Protein 5DZ2 (pdb70)

Nearest PDB structures (foldseek):
  5dz2-assembly2_B  TM=1.000E+00  e=5.322E-45  Streptomyces coelicolor A3(2)
  4lzc-assembly1_A  TM=9.039E-01  e=6.133E-11  Streptomyces coelicolor A3(2)
  7kj9-assembly1_A  TM=8.588E-01  e=8.303E-11  Streptomyces coelicolor
  8itq-assembly1_A  TM=8.556E-01  e=6.295E-09  Amycolatopsis arida
  4la5-assembly1_A-2  TM=8.308E-01  e=7.485E-09  Streptomyces coelicolor A3(2)

Sequence (644 aa):
QPFQLPHFYLPHPARLNPHLDEARAHSTTWAREMGMLEGSGVWEQSDLEAHDYGLLCAYTHPDCDGPALSSLITDWYVWVFFFDDHFLEKYKRSQDRLAGKAHLDRLPLFMPLGMPEPRNPVEAGLADLWTRTVPAMSADWRRRFAVATEHLLNESMWWELSNINEGRVANPVEYIEMMRRKVGGAPWSAGLVEYATAEVPAAVAGTRPLRVLMETFSDAVVHLRNDLFSYQREVEDEGELSNGVLVLETFFGCTTQEAADLVNDVLTSRLHQFEHTAFTEVPAVALEKGLTTPLEVAAVGAYTKGLQDWQSGGHEWHMRSSRYMNKQPFQLPHFYLPHPARLNPHLDEARAHSTTWAREMGMLEGSGVWEQSDLEAHDYGLLCAYTHPDCCDGPALSLITDWYVWVFFFDDHFLEKYKRSQDRLAGKAHLDRLPLFMPLGMPEPRNPVEAGLADLWTRTVPAMSADWRRRFAVATEHLLNESMWWELSNINEGRVANPVEYIEMMRRKVGGAPWSAGLVEYATAEVPAAVAGTRPLRVLMETFSDAVHLRNDLFSYQREVEDEGELSNGVLVLETFFGCTTQEAADLVNDVLTSRLHQFEHTAFTEVPAVALEKGLTPLEVAAVGAYTKGLQDWQSGGHEWHMRSSRYMNK

CATH classification: 1.10.600.10

Organism: Streptomyces coelicolor (strain ATCC BAA-471 / A3(2) / M145) (NCBI:txid100226)

B-factor: mean 44.08, std 8.93, range [23.9, 83.14]

Secondary structure (DSSP, 8-state):
--SPPP-----S-----TTHHHHHHHHHHHHHHHT-STTSSS--HHHHHHH-HHHHHHHH--SS-HHHHHHHHHHHHHHHHHHHHHIIIIITTT-HHHHHHHHHHGGGG---------SHHHHHHHHHHHHHGGGS-HHHHHHHHHHHHHHHHHHHHHHHHHHHT-PPPHHHHHHHHHHHSSHHHHHHHHHHHS-PPPHHHHTSHHHHHHHHHHHHHHHHHHHHHHHHHIIIII-----HHHHHHHHH---HHHHHHHHHHHHHHHHHHHHHIIIIIHHHHHHHTT--HHHHHHHHHHHHHHHHHHHHHHHHHTT-TTS---/--S-------SS-----TTHHHHHHHHHHHHHHHT-STTSSS--HHHHHHHTHHHHHHHH-TT--HHHHHHHHHHHHHHHHHHHHHIIIIITTT-HHHHHHHHHHGGGGS----PPP-SHHHHHHHHHHHHHGGGS-HHHHHHHHHHHHHHHHHHHHHHHHHHHT-PPPHHHHHHHHHHHSSHHHHHHHHHHHS-PPPHHHHTSHHHHHHHHHHHHHHHHHHHHHHHHIIIIII-----HHHHHHHHH---HHHHHHHHHHHHHHHHHHHHHIIIIIHHHHHHHTT--HHHHHHHHHHHHHHHHHHHHHHHHHTTSTTS---

InterPro domains:
  IPR008949 Isoprenoid synthase domain superfamily [G3DSA:1.10.600.10] (1-338)
  IPR008949 Isoprenoid synthase domain superfamily [G3DSA:1.10.600.10] (374-700)
  IPR008949 Isoprenoid synthase domain superfamily [SSF48576] (4-331)
  IPR008949 Isoprenoid synthase domain superfamily [SSF48576] (374-706)
  IPR034686 Terpene cyclase-like 2 [PTHR35201] (33-331)
  IPR034686 Terpene cyclase-like 2 [SFLDG01020] (4-330)
  IPR034686 Terpene cyclase-like 2 [SFLDG01020] (377-697)

Radius of gyration: 29.25 Å; Cα contacts (8 Å, |Δi|>4): 903; chains: 2; bounding box: 42×59×85 Å

Foldseek 3Di:
DQADADDFDFDDAWAFAPLLVLLQVLQLVVCVVLVLAPPQQQHHSVQVVLQRLSLLLRRLQVPFDNVLSNLVSLVVVLLVSCVRSCLRPCLVVLNLPVLVVVLVQQLQLQPLPHDDDDHSNNSSSNVSNVVQPVQDDSVLSVQLSVLVSLLSVLSSVQSVCLVVVHADAQVRLLVSCLRRNNLSNVLSSLCVSFNDADPLCCPPDLVVLLSSLLRLQLQLLVLLWQVCCCVVPRSGRNHQLNNVCVNPVDRSHVSSNVSSVVNVVSVVVNVCSLVPVSVVVCVVSPPDPVNVRSSNRSSVSSSSSSNSNNVSSCRRPNTDND/DQADADDFDFPDAWAFAPLLVLLQVLQLVVCVVLVLAPPQQFHHSVQVVLQRLSLLLRRLQRPFDNVLSNLVSLVVSLLVSLVRSLLRPDQVVVPLVVLVVVLVPQLQLLPLPRDDDDHSNNSSSNVSNVVQPVVDDSVLSVQLSLLVSLQSCLSNVQSVCLVVVHADALVRQLVSCLRRNNQSNVLSSLCSSWNDQDPLPCPPPLNVLLSSLLSLLLQLLVLLWQVCCCVVPRSTRNHQLNNQCVVVVDRSHVSNVVSSVVSNVSVVSNVCSLVPVQLVVCVVSVPDPVNSVSSNRSSVSSSSSSNSNNVSSCRRPNTDND

Solvent-accessible surface area: 24850 Å² total; per-residue (Å²): 102,46,3,107,50,19,96,36,64,87,79,37,107,31,86,82,1,116,61,25,85,90,0,89,67,63,5,23,75,8,0,104,121,34,32,0,1,110,86,13,60,27,12,46,57,78,57,6,94,49,21,26,4,2,18,4,0,0,25,3,7,14,111,14,84,2,95,17,0,14,9,0,0,0,0,6,0,2,19,31,0,8,69,21,12,2,17,74,84,32,18,113,76,80,57,84,159,38,0,67,58,13,12,90,78,0,50,94,0,5,45,137,110,66,50,148,58,84,38,25,0,2,22,0,0,16,42,0,7,75,86,1,15,101,74,22,48,80,74,2,60,126,75,4,8,70,7,0,70,62,20,6,85,15,8,39,60,13,0,24,19,27,61,114,56,95,43,14,56,28,16,51,5,22,76,54,31,40,76,21,1,14,4,41,4,10,2,7,0,2,7,49,25,58,28,49,19,21,95,56,1,44,71,32,132,20,13,65,25,1,50,57,0,0,4,2,0,24,20,9,12,32,0,0,1,1,12,44,57,18,55,114,91,28,36,12,39,9,0,3,0,22,2,20,31,70,44,20,42,18,61,27,58,11,1,0,65,8,2,9,45,30,1,29,17,3,15,78,8,12,62,77,2,28,168,63,46,3,66,59,20,7,79,84,77,59,17,64,123,77,65,66,64,18,7,35,39,10,17,88,9,0,64,2,18,13,16,0,3,8,48,2,12,80,126,1,69,18,19,13,30,205,106,44,8,57,49,22,95,37,71,88,45,56,120,30,98,83,1,113,65,22,101,81,0,87,66,62,6,26,74,9,0,121,122,31,33,0,3,73,82,14,58,30,8,94,58,80,55,6,97,51,21,22,4,2,21,5,0,0,22,2,7,13,95,10,81,3,99,10,0,9,8,0,0,0,0,6,1,0,16,33,0,4,65,20,12,1,14,74,79,24,18,110,74,95,59,139,154,40,0,55,58,12,12,98,81,0,49,95,0,10,45,136,104,73,48,115,51,179,40,28,0,2,26,0,0,11,40,0,5,74,82,0,10,106,70,25,49,68,86,1,59,141,77,5,12,56,8,0,68,79,15,3,68,20,6,41,108,12,5,36,17,37,106,94,53,110,34,8,52,30,20,33,7,18,82,2,25,46,62,11,1,15,2,42,3,8,0,6,0,1,6,52,21,58,27,50,14,19,92,53,0,41,62,25,104,22,13,123,15,1,52,44,0,0,3,1,0,23,16,11,8,31,0,0,1,0,11,50,56,14,53,113,82,26,41,11,36,6,0,3,0,25,3,20,33,79,45,21,57,19,58,27,66,21,1,0,61,8,2,10,43,33,1,44,22,3,3,89,2,4,21,41,3,4,113,76,74,2,66,63,20,2,77,77,99,61,18,69,121,76,65,64,64,18,4,38,40,5,10,94,8,0,17,10,21,14,13,0,2,10,44,3,14,82,127,2,68,19,19,14,40,164

Structure (mmCIF, N/CA/C/O backbone):
data_5DZ2
#
_entry.id   5DZ2
#
_cell.length_a   67.213
_cell.length_b   67.213
_cell.length_c   345.388
_cell.angle_alpha   90.00
_cell.angle_beta   90.00
_cell.angle_gamma   90.00
#
_symmetry.space_group_name_H-M   'P 43 21 2'
#
loop_
_entity.id
_entity.type
_entity.pdbx_description
1 polymer 'Germacradienol/geosmin synthase'
2 non-polymer 'MAGNESIUM ION'
3 non-polymer ALENDRONATE
4 water water
#
loop_
_atom_site.group_PDB
_atom_site.id
_atom_site.type_symbol
_atom_site.label_atom_id
_atom_site.label_alt_id
_atom_site.label_comp_id
_atom_site.label_asym_id
_atom_site.label_entity_id
_atom_site.label_seq_id
_atom_site.pdbx_PDB_ins_code
_atom_site.Cartn_x
_atom_site.Cartn_y
_atom_site.Cartn_z
_atom_site.occupancy
_atom_site.B_iso_or_equiv
_atom_site.auth_seq_id
_atom_site.auth_comp_id
_atom_site.auth_asym_id
_atom_site.auth_atom_id
_atom_site.pdbx_PDB_model_num
ATOM 1 N N . GLN A 1 4 ? 39.930 -10.607 34.149 1.00 49.19 4 GLN A N 1
ATOM 2 C CA . GLN A 1 4 ? 39.811 -12.062 34.240 1.00 56.86 4 GLN A CA 1
ATOM 3 C C . GLN A 1 4 ? 39.319 -12.471 35.640 1.00 48.09 4 GLN A C 1
ATOM 4 O O . GLN A 1 4 ? 39.911 -12.093 36.644 1.00 52.21 4 GLN A O 1
ATOM 10 N N . PRO A 1 5 ? 38.210 -13.223 35.702 1.00 44.08 5 PRO A N 1
ATOM 11 C CA . PRO A 1 5 ? 37.527 -13.532 36.968 1.00 46.09 5 PRO A CA 1
ATOM 12 C C . PRO A 1 5 ? 38.164 -14.654 37.794 1.00 47.35 5 PRO A C 1
ATOM 13 O O . PRO A 1 5 ? 37.939 -14.698 39.004 1.00 49.66 5 PRO A O 1
ATOM 17 N N . PHE A 1 6 ? 38.918 -15.548 37.161 1.00 45.33 6 PHE A N 1
ATOM 18 C CA . PHE A 1 6 ? 39.682 -16.556 37.894 1.00 41.76 6 PHE A CA 1
ATOM 19 C C . PHE A 1 6 ? 40.835 -17.074 37.050 1.00 46.41 6 PHE A C 1
ATOM 20 O O . PHE A 1 6 ? 40.894 -16.816 35.851 1.00 42.40 6 PHE A O 1
ATOM 28 N N . GLN A 1 7 ? 41.754 -17.795 37.686 1.00 48.17 7 GLN A N 1
ATOM 29 C CA . GLN A 1 7 ? 42.869 -18.424 36.986 1.00 45.87 7 GLN A CA 1
ATOM 30 C C . GLN A 1 7 ? 42.503 -19.853 36.612 1.00 45.38 7 GLN A C 1
ATOM 31 O O . GLN A 1 7 ? 41.896 -20.560 37.411 1.00 42.52 7 GLN A O 1
ATOM 37 N N . LEU A 1 8 ? 42.859 -20.274 35.401 1.00 37.76 8 LEU A N 1
ATOM 38 C CA . LEU A 1 8 ? 42.610 -21.650 34.986 1.00 40.67 8 LEU A CA 1
ATOM 39 C C . LEU A 1 8 ? 43.342 -22.643 35.888 1.00 40.29 8 LEU A C 1
ATOM 40 O O . LEU A 1 8 ? 44.510 -22.454 36.217 1.00 39.90 8 LEU A O 1
ATOM 45 N N . PRO A 1 9 ? 42.654 -23.722 36.264 1.00 42.62 9 PRO A N 1
ATOM 46 C CA . PRO A 1 9 ? 43.205 -24.748 37.153 1.00 40.42 9 PRO A CA 1
ATOM 47 C C . PRO A 1 9 ? 44.163 -25.672 36.427 1.00 43.50 9 PRO A C 1
ATOM 48 O O . PRO A 1 9 ? 44.289 -25.588 35.201 1.00 42.19 9 PRO A O 1
ATOM 52 N N . HIS A 1 10 ? 44.822 -26.544 37.181 1.00 39.31 10 HIS A N 1
ATOM 53 C CA . HIS A 1 10 ? 45.720 -27.541 36.620 1.00 45.37 10 HIS A CA 1
ATOM 54 C C . HIS A 1 10 ? 44.911 -28.703 36.040 1.00 39.37 10 HIS A C 1
ATOM 55 O O . HIS A 1 10 ? 44.318 -29.482 36.774 1.00 37.95 10 HIS A O 1
ATOM 57 N N . PHE A 1 11 ? 44.886 -28.809 34.716 1.00 38.14 11 PHE A N 1
ATOM 58 C CA . PHE A 1 11 ? 44.065 -29.807 34.040 1.00 33.18 11 PHE A CA 1
ATOM 59 C C . PHE A 1 11 ? 44.709 -31.187 34.032 1.00 37.57 11 PHE A C 1
ATOM 60 O O . PHE A 1 11 ? 45.929 -31.322 33.945 1.00 39.72 11 PHE A O 1
ATOM 68 N N . TYR A 1 12 ? 43.876 -32.215 34.122 1.00 32.08 12 TYR A N 1
ATOM 69 C CA . TYR A 1 12 ? 44.324 -33.580 33.902 1.00 33.18 12 TYR A CA 1
ATOM 70 C C . TYR A 1 12 ? 44.360 -33.854 32.401 1.00 33.28 12 TYR A C 1
ATOM 71 O O . TYR A 1 12 ? 43.312 -33.921 31.759 1.00 38.01 12 TYR A O 1
ATOM 80 N N . LEU A 1 13 ? 45.566 -33.988 31.850 1.00 36.95 13 LEU A N 1
ATOM 81 C CA . LEU A 1 13 ? 45.758 -34.200 30.414 1.00 42.67 13 LEU A CA 1
ATOM 82 C C . LEU A 1 13 ? 46.698 -35.381 30.163 1.00 43.10 13 LEU A C 1
ATOM 83 O O . LEU A 1 13 ? 47.885 -35.192 29.900 1.00 41.19 13 LEU A O 1
ATOM 88 N N . PRO A 1 14 ? 46.160 -36.604 30.242 1.00 38.06 14 PRO A N 1
ATOM 89 C CA . PRO A 1 14 ? 46.939 -37.840 30.135 1.00 43.23 14 PRO A CA 1
ATOM 90 C C . PRO A 1 14 ? 47.397 -38.183 28.711 1.00 50.04 14 PRO A C 1
ATOM 91 O O . PRO A 1 14 ? 48.484 -38.734 28.547 1.00 46.48 14 PRO A O 1
ATOM 95 N N . HIS A 1 15 ? 46.588 -37.862 27.704 1.00 45.73 15 HIS A N 1
ATOM 96 C CA . HIS A 1 15 ? 46.870 -38.284 26.334 1.00 49.97 15 HIS A CA 1
ATOM 97 C C . HIS A 1 15 ? 47.113 -37.088 25.404 1.00 51.97 15 HIS A C 1
ATOM 98 O O . HIS A 1 15 ? 46.262 -36.205 25.274 1.00 45.31 15 HIS A O 1
ATOM 105 N N . PRO A 1 16 ? 48.287 -37.053 24.752 1.00 44.22 16 PRO A N 1
ATOM 106 C CA . PRO A 1 16 ? 48.616 -35.899 23.911 1.00 46.12 16 PRO A CA 1
ATOM 107 C C . PRO A 1 16 ? 47.671 -35.824 22.715 1.00 41.67 16 PRO A C 1
ATOM 108 O O . PRO A 1 16 ? 47.223 -36.857 22.238 1.00 41.30 16 PRO A O 1
ATOM 112 N N . ALA A 1 17 ? 47.336 -34.619 22.273 1.00 40.60 17 ALA A N 1
ATOM 113 C CA . ALA A 1 17 ? 46.453 -34.463 21.124 1.00 41.54 17 ALA A CA 1
ATOM 114 C C . ALA A 1 17 ? 47.242 -34.637 19.835 1.00 42.07 17 ALA A C 1
ATOM 115 O O . ALA A 1 17 ? 48.456 -34.456 19.824 1.00 43.17 17 ALA A O 1
ATOM 117 N N . ARG A 1 18 ? 46.548 -35.011 18.763 1.00 41.16 18 ARG A N 1
ATOM 118 C CA . ARG A 1 18 ? 47.137 -35.049 17.431 1.00 40.87 18 ARG A CA 1
ATOM 119 C C . ARG A 1 18 ? 46.375 -34.089 16.524 1.00 45.93 18 ARG A C 1
ATOM 120 O O . ARG A 1 18 ? 45.224 -33.741 16.805 1.00 40.52 18 ARG A O 1
ATOM 128 N N . LEU A 1 19 ? 47.014 -33.676 15.433 1.00 35.32 19 LEU A N 1
ATOM 129 C CA . LEU A 1 19 ? 46.471 -32.640 14.572 1.00 35.76 19 LEU A CA 1
ATOM 130 C C . LEU A 1 19 ? 46.382 -33.112 13.118 1.00 40.85 19 LEU A C 1
ATOM 131 O O . LEU A 1 19 ? 47.383 -33.496 12.531 1.00 40.49 19 LEU A O 1
ATOM 136 N N . ASN A 1 20 ? 45.183 -33.088 12.549 1.00 38.16 20 ASN A N 1
ATOM 137 C CA . ASN A 1 20 ? 44.985 -33.506 11.162 1.00 38.93 20 ASN A CA 1
ATOM 138 C C . ASN A 1 20 ? 45.803 -32.638 10.196 1.00 41.50 20 ASN A C 1
ATOM 139 O O . ASN A 1 20 ? 45.769 -31.410 10.266 1.00 37.43 20 ASN A O 1
ATOM 144 N N . PRO A 1 21 ? 46.569 -33.284 9.301 1.00 45.94 21 PRO A N 1
ATOM 145 C CA . PRO A 1 21 ? 47.432 -32.567 8.352 1.00 40.33 21 PRO A CA 1
ATOM 146 C C . PRO A 1 21 ? 46.654 -31.751 7.313 1.00 39.23 21 PRO A C 1
ATOM 147 O O . PRO A 1 21 ? 47.236 -30.900 6.653 1.00 41.18 21 PRO A O 1
ATOM 151 N N . HIS A 1 22 ? 45.356 -31.996 7.174 1.00 43.34 22 HIS A N 1
ATOM 152 C CA . HIS A 1 22 ? 44.547 -31.229 6.221 1.00 42.65 22 HIS A CA 1
ATOM 153 C C . HIS A 1 22 ? 43.955 -29.943 6.820 1.00 46.02 22 HIS A C 1
ATOM 154 O O . HIS A 1 22 ? 43.042 -29.359 6.244 1.00 40.26 22 HIS A O 1
ATOM 161 N N . LEU A 1 23 ? 44.470 -29.515 7.974 1.00 44.27 23 LEU A N 1
ATOM 162 C CA . LEU A 1 23 ? 44.005 -28.293 8.646 1.00 41.52 23 LEU A CA 1
ATOM 163 C C . LEU A 1 23 ? 43.774 -27.058 7.734 1.00 45.43 23 LEU A C 1
ATOM 164 O O . LEU A 1 23 ? 42.703 -26.446 7.763 1.00 41.90 23 LEU A O 1
ATOM 169 N N . ASP A 1 24 ? 44.774 -26.687 6.940 1.00 45.43 24 ASP A N 1
ATOM 170 C CA . ASP A 1 24 ? 44.692 -25.459 6.147 1.00 49.40 24 ASP A CA 1
ATOM 171 C C . ASP A 1 24 ? 43.670 -25.570 5.019 1.00 43.41 24 ASP A C 1
ATOM 172 O O . ASP A 1 24 ? 43.105 -24.569 4.582 1.00 42.65 24 ASP A O 1
ATOM 175 N N . GLU A 1 25 ? 43.431 -26.797 4.568 1.00 40.49 25 GLU A N 1
ATOM 176 C CA . GLU A 1 25 ? 42.391 -27.092 3.592 1.00 40.38 25 GLU A CA 1
ATOM 177 C C . GLU A 1 25 ? 41.005 -26.863 4.191 1.00 42.52 25 GLU A C 1
ATOM 178 O O . GLU A 1 25 ? 40.123 -26.269 3.563 1.00 42.99 25 GLU A O 1
ATOM 184 N N . ALA A 1 26 ? 40.823 -27.339 5.417 1.00 41.34 26 ALA A N 1
ATOM 185 C CA . ALA A 1 26 ? 39.556 -27.200 6.125 1.00 38.24 26 ALA A CA 1
ATOM 186 C C . ALA A 1 26 ? 39.238 -25.736 6.402 1.00 37.24 26 ALA A C 1
ATOM 187 O O . ALA A 1 26 ? 38.105 -25.306 6.228 1.00 43.92 26 ALA A O 1
ATOM 189 N N . ARG A 1 27 ? 40.245 -24.979 6.830 1.00 36.85 27 ARG A N 1
ATOM 190 C CA . ARG A 1 27 ? 40.088 -23.550 7.078 1.00 41.12 27 ARG A CA 1
ATOM 191 C C . ARG A 1 27 ? 39.571 -22.802 5.851 1.00 45.30 27 ARG A C 1
ATOM 192 O O . ARG A 1 27 ? 38.557 -22.107 5.927 1.00 41.26 27 ARG A O 1
ATOM 200 N N . ALA A 1 28 ? 40.277 -22.951 4.728 1.00 42.42 28 ALA A N 1
ATOM 201 C CA . ALA A 1 28 ? 39.943 -22.229 3.514 1.00 42.68 28 ALA A CA 1
ATOM 202 C C . ALA A 1 28 ? 38.549 -22.592 3.038 1.00 39.11 28 ALA A C 1
ATOM 203 O O . ALA A 1 28 ? 37.753 -21.707 2.725 1.00 43.20 28 ALA A O 1
ATOM 205 N N . HIS A 1 29 ? 38.251 -23.888 2.980 1.00 38.08 29 HIS A N 1
ATOM 206 C CA . HIS A 1 29 ? 36.933 -24.333 2.542 1.00 35.46 29 HIS A CA 1
ATOM 207 C C . HIS A 1 29 ? 35.792 -23.796 3.405 1.00 42.93 29 HIS A C 1
ATOM 208 O O . HIS A 1 29 ? 34.759 -23.365 2.888 1.00 35.78 29 HIS A O 1
ATOM 215 N N . SER A 1 30 ? 35.964 -23.860 4.723 1.00 38.58 30 SER A N 1
ATOM 216 C CA . SER A 1 30 ? 34.865 -23.548 5.636 1.00 36.23 30 SER A CA 1
ATOM 217 C C . SER A 1 30 ? 34.564 -22.053 5.689 1.00 36.53 30 SER A C 1
ATOM 218 O O . SER A 1 30 ? 33.400 -21.663 5.773 1.00 37.33 30 SER A O 1
ATOM 221 N N . THR A 1 31 ? 35.603 -21.223 5.650 1.00 31.71 31 THR A N 1
ATOM 222 C CA . THR A 1 31 ? 35.412 -19.776 5.573 1.00 41.73 31 THR A CA 1
ATOM 223 C C . THR A 1 31 ? 34.594 -19.417 4.335 1.00 38.54 31 THR A C 1
ATOM 224 O O . THR A 1 31 ? 33.674 -18.608 4.404 1.00 39.13 31 THR A O 1
ATOM 228 N N . THR A 1 32 ? 34.924 -20.035 3.205 1.00 41.29 32 THR A N 1
ATOM 229 C CA . THR A 1 32 ? 34.186 -19.803 1.962 1.00 36.26 32 THR A CA 1
ATOM 230 C C . THR A 1 32 ? 32.747 -20.281 2.088 1.00 41.79 32 THR A C 1
ATOM 231 O O . THR A 1 32 ? 31.805 -19.570 1.714 1.00 38.93 32 THR A O 1
ATOM 235 N N . TRP A 1 33 ? 32.583 -21.489 2.621 1.00 36.86 33 TRP A N 1
ATOM 236 C CA . TRP A 1 33 ? 31.262 -22.072 2.817 1.00 35.01 33 TRP A CA 1
ATOM 237 C C . TRP A 1 33 ? 30.390 -21.226 3.762 1.00 39.78 33 TRP A C 1
ATOM 238 O O . TRP A 1 33 ? 29.173 -21.136 3.581 1.00 36.40 33 TRP A O 1
ATOM 249 N N . ALA A 1 34 ? 31.018 -20.615 4.766 1.00 34.26 34 ALA A N 1
ATOM 250 C CA . ALA A 1 34 ? 30.293 -19.763 5.712 1.00 41.13 34 ALA A CA 1
ATOM 251 C C . ALA A 1 34 ? 29.655 -18.586 4.981 1.00 37.78 34 ALA A C 1
ATOM 252 O O . ALA A 1 34 ? 28.467 -18.318 5.144 1.00 36.30 34 ALA A O 1
ATOM 254 N N . ARG A 1 35 ? 30.452 -17.896 4.172 1.00 37.77 35 ARG A N 1
ATOM 255 C CA . ARG A 1 35 ? 29.951 -16.769 3.384 1.00 42.30 35 ARG A CA 1
ATOM 256 C C . ARG A 1 35 ? 28.842 -17.198 2.429 1.00 37.70 35 ARG A C 1
ATOM 257 O O . ARG A 1 35 ? 27.850 -16.493 2.286 1.00 43.12 35 ARG A O 1
ATOM 265 N N . GLU A 1 36 ? 28.993 -18.363 1.803 1.00 35.36 36 GLU A N 1
ATOM 266 C CA . GLU A 1 36 ? 27.960 -18.880 0.911 1.00 34.77 36 GLU A CA 1
ATOM 267 C C . GLU A 1 36 ? 26.640 -19.109 1.627 1.00 38.14 36 GLU A C 1
ATOM 268 O O . GLU A 1 36 ? 25.577 -18.988 1.024 1.00 39.91 36 GLU A O 1
ATOM 274 N N . MET A 1 37 ? 26.709 -19.442 2.915 1.00 43.60 37 MET A N 1
ATOM 275 C CA . MET A 1 37 ? 25.507 -19.679 3.711 1.00 40.22 37 MET A CA 1
ATOM 276 C C . MET A 1 37 ? 24.926 -18.385 4.286 1.00 39.05 37 MET A C 1
ATOM 277 O O . MET A 1 37 ? 23.800 -18.380 4.776 1.00 41.98 37 MET A O 1
ATOM 282 N N . GLY A 1 38 ? 25.695 -17.298 4.234 1.00 37.52 38 GLY A N 1
ATOM 283 C CA . GLY A 1 38 ? 25.223 -16.005 4.703 1.00 37.85 38 GLY A CA 1
ATOM 284 C C . GLY A 1 38 ? 25.511 -15.781 6.182 1.00 47.76 38 GLY A C 1
ATOM 285 O O . GLY A 1 38 ? 24.795 -15.051 6.873 1.00 37.78 38 GLY A O 1
ATOM 286 N N . MET A 1 39 ? 26.585 -16.403 6.656 1.00 38.66 39 MET A N 1
ATOM 287 C CA . MET A 1 39 ? 26.943 -16.379 8.060 1.00 38.37 39 MET A CA 1
ATOM 288 C C . MET A 1 39 ? 27.900 -15.250 8.396 1.00 40.09 39 MET A C 1
ATOM 289 O O . MET A 1 39 ? 28.116 -14.957 9.565 1.00 33.82 39 MET A O 1
ATOM 294 N N . LEU A 1 40 ? 28.489 -14.613 7.389 1.00 37.76 40 LEU A N 1
ATOM 295 C CA . LEU A 1 40 ? 29.436 -13.542 7.692 1.00 44.65 40 LEU A CA 1
ATOM 296 C C . LEU A 1 40 ? 28.773 -12.167 7.562 1.00 49.02 40 LEU A C 1
ATOM 297 O O . LEU A 1 40 ? 27.711 -11.940 8.160 1.00 40.78 40 LEU A O 1
ATOM 302 N N . GLU A 1 41 ? 29.391 -11.254 6.812 1.00 49.91 41 GLU A N 1
ATOM 303 C CA . GLU A 1 41 ? 28.883 -9.883 6.723 1.00 51.54 41 GLU A CA 1
ATOM 304 C C . GLU A 1 41 ? 27.401 -9.867 6.331 1.00 51.67 41 GLU A C 1
ATOM 305 O O . GLU A 1 41 ? 26.993 -10.537 5.383 1.00 45.61 41 GLU A O 1
ATOM 311 N N . GLY A 1 42 ? 26.594 -9.143 7.107 1.00 46.34 42 GLY A N 1
ATOM 312 C CA . GLY A 1 42 ? 25.157 -9.100 6.886 1.00 51.00 42 GLY A CA 1
ATOM 313 C C . GLY A 1 42 ? 24.323 -10.020 7.771 1.00 52.18 42 GLY A C 1
ATOM 314 O O . GLY A 1 42 ? 23.097 -9.893 7.826 1.00 50.18 42 GLY A O 1
ATOM 315 N N . SER A 1 43 ? 24.974 -10.958 8.453 1.00 46.36 43 SER A N 1
ATOM 316 C CA . SER A 1 43 ? 24.265 -11.893 9.335 1.00 46.94 43 SER A CA 1
ATOM 317 C C . SER A 1 43 ? 23.786 -11.211 10.609 1.00 42.41 43 SER A C 1
ATOM 318 O O . SER A 1 43 ? 22.763 -11.594 11.186 1.00 43.43 43 SER A O 1
ATOM 321 N N . GLY A 1 44 ? 24.545 -10.210 11.046 1.00 44.12 44 GLY A N 1
ATOM 322 C CA . GLY A 1 44 ? 24.305 -9.554 12.318 1.00 50.96 44 GLY A CA 1
ATOM 323 C C . GLY A 1 44 ? 24.862 -10.396 13.449 1.00 48.52 44 GLY A C 1
ATOM 324 O O . GLY A 1 44 ? 24.666 -10.098 14.623 1.00 46.54 44 GLY A O 1
ATOM 325 N N . VAL A 1 45 ? 25.570 -11.458 13.079 1.00 46.15 45 VAL A N 1
ATOM 326 C CA . VAL A 1 45 ? 26.077 -12.424 14.036 1.00 41.41 45 VAL A CA 1
ATOM 327 C C . VAL A 1 45 ? 27.598 -12.431 14.030 1.00 44.53 45 VAL A C 1
ATOM 328 O O . VAL A 1 45 ? 28.233 -12.164 15.050 1.00 36.00 45 VAL A O 1
ATOM 332 N N . TRP A 1 46 ? 28.164 -12.732 12.864 1.00 40.40 46 TRP A N 1
ATOM 333 C CA . TRP A 1 46 ? 29.606 -12.789 12.655 1.00 42.68 46 TRP A CA 1
ATOM 334 C C . TRP A 1 46 ? 30.058 -11.893 11.506 1.00 43.42 46 TRP A C 1
ATOM 335 O O . TRP A 1 46 ? 29.317 -11.688 10.547 1.00 40.64 46 TRP A O 1
ATOM 346 N N . GLU A 1 47 ? 31.283 -11.388 11.611 1.00 41.81 47 GLU A N 1
ATOM 347 C CA . GLU A 1 47 ? 32.044 -10.895 10.466 1.00 42.46 47 GLU A CA 1
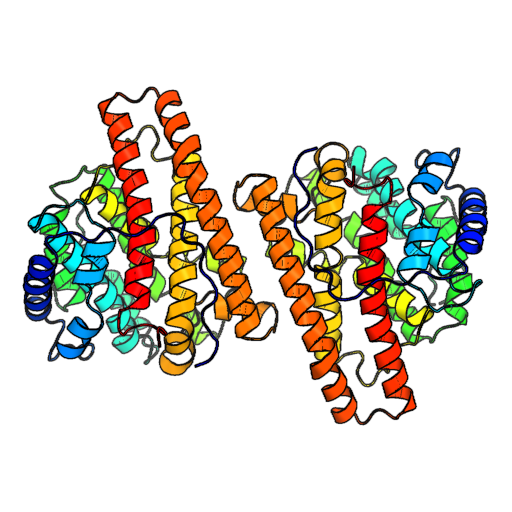ATOM 348 C C . GLU A 1 47 ? 33.119 -11.950 10.175 1.00 48.90 47 GLU A C 1
ATOM 349 O O . GLU A 1 47 ? 33.321 -12.853 10.990 1.00 45.55 47 GLU A O 1
ATOM 351 N N . GLN A 1 48 ? 33.812 -11.854 9.042 1.00 46.41 48 GLN A N 1
ATOM 352 C CA . GLN A 1 48 ? 34.799 -12.878 8.701 1.00 43.36 48 GLN A CA 1
ATOM 353 C C . GLN A 1 48 ? 35.900 -12.959 9.747 1.00 42.50 48 GLN A C 1
ATOM 354 O O . GLN A 1 48 ? 36.386 -14.049 10.052 1.00 41.14 48 GLN A O 1
ATOM 360 N N . SER A 1 49 ? 36.286 -11.807 10.287 1.00 39.06 49 SER A N 1
ATOM 361 C CA . SER A 1 49 ? 37.340 -11.741 11.299 1.00 49.18 49 SER A CA 1
ATOM 362 C C . SER A 1 49 ? 36.988 -12.558 12.546 1.00 43.79 49 SER A C 1
ATOM 363 O O . SER A 1 49 ? 37.863 -13.181 13.151 1.00 42.20 49 SER A O 1
ATOM 366 N N . ASP A 1 50 ? 35.709 -12.552 12.917 1.00 45.41 50 ASP A N 1
ATOM 367 C CA . ASP A 1 50 ? 35.213 -13.349 14.041 1.00 40.71 50 ASP A CA 1
ATOM 368 C C . ASP A 1 50 ? 35.387 -14.843 13.773 1.00 49.25 50 ASP A C 1
ATOM 369 O O . ASP A 1 50 ? 35.923 -15.576 14.608 1.00 42.78 50 ASP A O 1
ATOM 374 N N . LEU A 1 51 ? 34.928 -15.286 12.603 1.00 39.58 51 LEU A N 1
ATOM 375 C CA . LEU A 1 51 ? 34.985 -16.698 12.234 1.00 43.17 51 LEU A CA 1
ATOM 376 C C . LEU A 1 51 ? 36.427 -17.210 12.201 1.00 45.55 51 LEU A C 1
ATOM 377 O O . LEU A 1 51 ? 36.714 -18.321 12.654 1.00 41.73 51 LEU A O 1
ATOM 382 N N . GLU A 1 52 ? 37.334 -16.387 11.681 1.00 38.25 52 GLU A N 1
ATOM 383 C CA . GLU A 1 52 ? 38.730 -16.784 11.569 1.00 42.80 52 GLU A CA 1
ATOM 384 C C . GLU A 1 52 ? 39.403 -16.851 12.942 1.00 46.38 52 GLU A C 1
ATOM 385 O O . GLU A 1 52 ? 40.229 -17.733 13.187 1.00 42.08 52 GLU A O 1
ATOM 391 N N . ALA A 1 53 ? 39.035 -15.936 13.837 1.00 42.71 53 ALA A N 1
ATOM 392 C CA . ALA A 1 53 ? 39.599 -15.906 15.189 1.00 43.85 53 ALA A CA 1
ATOM 393 C C . ALA A 1 53 ? 39.100 -17.069 16.050 1.00 39.19 53 ALA A C 1
ATOM 394 O O . ALA A 1 53 ? 39.800 -17.526 16.956 1.00 40.80 53 ALA A O 1
ATOM 396 N N . HIS A 1 54 ? 37.888 -17.537 15.776 1.00 39.14 54 HIS A N 1
ATOM 397 C CA . HIS A 1 54 ? 37.355 -18.702 16.472 1.00 39.13 54 HIS A CA 1
ATOM 398 C C . HIS A 1 54 ? 38.092 -19.971 16.005 1.00 43.32 54 HIS A C 1
ATOM 399 O O . HIS A 1 54 ? 38.405 -20.860 16.814 1.00 31.86 54 HIS A O 1
ATOM 406 N N . ASP A 1 55 ? 38.349 -20.037 14.698 1.00 35.76 55 ASP A N 1
ATOM 407 C CA . ASP A 1 55 ? 39.204 -21.057 14.089 1.00 34.37 55 ASP A CA 1
ATOM 408 C C . ASP A 1 55 ? 38.623 -22.466 14.235 1.00 38.43 55 ASP A C 1
ATOM 409 O O . ASP A 1 55 ? 39.179 -23.306 14.945 1.00 37.17 55 ASP A O 1
ATOM 414 N N . TYR A 1 56 ? 37.500 -22.719 13.570 1.00 35.40 56 TYR A N 1
ATOM 415 C CA . TYR A 1 56 ? 36.839 -24.018 13.657 1.00 38.78 56 TYR A CA 1
ATOM 416 C C . TYR A 1 56 ? 37.550 -25.078 12.831 1.00 42.92 56 TYR A C 1
ATOM 417 O O . TYR A 1 56 ? 37.364 -26.276 13.055 1.00 44.40 56 TYR A O 1
ATOM 426 N N . GLY A 1 57 ? 38.364 -24.638 11.875 1.00 38.40 57 GLY A N 1
ATOM 427 C CA . GLY A 1 57 ? 39.222 -25.553 11.155 1.00 33.52 57 GLY A CA 1
ATOM 428 C C . GLY A 1 57 ? 40.202 -26.201 12.122 1.00 36.42 57 GLY A C 1
ATOM 429 O O . GLY A 1 57 ? 40.442 -27.410 12.073 1.00 34.30 57 GLY A O 1
ATOM 430 N N . LEU A 1 58 ? 40.777 -25.387 13.000 1.00 32.96 58 LEU A N 1
ATOM 431 C CA . LEU A 1 58 ? 41.695 -25.883 14.014 1.00 39.17 58 LEU A CA 1
ATOM 432 C C . LEU A 1 58 ? 40.994 -26.824 15.002 1.00 38.84 58 LEU A C 1
ATOM 433 O O . LEU A 1 58 ? 41.554 -27.849 15.396 1.00 37.55 58 LEU A O 1
ATOM 438 N N . LEU A 1 59 ? 39.773 -26.473 15.396 1.00 34.40 59 LEU A N 1
ATOM 439 C CA . LEU A 1 59 ? 38.979 -27.331 16.274 1.00 35.49 59 LEU A CA 1
ATOM 440 C C . LEU A 1 59 ? 38.828 -28.727 15.699 1.00 36.83 59 LEU A C 1
ATOM 441 O O . LEU A 1 59 ? 39.131 -29.730 16.353 1.00 30.86 59 LEU A O 1
ATOM 446 N N . CYS A 1 60 ? 38.368 -28.800 14.461 1.00 30.19 60 CYS A N 1
ATOM 447 C CA . CYS A 1 60 ? 38.040 -30.099 13.909 1.00 35.86 60 CYS A CA 1
ATOM 448 C C . CYS A 1 60 ? 39.303 -30.883 13.561 1.00 32.08 60 CYS A C 1
ATOM 449 O O . CYS A 1 60 ? 39.300 -32.109 13.634 1.00 35.95 60 CYS A O 1
ATOM 452 N N . ALA A 1 61 ? 40.383 -30.180 13.212 1.00 31.28 61 ALA A N 1
ATOM 453 C CA . ALA A 1 61 ? 41.644 -30.849 12.880 1.00 34.17 61 ALA A CA 1
ATOM 454 C C . ALA A 1 61 ? 42.231 -31.498 14.132 1.00 36.46 61 ALA A C 1
ATOM 455 O O . ALA A 1 61 ? 42.891 -32.530 14.059 1.00 35.46 61 ALA A O 1
ATOM 457 N N . TYR A 1 62 ? 41.963 -30.883 15.280 1.00 40.65 62 TYR A N 1
ATOM 458 C CA . TYR A 1 62 ? 42.430 -31.376 16.571 1.00 33.47 62 TYR A CA 1
ATOM 459 C C . TYR A 1 62 ? 41.588 -32.542 17.062 1.00 33.25 62 TYR A C 1
ATOM 460 O O . TYR A 1 62 ? 42.099 -33.466 17.693 1.00 37.50 62 TYR A O 1
ATOM 469 N N . THR A 1 63 ? 40.291 -32.488 16.777 1.00 30.28 63 THR A N 1
ATOM 470 C CA . THR A 1 63 ? 39.352 -33.442 17.340 1.00 32.73 63 THR A CA 1
ATOM 471 C C . THR A 1 63 ? 39.109 -34.629 16.429 1.00 31.84 63 THR A C 1
ATOM 472 O O . THR A 1 63 ? 38.639 -35.672 16.885 1.00 32.74 63 THR A O 1
ATOM 476 N N . HIS A 1 64 ? 39.414 -34.457 15.141 1.00 34.29 64 HIS A N 1
ATOM 477 C CA . HIS A 1 64 ? 39.343 -35.537 14.157 1.00 33.26 64 HIS A CA 1
ATOM 478 C C . HIS A 1 64 ? 40.654 -35.630 13.371 1.00 39.10 64 HIS A C 1
ATOM 479 O O . HIS A 1 64 ? 40.723 -35.206 12.212 1.00 35.11 64 HIS A O 1
ATOM 486 N N . PRO A 1 65 ? 41.701 -36.190 14.002 1.00 40.10 65 PRO A N 1
ATOM 487 C CA . PRO A 1 65 ? 43.063 -36.159 13.450 1.00 35.99 65 PRO A CA 1
ATOM 488 C C . PRO A 1 65 ? 43.304 -37.084 12.257 1.00 37.25 65 PRO A C 1
ATOM 489 O O . PRO A 1 65 ? 44.247 -36.834 11.511 1.00 32.60 65 PRO A O 1
ATOM 493 N N . ASP A 1 66 ? 42.491 -38.122 12.082 1.00 35.21 66 ASP A N 1
ATOM 494 C CA . ASP A 1 66 ? 42.835 -39.194 11.146 1.00 41.00 66 ASP A CA 1
ATOM 495 C C . ASP A 1 66 ? 42.067 -39.212 9.815 1.00 43.22 66 ASP A C 1
ATOM 496 O O . ASP A 1 66 ? 42.441 -39.940 8.898 1.00 43.57 66 ASP A O 1
ATOM 501 N N . CYS A 1 67 ? 41.002 -38.433 9.694 1.00 47.31 67 CYS A N 1
ATOM 502 C CA . CYS A 1 67 ? 40.189 -38.512 8.480 1.00 41.23 67 CYS A CA 1
ATOM 503 C C . CYS A 1 67 ? 40.803 -37.699 7.331 1.00 35.13 67 CYS A C 1
ATOM 504 O O . CYS A 1 67 ? 41.639 -36.829 7.560 1.00 39.46 67 CYS A O 1
ATOM 507 N N . ASP A 1 68 ? 40.402 -37.982 6.090 1.00 42.90 68 ASP A N 1
ATOM 508 C CA . ASP A 1 68 ? 40.998 -37.276 4.950 1.00 44.86 68 ASP A CA 1
ATOM 509 C C . ASP A 1 68 ? 40.484 -35.841 4.817 1.00 45.08 68 ASP A C 1
ATOM 510 O O . ASP A 1 68 ? 39.617 -35.406 5.580 1.00 43.68 68 ASP A O 1
ATOM 515 N N . GLY A 1 69 ? 41.042 -35.113 3.851 1.00 42.73 69 GLY A N 1
ATOM 516 C CA . GLY A 1 69 ? 40.668 -33.733 3.573 1.00 38.05 69 GLY A CA 1
ATOM 517 C C . GLY A 1 69 ? 39.176 -33.461 3.418 1.00 44.23 69 GLY A C 1
ATOM 518 O O . GLY A 1 69 ? 38.635 -32.573 4.084 1.00 38.36 69 GLY A O 1
ATOM 519 N N . PRO A 1 70 ? 38.501 -34.202 2.522 1.00 41.57 70 PRO A N 1
ATOM 520 C CA . PRO A 1 70 ? 37.052 -34.007 2.353 1.00 43.57 70 PRO A CA 1
ATOM 521 C C . PRO A 1 70 ? 36.214 -34.258 3.623 1.00 38.12 70 PRO A C 1
ATOM 522 O O . PRO A 1 70 ? 35.285 -33.484 3.885 1.00 37.42 70 PRO A O 1
ATOM 526 N N . ALA A 1 71 ? 36.524 -35.303 4.392 1.00 42.23 71 ALA A N 1
ATOM 527 C CA . ALA A 1 71 ? 35.790 -35.584 5.631 1.00 41.75 71 ALA A CA 1
ATOM 528 C C . ALA A 1 71 ? 35.978 -34.457 6.648 1.00 37.22 71 ALA A C 1
ATOM 529 O O . ALA A 1 71 ? 35.009 -33.984 7.237 1.00 37.00 71 ALA A O 1
ATOM 531 N N . LEU A 1 72 ? 37.220 -34.016 6.829 1.00 33.49 72 LEU A N 1
ATOM 532 C CA . LEU A 1 72 ? 37.515 -32.904 7.720 1.00 35.65 72 LEU A CA 1
ATOM 533 C C . LEU A 1 72 ? 36.771 -31.624 7.312 1.00 35.74 72 LEU A C 1
ATOM 534 O O . LEU A 1 72 ? 36.332 -30.857 8.174 1.00 31.37 72 LEU A O 1
ATOM 539 N N . SER A 1 73 ? 36.636 -31.400 6.007 1.00 35.44 73 SER A N 1
ATOM 540 C CA A SER A 1 73 ? 35.954 -30.216 5.492 0.18 33.04 73 SER A CA 1
ATOM 541 C CA B SER A 1 73 ? 35.954 -30.213 5.496 0.82 33.02 73 SER A CA 1
ATOM 542 C C . SER A 1 73 ? 34.459 -30.249 5.802 1.00 32.41 73 SER A C 1
ATOM 543 O O . SER A 1 73 ? 33.881 -29.236 6.199 1.00 34.66 73 SER A O 1
ATOM 548 N N . LEU A 1 74 ? 33.837 -31.411 5.613 1.00 26.73 74 LEU A N 1
ATOM 549 C CA . LEU A 1 74 ? 32.427 -31.574 5.948 1.00 30.09 74 LEU A CA 1
ATOM 550 C C . LEU A 1 74 ? 32.209 -31.415 7.458 1.00 36.95 74 LEU A C 1
ATOM 551 O O . LEU A 1 74 ? 31.271 -30.726 7.885 1.00 35.38 74 LEU A O 1
ATOM 556 N N . ILE A 1 75 ? 33.076 -32.036 8.261 1.00 36.59 75 ILE A N 1
ATOM 557 C CA . ILE A 1 75 ? 32.942 -31.962 9.719 1.00 30.73 75 ILE A CA 1
ATOM 558 C C . ILE A 1 75 ? 33.134 -30.518 10.169 1.00 32.83 75 ILE A C 1
ATOM 559 O O . ILE A 1 75 ? 32.387 -30.026 11.006 1.00 31.74 75 ILE A O 1
ATOM 564 N N . THR A 1 76 ? 34.098 -29.821 9.572 1.00 32.89 76 THR A N 1
ATOM 565 C CA . THR A 1 76 ? 34.366 -28.446 9.960 1.00 36.53 76 THR A CA 1
ATOM 566 C C . THR A 1 76 ? 33.163 -27.544 9.666 1.00 36.19 76 THR A C 1
ATOM 567 O O . THR A 1 76 ? 32.839 -26.662 10.463 1.00 37.78 76 THR A O 1
ATOM 571 N N . ASP A 1 77 ? 32.499 -27.776 8.537 1.00 38.10 77 ASP A N 1
ATOM 572 C CA . ASP A 1 77 ? 31.292 -27.027 8.192 1.00 39.03 77 ASP A CA 1
ATOM 573 C C . ASP A 1 77 ? 30.170 -27.281 9.211 1.00 35.39 77 ASP A C 1
ATOM 574 O O . ASP A 1 77 ? 29.428 -26.367 9.562 1.00 32.98 77 ASP A O 1
ATOM 579 N N . TRP A 1 78 ? 30.050 -28.525 9.672 1.00 36.30 78 TRP A N 1
ATOM 580 C CA . TRP A 1 78 ? 29.102 -28.876 10.735 1.00 36.49 78 TRP A CA 1
ATOM 581 C C . TRP A 1 78 ? 29.323 -28.048 11.992 1.00 38.46 78 TRP A C 1
ATOM 582 O O . TRP A 1 78 ? 28.367 -27.608 12.635 1.00 35.15 78 TRP A O 1
ATOM 593 N N . TYR A 1 79 ? 30.590 -27.857 12.349 1.00 37.22 79 TYR A N 1
ATOM 594 C CA . TYR A 1 79 ? 30.925 -27.133 13.569 1.00 38.35 79 TYR A CA 1
ATOM 595 C C . TYR A 1 79 ? 30.836 -25.628 13.370 1.00 38.34 79 TYR A C 1
ATOM 596 O O . TYR A 1 79 ? 30.460 -24.897 14.292 1.00 33.38 79 TYR A O 1
ATOM 605 N N . VAL A 1 80 ? 31.171 -25.166 12.168 1.00 35.87 80 VAL A N 1
ATOM 606 C CA . VAL A 1 80 ? 30.876 -23.791 11.800 1.00 33.72 80 VAL A CA 1
ATOM 607 C C . VAL A 1 80 ? 29.376 -23.552 11.973 1.00 34.55 80 VAL A C 1
ATOM 608 O O . VAL A 1 80 ? 28.954 -22.540 12.546 1.00 34.00 80 VAL A O 1
ATOM 612 N N . TRP A 1 81 ? 28.571 -24.510 11.525 1.00 29.53 81 TRP A N 1
ATOM 613 C CA . TRP A 1 81 ? 27.127 -24.367 11.642 1.00 33.55 81 TRP A CA 1
ATOM 614 C C . TRP A 1 81 ? 26.614 -24.405 13.092 1.00 39.81 81 TRP A C 1
ATOM 615 O O . TRP A 1 81 ? 25.755 -23.602 13.466 1.00 36.19 81 TRP A O 1
ATOM 626 N N . VAL A 1 82 ? 27.129 -25.329 13.902 1.00 40.06 82 VAL A N 1
ATOM 627 C CA . VAL A 1 82 ? 26.617 -25.513 15.264 1.00 35.49 82 VAL A CA 1
ATOM 628 C C . VAL A 1 82 ? 26.971 -24.323 16.156 1.00 31.18 82 VAL A C 1
ATOM 629 O O . VAL A 1 82 ? 26.210 -23.968 17.049 1.00 35.23 82 VAL A O 1
ATOM 633 N N . PHE A 1 83 ? 28.108 -23.691 15.888 1.00 33.23 83 PHE A N 1
ATOM 634 C CA . PHE A 1 83 ? 28.513 -22.492 16.603 1.00 30.74 83 PHE A CA 1
ATOM 635 C C . PHE A 1 83 ? 27.805 -21.247 16.072 1.00 36.90 83 PHE A C 1
ATOM 636 O O . PHE A 1 83 ? 27.531 -20.314 16.836 1.00 34.94 83 PHE A O 1
ATOM 644 N N . PHE A 1 84 ? 27.527 -21.212 14.768 1.00 32.83 84 PHE A N 1
ATOM 645 C CA . PHE A 1 84 ? 26.748 -20.107 14.230 1.00 35.88 84 PHE A CA 1
ATOM 646 C C . PHE A 1 84 ? 25.373 -20.130 14.862 1.00 36.44 84 PHE A C 1
ATOM 647 O O . PHE A 1 84 ? 24.873 -19.090 15.254 1.00 32.34 84 PHE A O 1
ATOM 655 N N . PHE A 1 85 ? 24.776 -21.320 14.949 1.00 35.67 85 PHE A N 1
ATOM 656 C CA . PHE A 1 85 ? 23.454 -21.496 15.535 1.00 33.58 85 PHE A CA 1
ATOM 657 C C . PHE A 1 85 ? 23.430 -20.995 16.972 1.00 39.52 85 PHE A C 1
ATOM 658 O O . PHE A 1 85 ? 22.442 -20.415 17.427 1.00 36.88 85 PHE A O 1
ATOM 666 N N . ASP A 1 86 ? 24.534 -21.235 17.672 1.00 40.25 86 ASP A N 1
ATOM 667 C CA . ASP A 1 86 ? 24.686 -20.848 19.064 1.00 37.10 86 ASP A CA 1
ATOM 668 C C . ASP A 1 86 ? 24.779 -19.331 19.195 1.00 38.43 86 ASP A C 1
ATOM 669 O O . ASP A 1 86 ? 24.079 -18.729 20.001 1.00 34.38 86 ASP A O 1
ATOM 674 N N . ASP A 1 87 ? 25.635 -18.710 18.395 1.00 36.94 87 ASP A N 1
ATOM 675 C CA . ASP A 1 87 ? 25.828 -17.269 18.500 1.00 40.73 87 ASP A CA 1
ATOM 676 C C . ASP A 1 87 ? 24.634 -16.527 17.901 1.00 43.00 87 ASP A C 1
ATOM 677 O O . ASP A 1 87 ? 24.271 -15.444 18.358 1.00 41.71 87 ASP A O 1
ATOM 682 N N . HIS A 1 88 ? 24.013 -17.130 16.896 1.00 39.53 88 HIS A N 1
ATOM 683 C CA . HIS A 1 88 ? 22.836 -16.546 16.262 1.00 44.43 88 HIS A CA 1
ATOM 684 C C . HIS A 1 88 ? 21.672 -16.533 17.249 1.00 42.86 88 HIS A C 1
ATOM 685 O O . HIS A 1 88 ? 21.039 -15.500 17.452 1.00 43.78 88 HIS A O 1
ATOM 692 N N . PHE A 1 89 ? 21.410 -17.674 17.877 1.00 42.38 89 PHE A N 1
ATOM 693 C CA . PHE A 1 89 ? 20.337 -17.775 18.861 1.00 40.28 89 PHE A CA 1
ATOM 694 C C . PHE A 1 89 ? 20.552 -16.779 20.006 1.00 41.48 89 PHE A C 1
ATOM 695 O O . PHE A 1 89 ? 19.610 -16.119 20.440 1.00 38.60 89 PHE A O 1
ATOM 703 N N . LEU A 1 90 ? 21.791 -16.667 20.478 1.00 36.30 90 LEU A N 1
ATOM 704 C CA . LEU A 1 90 ? 22.132 -15.703 21.517 1.00 37.16 90 LEU A CA 1
ATOM 705 C C . LEU A 1 90 ? 21.802 -14.279 21.077 1.00 43.78 90 LEU A C 1
ATOM 706 O O . LEU A 1 90 ? 21.083 -13.553 21.764 1.00 43.56 90 LEU A O 1
ATOM 711 N N . GLU A 1 91 ? 22.315 -13.896 19.913 1.00 42.22 91 GLU A N 1
ATOM 712 C CA . GLU A 1 91 ? 22.187 -12.528 19.423 1.00 41.15 91 GLU A CA 1
ATOM 713 C C . GLU A 1 91 ? 20.763 -12.139 19.027 1.00 42.65 91 GLU A C 1
ATOM 714 O O . GLU A 1 91 ? 20.369 -10.986 19.191 1.00 42.69 91 GLU A O 1
ATOM 720 N N . LYS A 1 92 ? 19.992 -13.097 18.520 1.00 37.64 92 LYS A N 1
ATOM 721 C CA . LYS A 1 92 ? 18.675 -12.793 17.957 1.00 42.74 92 LYS A CA 1
ATOM 722 C C . LYS A 1 92 ? 17.534 -13.043 18.939 1.00 48.60 92 LYS A C 1
ATOM 723 O O . LYS A 1 92 ? 16.490 -12.398 18.864 1.00 45.61 92 LYS A O 1
ATOM 729 N N . TYR A 1 93 ? 17.724 -13.980 19.857 1.00 41.86 93 TYR A N 1
ATOM 730 C CA . TYR A 1 93 ? 16.626 -14.378 20.728 1.00 48.30 93 TYR A CA 1
ATOM 731 C C . TYR A 1 93 ? 16.938 -14.225 22.208 1.00 45.64 93 TYR A C 1
ATOM 732 O O . TYR A 1 93 ? 16.124 -13.693 22.956 1.00 52.17 93 TYR A O 1
ATOM 741 N N . LYS A 1 94 ? 18.109 -14.689 22.628 1.00 44.78 94 LYS A N 1
ATOM 742 C CA . LYS A 1 94 ? 18.464 -14.667 24.043 1.00 45.60 94 LYS A CA 1
ATOM 743 C C . LYS A 1 94 ? 18.603 -13.251 24.577 1.00 48.43 94 LYS A C 1
ATOM 744 O O . LYS A 1 94 ? 18.090 -12.940 25.654 1.00 48.42 94 LYS A O 1
ATOM 750 N N . ARG A 1 95 ? 19.289 -12.388 23.833 1.00 44.95 95 ARG A N 1
ATOM 751 C CA . ARG A 1 95 ? 19.568 -11.045 24.331 1.00 46.90 95 ARG A CA 1
ATOM 752 C C . ARG A 1 95 ? 18.301 -10.191 24.420 1.00 51.30 95 ARG A C 1
ATOM 753 O O . ARG A 1 95 ? 18.276 -9.178 25.116 1.00 59.00 95 ARG A O 1
ATOM 761 N N . SER A 1 96 ? 17.251 -10.606 23.722 1.00 50.65 96 SER A N 1
ATOM 762 C CA . SER A 1 96 ? 15.970 -9.915 23.789 1.00 48.70 96 SER A CA 1
ATOM 763 C C . SER A 1 96 ? 14.957 -10.756 24.562 1.00 48.97 96 SER A C 1
ATOM 764 O O . SER A 1 96 ? 13.804 -10.358 24.722 1.00 51.05 96 SER A O 1
ATOM 767 N N . GLN A 1 97 ? 15.413 -11.914 25.040 1.00 51.48 97 GLN A N 1
ATOM 768 C CA . GLN A 1 97 ? 14.577 -12.901 25.721 1.00 44.72 97 GLN A CA 1
ATO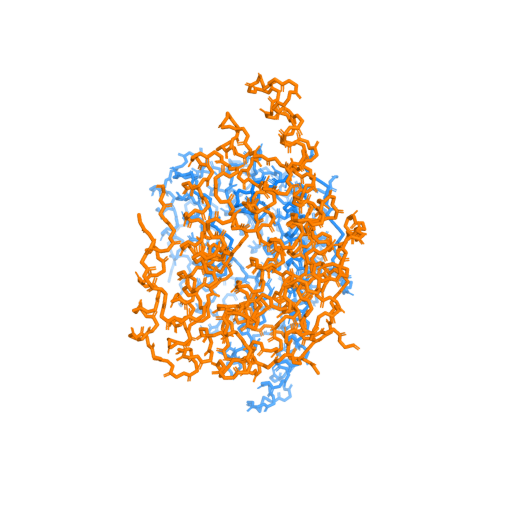M 769 C C . GLN A 1 97 ? 13.295 -13.195 24.949 1.00 52.33 97 GLN A C 1
ATOM 770 O O . GLN A 1 97 ? 12.210 -13.338 25.525 1.00 46.65 97 GLN A O 1
ATOM 776 N N . ASP A 1 98 ? 13.442 -13.302 23.634 1.00 45.83 98 ASP A N 1
ATOM 777 C CA . ASP A 1 98 ? 12.318 -13.539 22.752 1.00 43.26 98 ASP A CA 1
ATOM 778 C C . ASP A 1 98 ? 12.004 -15.025 22.674 1.00 49.28 98 ASP A C 1
ATOM 779 O O . ASP A 1 98 ? 12.376 -15.700 21.712 1.00 47.15 98 ASP A O 1
ATOM 784 N N . ARG A 1 99 ? 11.299 -15.528 23.683 1.00 49.02 99 ARG A N 1
ATOM 785 C CA . ARG A 1 99 ? 11.026 -16.954 23.780 1.00 45.80 99 ARG A CA 1
ATOM 786 C C . ARG A 1 99 ? 10.071 -17.455 22.704 1.00 44.26 99 ARG A C 1
ATOM 787 O O . ARG A 1 99 ? 10.189 -18.595 22.245 1.00 45.20 99 ARG A O 1
ATOM 795 N N . LEU A 1 100 ? 9.131 -16.613 22.289 1.00 40.52 100 LEU A N 1
ATOM 796 C CA . LEU A 1 100 ? 8.134 -17.044 21.314 1.00 38.49 100 LEU A CA 1
ATOM 797 C C . LEU A 1 100 ? 8.715 -17.127 19.901 1.00 41.51 100 LEU A C 1
ATOM 798 O O . LEU A 1 100 ? 8.436 -18.076 19.160 1.00 38.72 100 LEU A O 1
ATOM 803 N N . ALA A 1 101 ? 9.525 -16.140 19.534 1.00 41.31 101 ALA A N 1
ATOM 804 C CA . ALA A 1 101 ? 10.192 -16.142 18.234 1.00 44.79 101 ALA A CA 1
ATOM 805 C C . ALA A 1 101 ? 11.268 -17.226 18.169 1.00 46.92 101 ALA A C 1
ATOM 806 O O . ALA A 1 101 ? 11.481 -17.838 17.123 1.00 45.43 101 ALA A O 1
ATOM 808 N N . GLY A 1 102 ? 11.949 -17.449 19.291 1.00 44.52 102 GLY A N 1
ATOM 809 C CA . GLY A 1 102 ? 12.945 -18.496 19.388 1.00 40.55 102 GLY A CA 1
ATOM 810 C C . GLY A 1 102 ? 12.314 -19.847 19.129 1.00 47.65 102 GLY A C 1
ATOM 811 O O . GLY A 1 102 ? 12.840 -20.645 18.349 1.00 47.08 102 GLY A O 1
ATOM 812 N N . LYS A 1 103 ? 11.174 -20.093 19.773 1.00 38.32 103 LYS A N 1
ATOM 813 C CA . LYS A 1 103 ? 10.436 -21.338 19.587 1.00 44.58 103 LYS A CA 1
ATOM 814 C C . LYS A 1 103 ? 10.100 -21.587 18.119 1.00 47.65 103 LYS A C 1
ATOM 815 O O . LYS A 1 103 ? 10.247 -22.706 17.624 1.00 51.48 103 LYS A O 1
ATOM 819 N N . ALA A 1 104 ? 9.656 -20.543 17.424 1.00 48.03 104 ALA A N 1
ATOM 820 C CA . ALA A 1 104 ? 9.286 -20.662 16.015 1.00 49.53 104 ALA A CA 1
ATOM 821 C C . ALA A 1 104 ? 10.510 -20.960 15.146 1.00 44.90 104 ALA A C 1
ATOM 822 O O . ALA A 1 104 ? 10.461 -21.825 14.281 1.00 50.18 104 ALA A O 1
ATOM 824 N N . HIS A 1 105 ? 11.597 -20.231 15.387 1.00 49.01 105 HIS A N 1
ATOM 825 C CA . HIS A 1 105 ? 12.876 -20.467 14.722 1.00 45.10 105 HIS A CA 1
ATOM 826 C C . HIS A 1 105 ? 13.286 -21.931 14.821 1.00 48.79 105 HIS A C 1
ATOM 827 O O . HIS A 1 105 ? 13.608 -22.569 13.820 1.00 45.07 105 HIS A O 1
ATOM 834 N N . LEU A 1 106 ? 13.249 -22.461 16.037 1.00 39.80 106 LEU A N 1
ATOM 835 C CA . LEU A 1 106 ? 13.654 -23.834 16.291 1.00 46.48 106 LEU A CA 1
ATOM 836 C C . LEU A 1 106 ? 12.695 -24.823 15.648 1.00 46.56 106 LEU A C 1
ATOM 837 O O . LEU A 1 106 ? 13.108 -25.894 15.207 1.00 52.15 106 LEU A O 1
ATOM 842 N N . ASP A 1 107 ? 11.417 -24.463 15.584 1.00 46.54 107 ASP A N 1
ATOM 843 C CA . ASP A 1 107 ? 10.399 -25.378 15.070 1.00 49.13 107 ASP A CA 1
ATOM 844 C C . ASP A 1 107 ? 10.519 -25.625 13.571 1.00 42.63 107 ASP A C 1
ATOM 845 O O . ASP A 1 107 ? 10.059 -26.650 13.072 1.00 49.20 107 ASP A O 1
ATOM 850 N N . ARG A 1 108 ? 11.131 -24.687 12.855 1.00 45.58 108 ARG A N 1
ATOM 851 C CA . ARG A 1 108 ? 11.331 -24.830 11.412 1.00 47.08 108 ARG A CA 1
ATOM 852 C C . ARG A 1 108 ? 12.467 -25.799 11.080 1.00 47.36 108 ARG A C 1
ATOM 853 O O . ARG A 1 108 ? 12.472 -26.413 10.021 1.00 46.40 108 ARG A O 1
ATOM 861 N N . LEU A 1 109 ? 13.435 -25.933 11.987 1.00 48.58 109 LEU A N 1
ATOM 862 C CA . LEU A 1 109 ? 14.680 -26.632 11.657 1.00 43.96 109 LEU A CA 1
ATOM 863 C C . LEU A 1 109 ? 14.536 -28.137 11.368 1.00 43.16 109 LEU A C 1
ATOM 864 O O . LEU A 1 109 ? 15.234 -28.645 10.486 1.00 44.14 109 LEU A O 1
ATOM 869 N N . PRO A 1 110 ? 13.643 -28.857 12.083 1.00 44.45 110 PRO A N 1
ATOM 870 C CA . PRO A 1 110 ? 13.417 -30.253 11.671 1.00 43.07 110 PRO A CA 1
ATOM 871 C C . PRO A 1 110 ? 12.964 -30.458 10.210 1.00 52.30 110 PRO A C 1
ATOM 872 O O . PRO A 1 110 ? 13.128 -31.559 9.668 1.00 47.27 110 PRO A O 1
ATOM 876 N N . LEU A 1 111 ? 12.406 -29.426 9.581 1.00 49.05 111 LEU A N 1
ATOM 877 C CA . LEU A 1 111 ? 12.005 -29.521 8.174 1.00 49.68 111 LEU A CA 1
ATOM 878 C C . LEU A 1 111 ? 13.217 -29.653 7.255 1.00 48.63 111 LEU A C 1
ATOM 879 O O . LEU A 1 111 ? 13.090 -29.996 6.079 1.00 50.83 111 LEU A O 1
ATOM 884 N N . PHE A 1 112 ? 14.396 -29.372 7.793 1.00 52.77 112 PHE A N 1
ATOM 885 C CA . PHE A 1 112 ? 15.616 -29.453 7.006 1.00 47.59 112 PHE A CA 1
ATOM 886 C C . PHE A 1 112 ? 16.407 -30.723 7.316 1.00 50.32 112 PHE A C 1
ATOM 887 O O . PHE A 1 112 ? 17.571 -30.839 6.939 1.00 48.21 112 PHE A O 1
ATOM 895 N N . MET A 1 113 ? 15.761 -31.674 7.995 1.00 49.44 113 MET A N 1
ATOM 896 C CA . MET A 1 113 ? 16.360 -32.983 8.269 1.00 47.28 113 MET A CA 1
ATOM 897 C C . MET A 1 113 ? 15.426 -34.155 7.939 1.00 49.84 113 MET A C 1
ATOM 898 O O . MET A 1 113 ? 15.088 -34.943 8.824 1.00 52.83 113 MET A O 1
ATOM 903 N N . PRO A 1 114 ? 15.005 -34.284 6.668 1.00 52.38 114 PRO A N 1
ATOM 904 C CA . PRO A 1 114 ? 14.092 -35.376 6.309 1.00 51.73 114 PRO A CA 1
ATOM 905 C C . PRO A 1 114 ? 14.734 -36.753 6.436 1.00 51.40 114 PRO A C 1
ATOM 906 O O . PRO A 1 114 ? 15.882 -36.933 6.038 1.00 53.08 114 PRO A O 1
ATOM 910 N N . LEU A 1 115 ? 13.994 -37.709 6.988 1.00 56.49 115 LEU A N 1
ATOM 911 C CA . LEU A 1 115 ? 14.501 -39.063 7.169 1.00 54.59 115 LEU A CA 1
ATOM 912 C C . LEU A 1 115 ? 14.329 -39.905 5.904 1.00 50.54 115 LEU A C 1
ATOM 913 O O . LEU A 1 115 ? 13.825 -39.422 4.892 1.00 62.46 115 LEU A O 1
ATOM 918 N N . GLY A 1 120 ? 11.598 -34.366 0.582 1.00 54.67 120 GLY A N 1
ATOM 919 C CA . GLY A 1 120 ? 11.910 -33.004 0.178 1.00 61.29 120 GLY A CA 1
ATOM 920 C C . GLY A 1 120 ? 12.161 -32.033 1.324 1.00 62.51 120 GLY A C 1
ATOM 921 O O . GLY A 1 120 ? 11.999 -32.382 2.492 1.00 59.89 120 GLY A O 1
ATOM 922 N N . MET A 1 121 ? 12.564 -30.811 0.980 1.00 60.85 121 MET A N 1
ATOM 923 C CA . MET A 1 121 ? 12.830 -29.749 1.954 1.00 61.66 121 MET A CA 1
ATOM 924 C C . MET A 1 121 ? 12.225 -28.424 1.500 1.00 61.96 121 MET A C 1
ATOM 925 O O . MET A 1 121 ? 12.099 -28.177 0.306 1.00 60.25 121 MET A O 1
ATOM 930 N N . PRO A 1 122 ? 11.875 -27.549 2.453 1.00 59.95 122 PRO A N 1
ATOM 931 C CA . PRO A 1 122 ? 11.430 -26.206 2.069 1.00 59.14 122 PRO A CA 1
ATOM 932 C C . PRO A 1 122 ? 12.606 -25.293 1.731 1.00 58.31 122 PRO A C 1
ATOM 933 O O . PRO A 1 122 ? 13.760 -25.688 1.892 1.00 59.21 122 PRO A O 1
ATOM 937 N N . GLU A 1 123 ? 12.316 -24.084 1.266 1.00 52.29 123 GLU A N 1
ATOM 938 C CA . GLU A 1 123 ? 13.364 -23.118 0.976 1.00 53.14 123 GLU A CA 1
ATOM 939 C C . GLU A 1 123 ? 13.877 -22.483 2.274 1.00 52.35 123 GLU A C 1
ATOM 940 O O . GLU A 1 123 ? 13.083 -22.112 3.142 1.00 48.37 123 GLU A O 1
ATOM 946 N N . PRO A 1 124 ? 15.208 -22.359 2.411 1.00 48.58 124 PRO A N 1
ATOM 947 C CA . PRO A 1 124 ? 15.831 -21.747 3.596 1.00 52.40 124 PRO A CA 1
ATOM 948 C C . PRO A 1 124 ? 15.646 -20.232 3.650 1.00 52.89 124 PRO A C 1
ATOM 949 O O . PRO A 1 124 ? 15.770 -19.556 2.624 1.00 49.65 124 PRO A O 1
ATOM 953 N N . ARG A 1 125 ? 15.361 -19.708 4.838 1.00 42.46 125 ARG A N 1
ATOM 954 C CA . ARG A 1 125 ? 15.085 -18.283 5.000 1.00 40.13 125 ARG A CA 1
ATOM 955 C C . ARG A 1 125 ? 16.155 -17.569 5.819 1.00 52.23 125 ARG A C 1
ATOM 956 O O . ARG A 1 125 ? 16.153 -16.342 5.914 1.00 52.24 125 ARG A O 1
ATOM 958 N N . ASN A 1 126 ? 17.062 -18.342 6.412 1.00 44.00 126 ASN A N 1
ATOM 959 C CA . ASN A 1 126 ? 18.146 -17.792 7.217 1.00 51.12 126 ASN A CA 1
ATOM 960 C C . ASN A 1 126 ? 19.392 -18.683 7.083 1.00 41.85 126 ASN A C 1
ATOM 961 O O . ASN A 1 126 ? 19.286 -19.811 6.601 1.00 43.71 126 ASN A O 1
ATOM 966 N N . PRO A 1 127 ? 20.572 -18.186 7.497 1.00 39.17 127 PRO A N 1
ATOM 967 C CA . PRO A 1 127 ? 21.786 -19.009 7.394 1.00 43.53 127 PRO A CA 1
ATOM 968 C C . PRO A 1 127 ? 21.733 -20.316 8.196 1.00 40.90 127 PRO A C 1
ATOM 969 O O . PRO A 1 127 ? 22.384 -21.279 7.809 1.00 41.80 127 PRO A O 1
ATOM 973 N N . VAL A 1 128 ? 20.978 -20.353 9.290 1.00 42.04 128 VAL A N 1
ATOM 974 C CA . VAL A 1 128 ? 20.881 -21.570 10.089 1.00 38.31 128 VAL A CA 1
ATOM 975 C C . VAL A 1 128 ? 20.183 -22.657 9.277 1.00 42.62 128 VAL A C 1
ATOM 976 O O . VAL A 1 128 ? 20.644 -23.803 9.213 1.00 38.51 128 VAL A O 1
ATOM 980 N N . GLU A 1 129 ? 19.083 -22.275 8.636 1.00 42.49 129 GLU A N 1
ATOM 981 C CA . GLU A 1 129 ? 18.325 -23.170 7.778 1.00 41.75 129 GLU A CA 1
ATOM 982 C C . GLU A 1 129 ? 19.127 -23.561 6.541 1.00 41.24 129 GLU A C 1
ATOM 983 O O . GLU A 1 129 ? 19.112 -24.719 6.124 1.00 44.61 129 GLU A O 1
ATOM 989 N N . ALA A 1 130 ? 19.816 -22.584 5.955 1.00 42.80 130 ALA A N 1
ATOM 990 C CA . ALA A 1 130 ? 20.604 -22.801 4.742 1.00 41.69 130 ALA A CA 1
ATOM 991 C C . ALA A 1 130 ? 21.738 -23.793 4.998 1.00 46.37 130 ALA A C 1
ATOM 992 O O . ALA A 1 130 ? 21.905 -24.773 4.267 1.00 36.22 130 ALA A O 1
ATOM 994 N N . GLY A 1 131 ? 22.506 -23.531 6.051 1.00 41.70 131 GLY A N 1
ATOM 995 C CA . GLY A 1 131 ? 23.582 -24.413 6.456 1.00 40.36 131 GLY A CA 1
ATOM 996 C C . GLY A 1 131 ? 23.135 -25.834 6.745 1.00 41.03 131 GLY A C 1
ATOM 997 O O . GLY A 1 131 ? 23.785 -26.781 6.310 1.00 38.30 131 GLY A O 1
ATOM 998 N N . LEU A 1 132 ? 22.026 -25.987 7.469 1.00 39.59 132 LEU A N 1
ATOM 999 C CA . LEU A 1 132 ? 21.567 -27.308 7.887 1.00 38.33 132 LEU A CA 1
ATOM 1000 C C . LEU A 1 132 ? 21.116 -28.126 6.694 1.00 38.85 132 LEU A C 1
ATOM 1001 O O . LEU A 1 132 ? 21.424 -29.314 6.589 1.00 39.30 132 LEU A O 1
ATOM 1006 N N . ALA A 1 133 ? 20.376 -27.482 5.799 1.00 44.59 133 ALA A N 1
ATOM 1007 C CA . ALA A 1 133 ? 19.948 -28.104 4.557 1.00 43.35 133 ALA A CA 1
ATOM 1008 C C . ALA A 1 133 ? 21.147 -28.631 3.763 1.00 42.60 133 ALA A C 1
ATOM 1009 O O . ALA A 1 133 ? 21.149 -29.777 3.312 1.00 39.36 133 ALA A O 1
ATOM 1011 N N . ASP A 1 134 ? 22.165 -27.790 3.609 1.00 34.84 134 ASP A N 1
ATOM 1012 C CA . ASP A 1 134 ? 23.371 -28.164 2.878 1.00 41.65 134 ASP A CA 1
ATOM 1013 C C . ASP A 1 134 ? 24.058 -29.380 3.504 1.00 44.49 134 ASP A C 1
ATOM 1014 O O . ASP A 1 134 ? 24.269 -30.404 2.848 1.00 39.59 134 ASP A O 1
ATOM 1019 N N . LEU A 1 135 ? 24.384 -29.253 4.787 1.00 39.71 135 LEU A N 1
ATOM 1020 C CA . LEU A 1 135 ? 25.085 -30.291 5.534 1.00 41.03 135 LEU A CA 1
ATOM 1021 C C . LEU A 1 135 ? 24.332 -31.611 5.548 1.00 40.97 135 LEU A C 1
ATOM 1022 O O . LEU A 1 135 ? 24.925 -32.676 5.365 1.00 39.94 135 LEU A O 1
ATOM 1027 N N . TRP A 1 136 ? 23.026 -31.541 5.767 1.00 38.00 136 TRP A N 1
ATOM 1028 C CA . TRP A 1 136 ? 22.225 -32.751 5.856 1.00 40.70 136 TRP A CA 1
ATOM 1029 C C . TRP A 1 136 ? 22.234 -33.534 4.532 1.00 43.29 136 TRP A C 1
ATOM 1030 O O . TRP A 1 136 ? 22.314 -34.763 4.527 1.00 41.68 136 TRP A O 1
ATOM 1041 N N . THR A 1 137 ? 22.174 -32.830 3.408 1.00 41.63 137 THR A N 1
ATOM 1042 C CA . THR A 1 137 ? 22.180 -33.521 2.127 1.00 45.52 137 THR A CA 1
ATOM 1043 C C . THR A 1 137 ? 23.566 -34.096 1.821 1.00 43.49 137 THR A C 1
ATOM 1044 O O . THR A 1 137 ? 23.670 -35.134 1.173 1.00 46.61 137 THR A O 1
ATOM 1048 N N . ARG A 1 138 ? 24.619 -33.437 2.305 1.00 38.01 138 ARG A N 1
ATOM 1049 C CA . ARG A 1 138 ? 25.993 -33.871 2.038 1.00 42.05 138 ARG A CA 1
ATOM 1050 C C . ARG A 1 138 ? 26.454 -35.048 2.906 1.00 44.24 138 ARG A C 1
ATOM 1051 O O . ARG A 1 138 ? 27.397 -35.756 2.545 1.00 44.10 138 ARG A O 1
ATOM 1059 N N . THR A 1 139 ? 25.789 -35.252 4.040 1.00 41.39 139 THR A N 1
ATOM 1060 C CA . THR A 1 139 ? 26.273 -36.156 5.087 1.00 35.26 139 THR A CA 1
ATOM 1061 C C . THR A 1 139 ? 25.532 -37.488 5.141 1.00 42.03 139 THR A C 1
ATOM 1062 O O . THR A 1 139 ? 26.134 -38.557 5.258 1.00 42.03 139 THR A O 1
ATOM 1066 N N . VAL A 1 140 ? 24.212 -37.400 5.067 1.00 37.67 140 VAL A N 1
ATOM 1067 C CA . VAL A 1 140 ? 23.319 -38.546 5.197 1.00 39.51 140 VAL A CA 1
ATOM 1068 C C . VAL A 1 140 ? 23.573 -39.740 4.242 1.00 45.79 140 VAL A C 1
ATOM 1069 O O . VAL A 1 140 ? 23.490 -40.894 4.680 1.00 46.90 140 VAL A O 1
ATOM 1073 N N . PRO A 1 141 ? 23.891 -39.485 2.951 1.00 43.20 141 PRO A N 1
ATOM 1074 C CA . PRO A 1 141 ? 24.077 -40.640 2.060 1.00 42.10 141 PRO A CA 1
ATOM 1075 C C . PRO A 1 141 ? 25.191 -41.609 2.479 1.00 44.34 141 PRO A C 1
ATOM 1076 O O . PRO A 1 141 ? 25.101 -42.799 2.178 1.00 45.28 141 PRO A O 1
ATOM 1080 N N . ALA A 1 142 ? 26.206 -41.112 3.176 1.00 39.30 142 ALA A N 1
ATOM 1081 C CA . ALA A 1 142 ? 27.360 -41.925 3.551 1.00 47.04 142 ALA A CA 1
ATOM 1082 C C . ALA A 1 142 ? 27.146 -42.799 4.793 1.00 50.39 142 ALA A C 1
ATOM 1083 O O . ALA A 1 142 ? 28.012 -43.608 5.129 1.00 53.65 142 ALA A O 1
ATOM 1085 N N . MET A 1 143 ? 26.011 -42.638 5.474 1.00 44.06 143 MET A N 1
ATOM 1086 C CA . MET A 1 143 ? 25.763 -43.350 6.728 1.00 43.65 143 MET A CA 1
ATOM 1087 C C . MET A 1 143 ? 24.497 -44.202 6.673 1.00 48.76 143 MET A C 1
ATOM 1088 O O . MET A 1 143 ? 23.680 -44.049 5.764 1.00 44.36 143 MET A O 1
ATOM 1093 N N . SER A 1 144 ? 24.332 -45.083 7.658 1.00 42.60 144 SER A N 1
ATOM 1094 C CA . SER A 1 144 ? 23.182 -45.989 7.698 1.00 46.36 144 SER A CA 1
ATOM 1095 C C . SER A 1 144 ? 21.883 -45.251 7.993 1.00 49.21 144 SER A C 1
ATOM 1096 O O . SER A 1 144 ? 21.898 -44.093 8.407 1.00 48.57 144 SER A O 1
ATOM 1099 N N . ALA A 1 145 ? 20.758 -45.932 7.799 1.00 50.95 145 ALA A N 1
ATOM 1100 C CA . ALA A 1 145 ? 19.457 -45.317 8.051 1.00 52.90 145 ALA A CA 1
ATOM 1101 C C . ALA A 1 145 ? 19.260 -45.134 9.542 1.00 56.96 145 ALA A C 1
ATOM 1102 O O . ALA A 1 145 ? 18.482 -44.286 9.984 1.00 59.70 145 ALA A O 1
ATOM 1104 N N . ASP A 1 146 ? 19.975 -45.941 10.314 1.00 57.34 146 ASP A N 1
ATOM 1105 C CA . ASP A 1 146 ? 19.867 -45.904 11.759 1.00 56.55 146 ASP A CA 1
ATOM 1106 C C . ASP A 1 146 ? 20.663 -44.744 12.352 1.00 58.46 146 ASP A C 1
ATOM 1107 O O . ASP A 1 146 ? 20.216 -44.092 13.292 1.00 52.46 146 ASP A O 1
ATOM 1112 N N . TRP A 1 147 ? 21.853 -44.502 11.811 1.00 53.24 147 TRP A N 1
ATOM 1113 C CA . TRP A 1 147 ? 22.637 -43.344 12.215 1.00 47.08 147 TRP A CA 1
ATOM 1114 C C . TRP A 1 147 ? 21.841 -42.082 11.908 1.00 48.29 147 TRP A C 1
ATOM 1115 O O . TRP A 1 147 ? 21.801 -41.144 12.702 1.00 50.71 147 TRP A O 1
ATOM 1126 N N . ARG A 1 148 ? 21.187 -42.088 10.751 1.00 45.65 148 ARG A N 1
ATOM 1127 C CA . ARG A 1 148 ? 20.357 -40.977 10.302 1.00 44.59 148 ARG A CA 1
ATOM 1128 C C . ARG A 1 148 ? 19.297 -40.607 11.339 1.00 53.98 148 ARG A C 1
ATOM 1129 O O . ARG A 1 148 ? 19.175 -39.442 11.721 1.00 47.73 148 ARG A O 1
ATOM 1137 N N . ARG A 1 149 ? 18.537 -41.594 11.804 1.00 46.52 149 ARG A N 1
ATOM 1138 C CA . ARG A 1 149 ? 17.474 -41.309 12.760 1.00 55.99 149 ARG A CA 1
ATOM 1139 C C . ARG A 1 149 ? 18.056 -40.815 14.090 1.00 49.38 149 ARG A C 1
ATOM 1140 O O . ARG A 1 149 ? 17.540 -39.862 14.669 1.00 48.95 149 ARG A O 1
ATOM 1148 N N . ARG A 1 150 ? 19.142 -41.433 14.548 1.00 49.45 150 ARG A N 1
ATOM 1149 C CA . ARG A 1 150 ? 19.788 -41.021 15.793 1.00 48.67 150 ARG A CA 1
ATOM 1150 C C . ARG A 1 150 ? 20.373 -39.621 15.682 1.00 49.31 150 ARG A C 1
ATOM 1151 O O . ARG A 1 150 ? 20.290 -38.829 16.620 1.00 47.56 150 ARG A O 1
ATOM 1159 N N . PHE A 1 151 ? 20.970 -39.310 14.537 1.00 47.87 151 PHE A N 1
ATOM 1160 C CA . PHE A 1 151 ? 21.637 -38.024 14.393 1.00 41.57 151 PHE A CA 1
ATOM 1161 C C . PHE A 1 151 ? 20.631 -36.877 14.337 1.00 45.82 151 PHE A C 1
ATOM 1162 O O . PHE A 1 151 ? 20.893 -35.786 14.845 1.00 44.32 151 PHE A O 1
ATOM 1170 N N . ALA A 1 152 ? 19.481 -37.122 13.719 1.00 49.28 152 ALA A N 1
ATOM 1171 C CA . ALA A 1 152 ? 18.438 -36.107 13.666 1.00 49.15 152 ALA A CA 1
ATOM 1172 C C . ALA A 1 152 ? 17.912 -35.845 15.077 1.00 47.76 152 ALA A C 1
ATOM 1173 O O . ALA A 1 152 ? 17.687 -34.698 15.462 1.00 49.28 152 ALA A O 1
ATOM 1175 N N . VAL A 1 153 ? 17.740 -36.913 15.850 1.00 47.88 153 VAL A N 1
ATOM 1176 C CA . VAL A 1 153 ? 17.312 -36.792 17.237 1.00 49.83 153 VAL A CA 1
ATOM 1177 C C . VAL A 1 153 ? 18.316 -35.976 18.056 1.00 50.42 153 VAL A C 1
ATOM 1178 O O . VAL A 1 153 ? 17.936 -35.057 18.785 1.00 45.23 153 VAL A O 1
ATOM 1182 N N . ALA A 1 154 ? 19.598 -36.309 17.912 1.00 47.71 154 ALA A N 1
ATOM 1183 C CA . ALA A 1 154 ? 20.667 -35.600 18.608 1.00 45.41 154 ALA A CA 1
ATOM 1184 C C . ALA A 1 154 ? 20.666 -34.115 18.260 1.00 47.96 154 ALA A C 1
ATOM 1185 O O . ALA A 1 154 ? 20.877 -33.266 19.125 1.00 40.62 154 ALA A O 1
ATOM 1187 N N . THR A 1 155 ? 20.426 -33.807 16.987 1.00 43.14 155 THR A N 1
ATOM 1188 C CA . THR A 1 155 ? 20.413 -32.424 16.535 1.00 43.02 155 THR A CA 1
ATOM 1189 C C . THR A 1 155 ? 19.209 -31.684 17.120 1.00 42.27 155 THR A C 1
ATOM 1190 O O . THR A 1 155 ? 19.320 -30.519 17.497 1.00 44.50 155 THR A O 1
ATOM 1194 N N . GLU A 1 156 ? 18.072 -32.368 17.218 1.00 44.44 156 GLU A N 1
ATOM 1195 C CA . GLU A 1 156 ? 16.884 -31.797 17.861 1.00 55.99 156 GLU A CA 1
ATOM 1196 C C . GLU A 1 156 ? 17.107 -31.485 19.341 1.00 48.99 156 GLU A C 1
ATOM 1197 O O . GLU A 1 156 ? 16.640 -30.464 19.847 1.00 50.38 156 GLU A O 1
ATOM 1203 N N . HIS A 1 157 ? 17.809 -32.370 20.036 1.00 48.23 157 HIS A N 1
ATOM 1204 C CA . HIS A 1 157 ? 18.114 -32.144 21.444 1.00 42.55 157 HIS A CA 1
ATOM 1205 C C . HIS A 1 157 ? 18.863 -30.832 21.636 1.00 42.18 157 HIS A C 1
ATOM 1206 O O . HIS A 1 157 ? 18.498 -30.022 22.480 1.00 41.86 157 HIS A O 1
ATOM 1213 N N . LEU A 1 158 ? 19.903 -30.623 20.836 1.00 43.50 158 LEU A N 1
ATOM 1214 C CA . LEU A 1 158 ? 20.626 -29.349 20.801 1.00 44.06 158 LEU A CA 1
ATOM 1215 C C . LEU A 1 158 ? 19.688 -28.151 20.689 1.00 50.82 158 LEU A C 1
ATOM 1216 O O . LEU A 1 158 ? 19.892 -27.123 21.344 1.00 52.46 158 LEU A O 1
ATOM 1221 N N . LEU A 1 159 ? 18.659 -28.295 19.858 1.00 45.27 159 LEU A N 1
ATOM 1222 C CA . LEU A 1 159 ? 17.665 -27.247 19.681 1.00 50.59 159 LEU A CA 1
ATOM 1223 C C . LEU A 1 159 ? 16.819 -27.038 20.935 1.00 47.74 159 LEU A C 1
ATOM 1224 O O . LEU A 1 159 ? 16.580 -25.902 21.338 1.00 54.79 159 LEU A O 1
ATOM 1229 N N . ASN A 1 160 ? 16.352 -28.128 21.541 1.00 44.97 160 ASN A N 1
ATOM 1230 C CA . ASN A 1 160 ? 15.624 -28.042 22.806 1.00 52.17 160 ASN A CA 1
ATOM 1231 C C . ASN A 1 160 ? 16.472 -27.450 23.931 1.00 50.98 160 ASN A C 1
ATOM 1232 O O . ASN A 1 160 ? 15.934 -26.894 24.890 1.00 51.69 160 ASN A O 1
ATOM 1237 N N . GLU A 1 161 ? 17.793 -27.579 23.815 1.00 47.14 161 GLU A N 1
ATOM 1238 C CA . GLU A 1 161 ? 18.690 -27.051 24.830 1.00 44.35 161 GLU A CA 1
ATOM 1239 C C . GLU A 1 161 ? 18.596 -25.537 24.888 1.00 45.49 161 GLU A C 1
ATOM 1240 O O . GLU A 1 161 ? 18.490 -24.956 25.969 1.00 44.01 161 GLU A O 1
ATOM 1246 N N . SER A 1 162 ? 18.624 -24.908 23.717 1.00 44.57 162 SER A N 1
ATOM 1247 C CA . SER A 1 162 ? 18.568 -23.454 23.608 1.00 42.58 162 SER A CA 1
ATOM 1248 C C . SER A 1 162 ? 17.301 -22.901 24.255 1.00 41.33 162 SER A C 1
ATOM 1249 O O . SER A 1 162 ? 17.327 -21.853 24.898 1.00 41.65 162 SER A O 1
ATOM 1252 N N . MET A 1 163 ? 16.197 -23.619 24.070 1.00 45.68 163 MET A N 1
ATOM 1253 C CA . MET A 1 163 ? 14.907 -23.255 24.648 1.00 48.94 163 MET A CA 1
ATOM 1254 C C . MET A 1 163 ? 14.970 -23.294 26.175 1.00 49.28 163 MET A C 1
ATOM 1255 O O . MET A 1 163 ? 14.607 -22.333 26.860 1.00 51.05 163 MET A O 1
ATOM 1260 N N . TRP A 1 164 ? 15.443 -24.421 26.693 1.00 45.38 164 TRP A N 1
ATOM 1261 C CA A TRP A 1 164 ? 15.576 -24.598 28.135 0.58 45.78 164 TRP A CA 1
ATOM 1262 C CA B TRP A 1 164 ? 15.617 -24.636 28.126 0.42 45.52 164 TRP A CA 1
ATOM 1263 C C . TRP A 1 164 ? 16.464 -23.522 28.744 1.00 39.96 164 TRP A C 1
ATOM 1264 O O . TRP A 1 164 ? 16.123 -22.953 29.777 1.00 41.02 164 TRP A O 1
ATOM 1285 N N . GLU A 1 165 ? 17.580 -23.224 28.090 1.00 39.90 165 GLU A N 1
ATOM 1286 C CA . GLU A 1 165 ? 18.497 -22.190 28.556 1.00 42.92 165 GLU A CA 1
ATOM 1287 C C . GLU A 1 165 ? 17.850 -20.808 28.569 1.00 43.09 165 GLU A C 1
ATOM 1288 O O . GLU A 1 165 ? 18.043 -20.044 29.513 1.00 41.71 165 GLU A O 1
ATOM 1294 N N . LEU A 1 166 ? 17.096 -20.489 27.515 1.00 42.69 166 LEU A N 1
ATOM 1295 C CA . LEU A 1 166 ? 16.469 -19.173 27.392 1.00 40.44 166 LEU A CA 1
ATOM 1296 C C . LEU A 1 166 ? 15.412 -18.994 28.475 1.00 45.95 166 LEU A C 1
ATOM 1297 O O . LEU A 1 166 ? 15.359 -17.956 29.139 1.00 48.03 166 LEU A O 1
ATOM 1302 N N . SER A 1 167 ? 14.585 -20.017 28.656 1.00 46.23 167 SER A N 1
ATOM 1303 C CA . SER A 1 167 ? 13.575 -20.009 29.707 1.00 47.30 167 SER A CA 1
ATOM 1304 C C . SER A 1 167 ? 14.194 -19.786 31.097 1.00 48.50 167 SER A C 1
ATOM 1305 O O . SER A 1 167 ? 13.647 -19.027 31.895 1.00 50.08 167 SER A O 1
ATOM 1308 N N . ASN A 1 168 ? 15.335 -20.418 31.380 1.00 46.49 168 ASN A N 1
ATOM 1309 C CA . ASN A 1 168 ? 16.042 -20.176 32.643 1.00 44.66 168 ASN A CA 1
ATOM 1310 C C . ASN A 1 168 ? 16.523 -18.739 32.779 1.00 44.66 168 ASN A C 1
ATOM 1311 O O . ASN A 1 168 ? 16.448 -18.156 33.858 1.00 40.62 168 ASN A O 1
ATOM 1316 N N . ILE A 1 169 ? 17.049 -18.183 31.691 1.00 42.61 169 ILE A N 1
ATOM 1317 C CA . ILE A 1 169 ? 17.523 -16.798 31.685 1.00 41.97 169 ILE A CA 1
ATOM 1318 C C . ILE A 1 169 ? 16.361 -15.837 31.930 1.00 46.28 169 ILE A C 1
ATOM 1319 O O . ILE A 1 169 ? 16.452 -14.920 32.748 1.00 49.98 169 ILE A O 1
ATOM 1324 N N . ASN A 1 170 ? 15.264 -16.080 31.223 1.00 46.15 170 ASN A N 1
ATOM 1325 C CA . ASN A 1 170 ? 14.058 -15.261 31.305 1.00 49.54 170 ASN A CA 1
ATOM 1326 C C . ASN A 1 170 ? 13.431 -15.254 32.703 1.00 54.47 170 ASN A C 1
ATOM 1327 O O . ASN A 1 170 ? 12.784 -14.282 33.091 1.00 52.70 170 ASN A O 1
ATOM 1332 N N . GLU A 1 171 ? 13.637 -16.333 33.457 1.00 49.59 171 GLU A N 1
ATOM 1333 C CA . GLU A 1 171 ? 13.060 -16.452 34.793 1.00 55.29 171 GLU A CA 1
ATOM 1334 C C . GLU A 1 171 ? 14.101 -16.285 35.891 1.00 49.72 171 GLU A C 1
ATOM 1335 O O . GLU A 1 171 ? 13.780 -16.371 37.068 1.00 52.49 171 GLU A O 1
ATOM 1341 N N . GLY A 1 172 ? 15.347 -16.045 35.496 1.00 52.21 172 GLY A N 1
ATOM 1342 C CA . GLY A 1 172 ? 16.434 -15.830 36.440 1.00 47.52 172 GLY A CA 1
ATOM 1343 C C . GLY A 1 172 ? 16.866 -17.046 37.247 1.00 49.77 172 GLY A C 1
ATOM 1344 O O . GLY A 1 172 ? 17.607 -16.909 38.215 1.00 51.38 172 GLY A O 1
ATOM 1345 N N . ARG A 1 173 ? 16.426 -18.235 36.844 1.00 51.13 173 ARG A N 1
ATOM 1346 C CA . ARG A 1 173 ? 16.672 -19.445 37.629 1.00 53.25 173 ARG A CA 1
ATOM 1347 C C . ARG A 1 173 ? 17.930 -20.203 37.196 1.00 53.64 173 ARG A C 1
ATOM 1348 O O . ARG A 1 173 ? 17.986 -20.768 36.101 1.00 49.70 173 ARG A O 1
ATOM 1352 N N . VAL A 1 174 ? 18.934 -20.219 38.067 1.00 52.09 174 VAL A N 1
ATOM 1353 C CA . VAL A 1 174 ? 20.119 -21.041 37.847 1.00 49.13 174 VAL A CA 1
ATOM 1354 C C . VAL A 1 174 ? 19.826 -22.477 38.279 1.00 47.51 174 VAL A C 1
ATOM 1355 O O . VAL A 1 174 ? 19.260 -22.700 39.341 1.00 44.30 174 VAL A O 1
ATOM 1359 N N . ALA A 1 175 ? 20.192 -23.445 37.444 1.00 42.65 175 ALA A N 1
ATOM 1360 C CA . ALA A 1 175 ? 19.959 -24.849 37.762 1.00 42.23 175 ALA A CA 1
ATOM 1361 C C . ALA A 1 175 ? 20.840 -25.276 38.932 1.00 43.09 175 ALA A C 1
ATOM 1362 O O . ALA A 1 175 ? 21.923 -24.723 39.117 1.00 38.96 175 ALA A O 1
ATOM 1364 N N . ASN A 1 176 ? 20.376 -26.241 39.728 1.00 40.90 176 ASN A N 1
ATOM 1365 C CA . ASN A 1 176 ? 21.208 -26.799 40.793 1.00 43.28 176 ASN A CA 1
ATOM 1366 C C . ASN A 1 176 ? 22.172 -27.825 40.176 1.00 45.82 176 ASN A C 1
ATOM 1367 O O . ASN A 1 176 ? 22.006 -28.188 39.014 1.00 45.37 176 ASN A O 1
ATOM 1372 N N . PRO A 1 177 ? 23.200 -28.267 40.930 1.00 49.89 177 PRO A N 1
ATOM 1373 C CA . PRO A 1 177 ? 24.240 -29.124 40.334 1.00 40.16 177 PRO A CA 1
ATOM 1374 C C . PRO A 1 177 ? 23.768 -30.413 39.634 1.00 44.50 177 PRO A C 1
ATOM 1375 O O . PRO A 1 177 ? 24.304 -30.720 38.571 1.00 43.96 177 PRO A O 1
ATOM 1379 N N . VAL A 1 178 ? 22.806 -31.146 40.185 1.00 39.96 178 VAL A N 1
ATOM 1380 C CA . VAL A 1 178 ? 22.325 -32.350 39.513 1.00 38.06 178 VAL A CA 1
ATOM 1381 C C . VAL A 1 178 ? 21.472 -31.985 38.283 1.00 45.56 178 VAL A C 1
ATOM 1382 O O . VAL A 1 178 ? 21.592 -32.604 37.221 1.00 41.37 178 VAL A O 1
ATOM 1386 N N . GLU A 1 179 ? 20.631 -30.965 38.424 1.00 46.72 179 GLU A N 1
ATOM 1387 C CA . GLU A 1 179 ? 19.814 -30.487 37.313 1.00 39.59 179 GLU A CA 1
ATOM 1388 C C . GLU A 1 179 ? 20.675 -30.070 36.131 1.00 41.34 179 GLU A C 1
ATOM 1389 O O . GLU A 1 179 ? 20.375 -30.414 34.983 1.00 39.42 179 GLU A O 1
ATOM 1392 N N . TYR A 1 180 ? 21.739 -29.325 36.411 1.00 35.27 180 TYR A N 1
ATOM 1393 C CA . TYR A 1 180 ? 22.621 -28.848 35.354 1.00 39.15 180 TYR A CA 1
ATOM 1394 C C . TYR A 1 180 ? 23.236 -30.014 34.585 1.00 43.18 180 TYR A C 1
ATOM 1395 O O . TYR A 1 180 ? 23.201 -30.047 33.352 1.00 43.13 180 TYR A O 1
ATOM 1404 N N . ILE A 1 181 ? 23.788 -30.974 35.318 1.00 41.20 181 ILE A N 1
ATOM 1405 C CA . ILE A 1 181 ? 24.400 -32.143 34.702 1.00 40.58 181 ILE A CA 1
ATOM 1406 C C . ILE A 1 181 ? 23.395 -32.937 33.881 1.00 39.48 181 ILE A C 1
ATOM 1407 O O . ILE A 1 181 ? 23.674 -33.314 32.745 1.00 41.80 181 ILE A O 1
ATOM 1412 N N . GLU A 1 182 ? 22.222 -33.183 34.448 1.00 40.34 182 GLU A N 1
ATOM 1413 C CA . GLU A 1 182 ? 21.251 -34.033 33.782 1.00 45.28 182 GLU A CA 1
ATOM 1414 C C . GLU A 1 182 ? 20.695 -33.345 32.544 1.00 44.79 182 GLU A C 1
ATOM 1415 O O . GLU A 1 182 ? 20.378 -33.997 31.546 1.00 43.79 182 GLU A O 1
ATOM 1421 N N . MET A 1 183 ? 20.624 -32.022 32.589 1.00 41.96 183 MET A N 1
ATOM 1422 C CA A MET A 1 183 ? 20.098 -31.304 31.444 0.59 43.73 183 MET A CA 1
ATOM 1423 C CA B MET A 1 183 ? 20.138 -31.225 31.467 0.41 43.76 183 MET A CA 1
ATOM 1424 C C . MET A 1 183 ? 21.108 -31.291 30.295 1.00 43.90 183 MET A C 1
ATOM 1425 O O . MET A 1 183 ? 20.730 -31.573 29.159 1.00 40.79 183 MET A O 1
ATOM 1434 N N . ARG A 1 184 ? 22.377 -31.010 30.583 1.00 40.15 184 ARG A N 1
ATOM 1435 C CA . ARG A 1 184 ? 23.399 -31.043 29.541 1.00 42.30 184 ARG A CA 1
ATOM 1436 C C . ARG A 1 184 ? 23.560 -32.457 28.997 1.00 46.96 184 ARG A C 1
ATOM 1437 O O . ARG A 1 184 ? 23.934 -32.640 27.841 1.00 47.74 184 ARG A O 1
ATOM 1445 N N . ARG A 1 185 ? 23.261 -33.460 29.817 1.00 43.15 185 ARG A N 1
ATOM 1446 C CA . ARG A 1 185 ? 23.243 -34.834 29.320 1.00 45.58 185 ARG A CA 1
ATOM 1447 C C . ARG A 1 185 ? 22.092 -35.091 28.342 1.00 47.63 185 ARG A C 1
ATOM 1448 O O . ARG A 1 185 ? 22.309 -35.575 27.232 1.00 44.18 185 ARG A O 1
ATOM 1456 N N . LYS A 1 186 ? 20.873 -34.767 28.765 1.00 44.02 186 LYS A N 1
ATOM 1457 C CA . LYS A 1 186 ? 19.666 -35.086 28.002 1.00 41.58 186 LYS A CA 1
ATOM 1458 C C . LYS A 1 186 ? 19.525 -34.291 26.706 1.00 42.27 186 LYS A C 1
ATOM 1459 O O . LYS A 1 186 ? 19.087 -34.838 25.698 1.00 47.85 186 LYS A O 1
ATOM 1462 N N . VAL A 1 187 ? 19.876 -33.007 26.730 1.00 43.06 187 VAL A N 1
ATOM 1463 C CA . VAL A 1 187 ? 19.661 -32.155 25.564 1.00 46.28 187 VAL A CA 1
ATOM 1464 C C . VAL A 1 187 ? 20.919 -31.445 25.062 1.00 48.29 187 VAL A C 1
ATOM 1465 O O . VAL A 1 187 ? 20.862 -30.723 24.066 1.00 51.43 187 VAL A O 1
ATOM 1469 N N . GLY A 1 188 ? 22.046 -31.637 25.737 1.00 36.38 188 GLY A N 1
ATOM 1470 C CA . GLY A 1 188 ? 23.300 -31.079 25.260 1.00 36.46 188 GLY A CA 1
ATOM 1471 C C . GLY A 1 188 ? 23.816 -31.733 23.985 1.00 41.92 188 GLY A C 1
ATOM 1472 O O . GLY A 1 188 ? 23.229 -32.700 23.487 1.00 38.92 188 GLY A O 1
ATOM 1473 N N . GLY A 1 189 ? 24.931 -31.213 23.473 1.00 44.29 189 GLY A N 1
ATOM 1474 C CA . GLY A 1 189 ? 25.440 -31.591 22.164 1.00 41.31 189 GLY A CA 1
ATOM 1475 C C . GLY A 1 189 ? 26.477 -32.699 22.087 1.00 46.03 189 GLY A C 1
ATOM 1476 O O . GLY A 1 189 ? 27.064 -32.916 21.029 1.00 42.90 189 GLY A O 1
ATOM 1477 N N . ALA A 1 190 ? 26.701 -33.416 23.185 1.00 38.82 190 ALA A N 1
ATOM 1478 C CA . ALA A 1 190 ? 27.659 -34.523 23.165 1.00 43.36 190 ALA A CA 1
ATOM 1479 C C . ALA A 1 190 ? 27.257 -35.687 22.234 1.00 42.05 190 ALA A C 1
ATOM 1480 O O . ALA A 1 190 ? 28.095 -36.148 21.459 1.00 44.06 190 ALA A O 1
ATOM 1482 N N . PRO A 1 191 ? 25.995 -36.171 22.298 1.00 41.85 191 PRO A N 1
ATOM 1483 C CA . PRO A 1 191 ? 25.624 -37.211 21.322 1.00 42.06 191 PRO A CA 1
ATOM 1484 C C . PRO A 1 191 ? 25.777 -36.773 19.852 1.00 45.71 191 PRO A C 1
ATOM 1485 O O . PRO A 1 191 ? 26.062 -37.609 18.989 1.00 41.33 191 PRO A O 1
ATOM 1489 N N . TRP A 1 192 ? 25.593 -35.480 19.590 1.00 43.69 192 TRP A N 1
ATOM 1490 C CA . TRP A 1 192 ? 25.746 -34.900 18.254 1.00 40.23 192 TRP A CA 1
ATOM 1491 C C . TRP A 1 192 ? 27.212 -34.970 17.812 1.00 41.04 192 TRP A C 1
ATOM 1492 O O . TRP A 1 192 ? 27.515 -35.413 16.705 1.00 36.52 192 TRP A O 1
ATOM 1503 N N . SER A 1 193 ? 28.116 -34.539 18.689 1.00 38.91 193 SER A N 1
ATOM 1504 C CA . SER A 1 193 ? 29.551 -34.638 18.430 1.00 39.01 193 SER A CA 1
ATOM 1505 C C . SER A 1 193 ? 29.981 -36.086 18.226 1.00 41.41 193 SER A C 1
ATOM 1506 O O . SER A 1 193 ? 30.730 -36.393 17.294 1.00 37.39 193 SER A O 1
ATOM 1509 N N . ALA A 1 194 ? 29.497 -36.969 19.095 1.00 34.44 194 ALA A N 1
ATOM 1510 C CA . ALA A 1 194 ? 29.796 -38.391 18.995 1.00 42.65 194 ALA A CA 1
ATOM 1511 C C . ALA A 1 194 ? 29.186 -38.976 17.726 1.00 42.10 194 ALA A C 1
ATOM 1512 O O . ALA A 1 194 ? 29.649 -39.999 17.208 1.00 39.31 194 ALA A O 1
ATOM 1514 N N . GLY A 1 195 ? 28.145 -38.318 17.228 1.00 41.35 195 GLY A N 1
ATOM 1515 C CA . GLY A 1 195 ? 27.528 -38.706 15.977 1.00 37.44 195 GLY A CA 1
ATOM 1516 C C . GLY A 1 195 ? 28.482 -38.493 14.819 1.00 37.83 195 GLY A C 1
ATOM 1517 O O . GLY A 1 195 ? 28.563 -39.316 13.913 1.00 41.10 195 GLY A O 1
ATOM 1518 N N . LEU A 1 196 ? 29.219 -37.389 14.862 1.00 33.67 196 LEU A N 1
ATOM 1519 C CA . LEU A 1 196 ? 30.183 -37.071 13.818 1.00 35.45 196 LEU A CA 1
ATOM 1520 C C . LEU A 1 196 ? 31.523 -37.801 14.013 1.00 38.53 196 LEU A C 1
ATOM 1521 O O . LEU A 1 196 ? 32.276 -37.986 13.063 1.00 34.77 196 LEU A O 1
ATOM 1526 N N . VAL A 1 197 ? 31.829 -38.214 15.238 1.00 33.96 197 VAL A N 1
ATOM 1527 C CA . VAL A 1 197 ? 33.002 -39.055 15.433 1.00 36.48 197 VAL A CA 1
ATOM 1528 C C . VAL A 1 197 ? 32.801 -40.374 14.690 1.00 36.22 197 VAL A C 1
ATOM 1529 O O . VAL A 1 197 ? 33.724 -40.871 14.040 1.00 36.06 197 VAL A O 1
ATOM 1533 N N . GLU A 1 198 ? 31.588 -40.919 14.765 1.00 32.92 198 GLU A N 1
ATOM 1534 C CA . GLU A 1 198 ? 31.215 -42.083 13.964 1.00 37.58 198 GLU A CA 1
ATOM 1535 C C . GLU A 1 198 ? 31.381 -41.851 12.455 1.00 37.05 198 GLU A C 1
ATOM 1536 O O . GLU A 1 198 ? 31.780 -42.751 11.725 1.00 35.61 198 GLU A O 1
ATOM 1542 N N . TYR A 1 199 ? 31.040 -40.657 11.983 1.00 38.43 199 TYR A N 1
ATOM 1543 C CA . TYR A 1 199 ? 31.203 -40.357 10.566 1.00 36.57 199 TYR A CA 1
ATOM 1544 C C . TYR A 1 199 ? 32.679 -40.390 10.216 1.00 41.39 199 TYR A C 1
ATOM 1545 O O . TYR A 1 199 ? 33.069 -40.877 9.153 1.00 39.80 199 TYR A O 1
ATOM 1554 N N . ALA A 1 200 ? 33.493 -39.866 11.126 1.00 37.50 200 ALA A N 1
ATOM 1555 C CA . ALA A 1 200 ? 34.931 -39.788 10.923 1.00 41.73 200 ALA A CA 1
ATOM 1556 C C . ALA A 1 200 ? 35.635 -41.134 11.132 1.00 39.30 200 ALA A C 1
ATOM 1557 O O . ALA A 1 200 ? 36.697 -41.364 10.562 1.00 40.52 200 ALA A O 1
ATOM 1559 N N . THR A 1 201 ? 35.058 -42.007 11.961 1.00 40.12 201 THR A N 1
ATOM 1560 C CA . THR A 1 201 ? 35.684 -43.290 12.289 1.00 38.83 201 THR A CA 1
ATOM 1561 C C . THR A 1 201 ? 34.818 -44.459 11.820 1.00 38.69 201 THR A C 1
ATOM 1562 O O . THR A 1 201 ? 34.973 -44.945 10.707 1.00 43.15 201 THR A O 1
ATOM 1566 N N . ALA A 1 202 ? 33.911 -44.916 12.673 1.00 37.36 202 ALA A N 1
ATOM 1567 C CA . ALA A 1 202 ? 32.964 -45.950 12.281 1.00 40.14 202 ALA A CA 1
ATOM 1568 C C . ALA A 1 202 ? 31.751 -45.886 13.186 1.00 42.04 202 ALA A C 1
ATOM 1569 O O . ALA A 1 202 ? 31.857 -45.458 14.333 1.00 40.06 202 ALA A O 1
ATOM 1571 N N . GLU A 1 203 ? 30.601 -46.305 12.670 1.00 40.47 203 GLU A N 1
ATOM 1572 C CA . GLU A 1 203 ? 29.393 -46.373 13.481 1.00 43.87 203 GLU A CA 1
ATOM 1573 C C . GLU A 1 203 ? 29.510 -47.490 14.500 1.00 49.83 203 GLU A C 1
ATOM 1574 O O . GLU A 1 203 ? 30.116 -48.525 14.232 1.00 44.12 203 GLU A O 1
ATOM 1580 N N . VAL A 1 204 ? 28.913 -47.278 15.665 1.00 48.07 204 VAL A N 1
ATOM 1581 C CA . VAL A 1 204 ? 28.904 -48.289 16.708 1.00 47.08 204 VAL A CA 1
ATOM 1582 C C . VAL A 1 204 ? 27.964 -49.429 16.354 1.00 48.14 204 VAL A C 1
ATOM 1583 O O . VAL A 1 204 ? 26.791 -49.197 16.070 1.00 48.82 204 VAL A O 1
ATOM 1587 N N . PRO A 1 205 ? 28.482 -50.667 16.369 1.00 54.22 205 PRO A N 1
ATOM 1588 C CA . PRO A 1 205 ? 27.666 -51.866 16.152 1.00 51.75 205 PRO A CA 1
ATOM 1589 C C . PRO A 1 205 ? 26.435 -51.874 17.048 1.00 54.48 205 PRO A C 1
ATOM 1590 O O . PRO A 1 205 ? 26.547 -51.637 18.252 1.00 47.67 205 PRO A O 1
ATOM 1594 N N . ALA A 1 206 ? 25.273 -52.137 16.457 1.00 51.04 206 ALA A N 1
ATOM 1595 C CA . ALA A 1 206 ? 24.007 -52.075 17.181 1.00 49.57 206 ALA A CA 1
ATOM 1596 C C . ALA A 1 206 ? 23.947 -53.068 18.333 1.00 51.14 206 ALA A C 1
ATOM 1597 O O . ALA A 1 206 ? 23.139 -52.914 19.249 1.00 52.95 206 ALA A O 1
ATOM 1599 N N . ALA A 1 207 ? 24.806 -54.083 18.283 1.00 48.25 207 ALA A N 1
ATOM 1600 C CA . ALA A 1 207 ? 24.809 -55.143 19.289 1.00 59.69 207 ALA A CA 1
ATOM 1601 C C . ALA A 1 207 ? 25.334 -54.661 20.636 1.00 55.99 207 ALA A C 1
ATOM 1602 O O . ALA A 1 207 ? 25.151 -55.326 21.656 1.00 63.59 207 ALA A O 1
ATOM 1604 N N . VAL A 1 208 ? 25.996 -53.509 20.639 1.00 55.69 208 VAL A N 1
ATOM 1605 C CA . VAL A 1 208 ? 26.543 -52.953 21.870 1.00 53.19 208 VAL A CA 1
ATOM 1606 C C . VAL A 1 208 ? 26.086 -51.510 22.082 1.00 53.55 208 VAL A C 1
ATOM 1607 O O . VAL A 1 208 ? 26.226 -50.967 23.178 1.00 49.24 208 VAL A O 1
ATOM 1611 N N . ALA A 1 209 ? 25.522 -50.914 21.033 1.00 49.37 209 ALA A N 1
ATOM 1612 C CA . ALA A 1 209 ? 25.111 -49.508 21.032 1.00 54.70 209 ALA A CA 1
ATOM 1613 C C . ALA A 1 209 ? 24.232 -49.110 22.221 1.00 54.18 209 ALA A C 1
ATOM 1614 O O . ALA A 1 209 ? 24.380 -48.021 22.773 1.00 55.03 209 ALA A O 1
ATOM 1616 N N . GLY A 1 210 ? 23.318 -49.989 22.610 1.00 46.67 210 GLY A N 1
ATOM 1617 C CA . GLY A 1 210 ? 22.380 -49.668 23.666 1.00 51.52 210 GLY A CA 1
ATOM 1618 C C . GLY A 1 210 ? 22.772 -50.228 25.015 1.00 49.44 210 GLY A C 1
ATOM 1619 O O . GLY A 1 210 ? 22.008 -50.137 25.974 1.00 60.50 210 GLY A O 1
ATOM 1620 N N . THR A 1 211 ? 23.963 -50.804 25.102 1.00 44.19 211 THR A N 1
ATOM 1621 C CA . THR A 1 211 ? 24.406 -51.416 26.350 1.00 51.42 211 THR A CA 1
ATOM 1622 C C . THR A 1 211 ? 24.901 -50.372 27.353 1.00 47.82 211 THR A C 1
ATOM 1623 O O . THR A 1 211 ? 25.213 -49.236 26.988 1.00 49.67 211 THR A O 1
ATOM 1627 N N . ARG A 1 212 ? 24.971 -50.767 28.618 1.00 47.63 212 ARG A N 1
ATOM 1628 C CA . ARG A 1 212 ? 25.376 -49.857 29.685 1.00 49.50 212 ARG A CA 1
ATOM 1629 C C . ARG A 1 212 ? 26.790 -49.269 29.531 1.00 51.56 212 ARG A C 1
ATOM 1630 O O . ARG A 1 212 ? 26.977 -48.080 29.794 1.00 48.00 212 ARG A O 1
ATOM 1635 N N . PRO A 1 213 ? 27.790 -50.087 29.125 1.00 50.41 213 PRO A N 1
ATOM 1636 C CA . PRO A 1 213 ? 29.135 -49.503 29.038 1.00 44.38 213 PRO A CA 1
ATOM 1637 C C . PRO A 1 213 ? 29.259 -48.398 27.990 1.00 46.01 213 PRO A C 1
ATOM 1638 O O . PRO A 1 213 ? 30.025 -47.457 28.182 1.00 43.73 213 PRO A O 1
ATOM 1642 N N . LEU A 1 214 ? 28.523 -48.501 26.891 1.00 47.55 214 LEU A N 1
ATOM 1643 C CA . LEU A 1 214 ? 28.568 -47.432 25.907 1.00 40.89 214 LEU A CA 1
ATOM 1644 C C . LEU A 1 214 ? 27.741 -46.238 26.377 1.00 46.78 214 LEU A C 1
ATOM 1645 O O . LEU A 1 214 ? 28.081 -45.093 26.080 1.00 44.19 214 LEU A O 1
ATOM 1650 N N . ARG A 1 215 ? 26.682 -46.499 27.140 1.00 50.15 215 ARG A N 1
ATOM 1651 C CA . ARG A 1 215 ? 25.924 -45.419 27.766 1.00 47.63 215 ARG A CA 1
ATOM 1652 C C . ARG A 1 215 ? 26.824 -44.641 28.727 1.00 43.41 215 ARG A C 1
ATOM 1653 O O . ARG A 1 215 ? 26.892 -43.414 28.674 1.00 38.55 215 ARG A O 1
ATOM 1656 N N . VAL A 1 216 ? 27.522 -45.367 29.593 1.00 39.75 216 VAL A N 1
ATOM 1657 C CA . VAL A 1 216 ? 28.445 -44.744 30.529 1.00 42.05 216 VAL A CA 1
ATOM 1658 C C . VAL A 1 216 ? 29.543 -43.986 29.780 1.00 42.29 216 VAL A C 1
ATOM 1659 O O . VAL A 1 216 ? 29.943 -42.893 30.187 1.00 40.97 216 VAL A O 1
ATOM 1663 N N . LEU A 1 217 ? 30.008 -44.555 28.670 1.00 38.12 217 LEU A N 1
ATOM 1664 C CA . LEU A 1 217 ? 31.076 -43.937 27.899 1.00 36.38 217 LEU A CA 1
ATOM 1665 C C . LEU A 1 217 ? 30.610 -42.565 27.432 1.00 36.68 217 LEU A C 1
ATOM 1666 O O . LEU A 1 217 ? 31.370 -41.596 27.460 1.00 34.35 217 LEU A O 1
ATOM 1671 N N . MET A 1 218 ? 29.337 -42.486 27.051 1.00 39.43 218 MET A N 1
ATOM 1672 C CA . MET A 1 218 ? 28.755 -41.240 26.578 1.00 43.45 218 MET A CA 1
ATOM 1673 C C . MET A 1 218 ? 28.552 -40.251 27.731 1.00 38.52 218 MET A C 1
ATOM 1674 O O . MET A 1 218 ? 28.794 -39.055 27.571 1.00 36.53 218 MET A O 1
ATOM 1679 N N . GLU A 1 219 ? 28.120 -40.751 28.888 1.00 36.26 219 GLU A N 1
ATOM 1680 C CA . GLU A 1 219 ? 27.937 -39.910 30.080 1.00 37.20 219 GLU A CA 1
ATOM 1681 C C . GLU A 1 219 ? 29.220 -39.202 30.496 1.00 35.61 219 GLU A C 1
ATOM 1682 O O . GLU A 1 219 ? 29.229 -37.983 30.711 1.00 33.77 219 GLU A O 1
ATOM 1688 N N . THR A 1 220 ? 30.297 -39.974 30.623 1.00 29.75 220 THR A N 1
ATOM 1689 C CA . THR A 1 220 ? 31.594 -39.422 31.002 1.00 29.80 220 THR A CA 1
ATOM 1690 C C . THR A 1 220 ? 32.143 -38.470 29.944 1.00 33.15 220 THR A C 1
ATOM 1691 O O . THR A 1 220 ? 32.748 -37.441 30.279 1.00 34.93 220 THR A O 1
ATOM 1695 N N . PHE A 1 221 ? 31.955 -38.819 28.670 1.00 32.84 221 PHE A N 1
ATOM 1696 C CA . PHE A 1 221 ? 32.384 -37.943 27.585 1.00 31.53 221 PHE A CA 1
ATOM 1697 C C . PHE A 1 221 ? 31.610 -36.627 27.672 1.00 30.51 221 PHE A C 1
ATOM 1698 O O . PHE A 1 221 ? 32.207 -35.544 27.665 1.00 33.41 221 PHE A O 1
ATOM 1706 N N . SER A 1 222 ? 30.289 -36.734 27.814 1.00 31.55 222 SER A N 1
ATOM 1707 C CA . SER A 1 222 ? 29.406 -35.564 27.879 1.00 35.16 222 SER A CA 1
ATOM 1708 C C . SER A 1 222 ? 29.759 -34.629 29.035 1.00 34.62 222 SER A C 1
ATOM 1709 O O . SER A 1 222 ? 30.023 -33.443 28.824 1.00 32.21 222 SER A O 1
ATOM 1712 N N . ASP A 1 223 ? 29.740 -35.162 30.253 1.00 33.93 223 ASP A N 1
ATOM 1713 C CA . ASP A 1 223 ? 30.081 -34.367 31.434 1.00 35.28 223 ASP A CA 1
ATOM 1714 C C . ASP A 1 223 ? 31.414 -33.647 31.249 1.00 35.13 223 ASP A C 1
ATOM 1715 O O . ASP A 1 223 ? 31.527 -32.444 31.499 1.00 36.06 223 ASP A O 1
ATOM 1720 N N . ALA A 1 224 ? 32.417 -34.388 30.797 1.00 32.02 224 ALA A N 1
ATOM 1721 C CA . ALA A 1 224 ? 33.776 -33.863 30.714 1.00 32.76 224 ALA A CA 1
ATOM 1722 C C . ALA A 1 224 ? 33.908 -32.716 29.711 1.00 36.40 224 ALA A C 1
ATOM 1723 O O . ALA A 1 224 ? 34.521 -31.689 30.020 1.00 34.17 224 ALA A O 1
ATOM 1725 N N . VAL A 1 225 ? 33.341 -32.879 28.515 1.00 33.51 225 VAL A N 1
ATOM 1726 C CA A VAL A 1 225 ? 33.408 -31.852 27.485 0.42 31.55 225 VAL A CA 1
ATOM 1727 C CA B VAL A 1 225 ? 33.472 -31.830 27.512 0.58 31.65 225 VAL A CA 1
ATOM 1728 C C . VAL A 1 225 ? 32.731 -30.564 27.954 1.00 28.94 225 VAL A C 1
ATOM 1729 O O . VAL A 1 225 ? 33.240 -29.462 27.765 1.00 33.55 225 VAL A O 1
ATOM 1736 N N . HIS A 1 226 ? 31.573 -30.708 28.583 1.00 34.88 226 HIS A N 1
ATOM 1737 C CA . HIS A 1 226 ? 30.828 -29.532 29.032 1.00 35.79 226 HIS A CA 1
ATOM 1738 C C . HIS A 1 226 ? 31.509 -28.813 30.186 1.00 39.84 226 HIS A C 1
ATOM 1739 O O . HIS A 1 226 ? 31.605 -27.578 30.195 1.00 33.89 226 HIS A O 1
ATOM 1746 N N . LEU A 1 227 ? 32.000 -29.586 31.150 1.00 32.07 227 LEU A N 1
ATOM 1747 C CA . LEU A 1 227 ? 32.695 -28.997 32.274 1.00 33.92 227 LEU A CA 1
ATOM 1748 C C . LEU A 1 227 ? 33.961 -28.279 31.815 1.00 30.78 227 LEU A C 1
ATOM 1749 O O . LEU A 1 227 ? 34.254 -27.196 32.318 1.00 33.42 227 LEU A O 1
ATOM 1754 N N . ARG A 1 228 ? 34.696 -28.853 30.857 1.00 31.00 228 ARG A N 1
ATOM 1755 C CA . ARG A 1 228 ? 35.897 -28.181 30.335 1.00 29.70 228 ARG A CA 1
ATOM 1756 C C . ARG A 1 228 ? 35.534 -26.858 29.675 1.00 31.45 228 ARG A C 1
ATOM 1757 O O . ARG A 1 228 ? 36.159 -25.831 29.937 1.00 33.98 228 ARG A O 1
ATOM 1765 N N . ASN A 1 229 ? 34.518 -26.879 28.820 1.00 28.04 229 ASN A N 1
ATOM 1766 C CA . ASN A 1 229 ? 34.101 -25.657 28.155 1.00 34.38 229 ASN A CA 1
ATOM 1767 C C . ASN A 1 229 ? 33.596 -24.613 29.146 1.00 36.47 229 ASN A C 1
ATOM 1768 O O . ASN A 1 229 ? 33.825 -23.412 28.964 1.00 32.24 229 ASN A O 1
ATOM 1773 N N . ASP A 1 230 ? 32.907 -25.072 30.190 1.00 30.58 230 ASP A N 1
ATOM 1774 C CA . ASP A 1 230 ? 32.401 -24.150 31.220 1.00 33.81 230 ASP A CA 1
ATOM 1775 C C . ASP A 1 230 ? 33.545 -23.364 31.838 1.00 33.95 230 ASP A C 1
ATOM 1776 O O . ASP A 1 230 ? 33.442 -22.152 32.030 1.00 35.78 230 ASP A O 1
ATOM 1781 N N . LEU A 1 231 ? 34.654 -24.047 32.102 1.00 31.75 231 LEU A N 1
ATOM 1782 C CA . LEU A 1 231 ? 35.824 -23.388 32.663 1.00 34.29 231 LEU A CA 1
ATOM 1783 C C . LEU A 1 231 ? 36.341 -22.298 31.727 1.00 33.22 231 LEU A C 1
ATOM 1784 O O . LEU A 1 231 ? 36.640 -21.186 32.167 1.00 38.00 231 LEU A O 1
ATOM 1789 N N . PHE A 1 232 ? 36.416 -22.614 30.437 1.00 36.39 232 PHE A N 1
ATOM 1790 C CA . PHE A 1 232 ? 36.958 -21.702 29.429 1.00 35.33 232 PHE A CA 1
ATOM 1791 C C . PHE A 1 232 ? 36.022 -20.562 29.007 1.00 34.46 232 PHE A C 1
ATOM 1792 O O . PHE A 1 232 ? 36.493 -19.530 28.525 1.00 38.05 232 PHE A O 1
ATOM 1800 N N . SER A 1 233 ? 34.714 -20.731 29.177 1.00 34.50 233 SER A N 1
ATOM 1801 C CA . SER A 1 233 ? 33.769 -19.732 28.666 1.00 35.23 233 SER A CA 1
ATOM 1802 C C . SER A 1 233 ? 32.930 -19.042 29.750 1.00 33.73 233 SER A C 1
ATOM 1803 O O . SER A 1 233 ? 31.998 -18.306 29.443 1.00 35.07 233 SER A O 1
ATOM 1806 N N . TYR A 1 234 ? 33.269 -19.269 31.015 1.00 34.20 234 TYR A N 1
ATOM 1807 C CA . TYR A 1 234 ? 32.565 -18.620 32.117 1.00 32.57 234 TYR A CA 1
ATOM 1808 C C . TYR A 1 234 ? 32.595 -17.099 31.981 1.00 35.93 234 TYR A C 1
ATOM 1809 O O . TYR A 1 234 ? 31.563 -16.439 32.128 1.00 37.14 234 TYR A O 1
ATOM 1818 N N . GLN A 1 235 ? 33.773 -16.545 31.701 1.00 33.18 235 GLN A N 1
ATOM 1819 C CA . GLN A 1 235 ? 33.922 -15.098 31.653 1.00 35.10 235 GLN A CA 1
ATOM 1820 C C . GLN A 1 235 ? 33.017 -14.475 30.590 1.00 37.99 235 GLN A C 1
ATOM 1821 O O . GLN A 1 235 ? 32.288 -13.526 30.865 1.00 41.05 235 GLN A O 1
ATOM 1827 N N . ARG A 1 236 ? 33.048 -15.018 29.381 1.00 35.66 236 ARG A N 1
ATOM 1828 C CA . ARG A 1 236 ? 32.191 -14.500 28.327 1.00 40.66 236 ARG A CA 1
ATOM 1829 C C . ARG A 1 236 ? 30.723 -14.685 28.700 1.00 38.54 236 ARG A C 1
ATOM 1830 O O . ARG A 1 236 ? 29.914 -13.786 28.510 1.00 43.70 236 ARG A O 1
ATOM 1838 N N . GLU A 1 237 ? 30.384 -15.843 29.250 1.00 34.89 237 GLU A N 1
ATOM 1839 C CA . GLU A 1 237 ? 28.980 -16.171 29.466 1.00 42.85 237 GLU A CA 1
ATOM 1840 C C . GLU A 1 237 ? 28.371 -15.354 30.599 1.00 42.00 237 GLU A C 1
ATOM 1841 O O . GLU A 1 237 ? 27.208 -14.949 30.537 1.00 44.07 237 GLU A O 1
ATOM 1847 N N . VAL A 1 238 ? 29.177 -15.088 31.617 1.00 40.81 238 VAL A N 1
ATOM 1848 C CA . VAL A 1 238 ? 28.696 -14.418 32.817 1.00 46.07 238 VAL A CA 1
ATOM 1849 C C . VAL A 1 238 ? 28.747 -12.897 32.707 1.00 47.53 238 VAL A C 1
ATOM 1850 O O . VAL A 1 238 ? 27.811 -12.214 33.127 1.00 51.26 238 VAL A O 1
ATOM 1854 N N . GLU A 1 239 ? 29.816 -12.359 32.130 1.00 42.74 239 GLU A N 1
ATOM 1855 C CA . GLU A 1 239 ? 29.971 -10.912 32.148 1.00 45.16 239 GLU A CA 1
ATOM 1856 C C . GLU A 1 239 ? 29.850 -10.285 30.759 1.00 49.54 239 GLU A C 1
ATOM 1857 O O . GLU A 1 239 ? 30.254 -9.141 30.551 1.00 60.96 239 GLU A O 1
ATOM 1863 N N . ASP A 1 240 ? 29.257 -11.022 29.820 1.00 47.66 240 ASP A N 1
ATOM 1864 C CA . ASP A 1 240 ? 28.941 -10.466 28.503 1.00 50.53 240 ASP A CA 1
ATOM 1865 C C . ASP A 1 240 ? 27.639 -11.015 27.917 1.00 49.98 240 ASP A C 1
ATOM 1866 O O . ASP A 1 240 ? 26.865 -10.272 27.323 1.00 56.18 240 ASP A O 1
ATOM 1871 N N . GLU A 1 241 ? 27.400 -12.312 28.075 1.00 42.76 241 GLU A N 1
ATOM 1872 C CA . GLU A 1 241 ? 26.242 -12.941 27.461 1.00 41.38 241 GLU A CA 1
ATOM 1873 C C . GLU A 1 241 ? 25.010 -12.978 28.363 1.00 48.09 241 GLU A C 1
ATOM 1874 O O . GLU A 1 241 ? 23.881 -12.877 27.883 1.00 47.60 241 GLU A O 1
ATOM 1880 N N . GLY A 1 242 ? 25.220 -13.134 29.666 1.00 47.30 242 GLY A N 1
ATOM 1881 C CA . GLY A 1 242 ? 24.111 -13.339 30.578 1.00 43.95 242 GLY A CA 1
ATOM 1882 C C . GLY A 1 242 ? 23.607 -14.768 30.496 1.00 46.65 242 GLY A C 1
ATOM 1883 O O . GLY A 1 242 ? 22.445 -15.053 30.787 1.00 46.42 242 GLY A O 1
ATOM 1884 N N . GLU A 1 243 ? 24.489 -15.671 30.082 1.00 43.08 243 GLU A N 1
ATOM 1885 C CA . GLU A 1 243 ? 24.162 -17.090 30.012 1.00 47.08 243 GLU A CA 1
ATOM 1886 C C . GLU A 1 243 ? 24.251 -17.726 31.396 1.00 41.29 243 GLU A C 1
ATOM 1887 O O . GLU A 1 243 ? 25.223 -17.508 32.112 1.00 44.05 243 GLU A O 1
ATOM 1893 N N . LEU A 1 244 ? 23.252 -18.516 31.775 1.00 45.61 244 LEU A N 1
ATOM 1894 C CA . LEU A 1 244 ? 23.272 -19.150 33.097 1.00 42.96 244 LEU A CA 1
ATOM 1895 C C . LEU A 1 244 ? 23.689 -20.623 33.046 1.00 40.28 244 LEU A C 1
ATOM 1896 O O . LEU A 1 244 ? 23.915 -21.249 34.086 1.00 40.50 244 LEU A O 1
ATOM 1901 N N . SER A 1 245 ? 23.808 -21.180 31.845 1.00 40.07 245 SER A N 1
ATOM 1902 C CA . SER A 1 245 ? 24.196 -22.583 31.719 1.00 41.28 245 SER A CA 1
ATOM 1903 C C . SER A 1 245 ? 25.718 -22.731 31.722 1.00 40.31 245 SER A C 1
ATOM 1904 O O . SER A 1 245 ? 26.373 -22.801 30.673 1.00 36.86 245 SER A O 1
ATOM 1907 N N . ASN A 1 246 ? 26.264 -22.791 32.928 1.00 33.06 246 ASN A N 1
ATOM 1908 C CA . ASN A 1 246 ? 27.692 -22.886 33.154 1.00 33.62 246 ASN A CA 1
ATOM 1909 C C . ASN A 1 246 ? 27.966 -23.538 34.511 1.00 39.81 246 ASN A C 1
ATOM 1910 O O . ASN A 1 246 ? 27.494 -23.048 35.537 1.00 32.23 246 ASN A O 1
ATOM 1915 N N . GLY A 1 247 ? 28.730 -24.631 34.513 1.00 36.59 247 GLY A N 1
ATOM 1916 C CA . GLY A 1 247 ? 29.016 -25.371 35.736 1.00 37.56 247 GLY A CA 1
ATOM 1917 C C . GLY A 1 247 ? 29.710 -24.593 36.842 1.00 35.30 247 GLY A C 1
ATOM 1918 O O . GLY A 1 247 ? 29.480 -24.840 38.034 1.00 34.47 247 GLY A O 1
ATOM 1919 N N . VAL A 1 248 ? 30.576 -23.661 36.465 1.00 33.86 248 VAL A N 1
ATOM 1920 C CA . VAL A 1 248 ? 31.254 -22.844 37.462 1.00 31.18 248 VAL A CA 1
ATOM 1921 C C . VAL A 1 248 ? 30.237 -21.909 38.116 1.00 41.00 248 VAL A C 1
ATOM 1922 O O . VAL A 1 248 ? 30.250 -21.714 39.338 1.00 38.96 248 VAL A O 1
ATOM 1926 N N . LEU A 1 249 ? 29.347 -21.346 37.305 1.00 36.26 249 LEU A N 1
ATOM 1927 C CA . LEU A 1 249 ? 28.290 -20.494 37.840 1.00 35.33 249 LEU A CA 1
ATOM 1928 C C . LEU A 1 249 ? 27.317 -21.310 38.679 1.00 33.23 249 LEU A C 1
ATOM 1929 O O . LEU A 1 249 ? 26.826 -20.842 39.698 1.00 32.34 249 LEU A O 1
ATOM 1934 N N . VAL A 1 250 ? 27.051 -22.539 38.257 1.00 32.99 250 VAL A N 1
ATOM 1935 C CA . VAL A 1 250 ? 26.124 -23.402 38.984 1.00 32.99 250 VAL A CA 1
ATOM 1936 C C . VAL A 1 250 ? 26.629 -23.724 40.397 1.00 36.46 250 VAL A C 1
ATOM 1937 O O . VAL A 1 250 ? 25.858 -23.679 41.365 1.00 35.23 250 VAL A O 1
ATOM 1941 N N . LEU A 1 251 ? 27.918 -24.023 40.526 1.00 31.13 251 LEU A N 1
ATOM 1942 C CA . LEU A 1 251 ? 28.475 -24.364 41.836 1.00 40.48 251 LEU A CA 1
ATOM 1943 C C . LEU A 1 251 ? 28.543 -23.117 42.697 1.00 38.48 251 LEU A C 1
ATOM 1944 O O . LEU A 1 251 ? 28.127 -23.118 43.850 1.00 40.36 251 LEU A O 1
ATOM 1949 N N . GLU A 1 252 ? 29.071 -22.056 42.102 1.00 35.33 252 GLU A N 1
ATOM 1950 C CA . GLU A 1 252 ? 29.144 -20.739 42.716 1.00 35.59 252 GLU A CA 1
ATOM 1951 C C . GLU A 1 252 ? 27.835 -20.303 43.372 1.00 38.36 252 GLU A C 1
ATOM 1952 O O . GLU A 1 252 ? 27.838 -19.856 44.516 1.00 36.73 252 GLU A O 1
ATOM 1958 N N . THR A 1 253 ? 26.713 -20.426 42.664 1.00 33.02 253 THR A N 1
ATOM 1959 C CA . THR A 1 253 ? 25.446 -19.988 43.243 1.00 41.23 253 THR A CA 1
ATOM 1960 C C . THR A 1 253 ? 24.976 -20.969 44.306 1.00 43.04 253 THR A C 1
ATOM 1961 O O . THR A 1 253 ? 24.381 -20.562 45.301 1.00 43.70 253 THR A O 1
ATOM 1965 N N . PHE A 1 254 ? 25.254 -22.256 44.108 1.00 38.14 254 PHE A N 1
ATOM 1966 C CA . PHE A 1 254 ? 24.750 -23.273 45.026 1.00 38.37 254 PHE A CA 1
ATOM 1967 C C . PHE A 1 254 ? 25.432 -23.195 46.387 1.00 36.69 254 PHE A C 1
ATOM 1968 O O . PHE A 1 254 ? 24.776 -23.326 47.409 1.00 40.64 254 PHE A O 1
ATOM 1976 N N . PHE A 1 255 ? 26.742 -22.959 46.382 1.00 37.47 255 PHE A N 1
ATOM 1977 C CA . PHE A 1 255 ? 27.553 -22.953 47.591 1.00 36.21 255 PHE A CA 1
ATOM 1978 C C . PHE A 1 255 ? 27.859 -21.554 48.100 1.00 41.45 255 PHE A C 1
ATOM 1979 O O . PHE A 1 255 ? 28.240 -21.386 49.255 1.00 36.29 255 PHE A O 1
ATOM 1987 N N . GLY A 1 256 ? 27.720 -20.558 47.232 1.00 35.17 256 GLY A N 1
ATOM 1988 C CA . GLY A 1 256 ? 28.059 -19.194 47.588 1.00 39.57 256 GLY A CA 1
ATOM 1989 C C . GLY A 1 256 ? 29.552 -18.996 47.768 1.00 40.01 256 GLY A C 1
ATOM 1990 O O . GLY A 1 256 ? 29.978 -18.114 48.507 1.00 42.51 256 GLY A O 1
ATOM 1991 N N . CYS A 1 257 ? 30.349 -19.816 47.088 1.00 34.85 257 CYS A N 1
ATOM 1992 C CA . CYS A 1 257 ? 31.806 -19.761 47.207 1.00 40.01 257 CYS A CA 1
ATOM 1993 C C . CYS A 1 257 ? 32.412 -18.724 46.259 1.00 38.92 257 CYS A C 1
ATOM 1994 O O . CYS A 1 257 ? 31.692 -18.067 45.514 1.00 40.04 257 CYS A O 1
ATOM 1997 N N . THR A 1 258 ? 33.732 -18.563 46.283 1.00 35.17 258 THR A N 1
ATOM 1998 C CA . THR A 1 258 ? 34.349 -17.635 45.343 1.00 36.20 258 THR A CA 1
ATOM 1999 C C . THR A 1 258 ? 34.363 -18.240 43.940 1.00 38.54 258 THR A C 1
ATOM 2000 O O . THR A 1 258 ? 34.173 -19.449 43.769 1.00 38.53 258 THR A O 1
ATOM 2004 N N . THR A 1 259 ? 34.579 -17.401 42.935 1.00 37.50 259 THR A N 1
ATOM 2005 C CA . THR A 1 259 ? 34.645 -17.894 41.561 1.00 40.71 259 THR A CA 1
ATOM 2006 C C . THR A 1 259 ? 35.785 -18.904 41.410 1.00 34.42 259 THR A C 1
ATOM 2007 O O . THR A 1 259 ? 35.604 -19.970 40.812 1.00 36.91 259 THR A O 1
ATOM 2011 N N . GLN A 1 260 ? 36.949 -18.587 41.971 1.00 31.49 260 GLN A N 1
ATOM 2012 C CA . GLN A 1 260 ? 38.098 -19.495 41.889 1.00 36.92 260 GLN A CA 1
ATOM 2013 C C . GLN A 1 260 ? 37.824 -20.839 42.565 1.00 38.63 260 GLN A C 1
ATOM 2014 O O . GLN A 1 260 ? 38.273 -21.885 42.091 1.00 37.23 260 GLN A O 1
ATOM 2020 N N . GLU A 1 261 ? 37.102 -20.810 43.683 1.00 37.42 261 GLU A N 1
ATOM 2021 C CA . GLU A 1 261 ? 36.808 -22.035 44.422 1.00 36.24 261 GLU A CA 1
ATOM 2022 C C . GLU A 1 261 ? 35.902 -22.947 43.589 1.00 31.92 261 GLU A C 1
ATOM 2023 O O . GLU A 1 261 ? 36.137 -24.148 43.484 1.00 34.22 261 GLU A O 1
ATOM 2029 N N . ALA A 1 262 ? 34.875 -22.371 42.980 1.00 35.02 262 ALA A N 1
ATOM 2030 C CA . ALA A 1 262 ? 33.985 -23.150 42.123 1.00 39.03 262 ALA A CA 1
ATOM 2031 C C . ALA A 1 262 ? 34.716 -23.738 40.901 1.00 34.64 262 ALA A C 1
ATOM 2032 O O . ALA A 1 262 ? 34.504 -24.901 40.537 1.00 32.83 262 ALA A O 1
ATOM 2034 N N . ALA A 1 263 ? 35.577 -22.944 40.273 1.00 32.45 263 ALA A N 1
ATOM 2035 C CA . ALA A 1 263 ? 36.333 -23.433 39.120 1.00 33.44 263 ALA A CA 1
ATOM 2036 C C . ALA A 1 263 ? 37.264 -24.560 39.534 1.00 37.21 263 ALA A C 1
ATOM 2037 O O . ALA A 1 263 ? 37.476 -25.501 38.774 1.00 33.01 263 ALA A O 1
ATOM 2039 N N . ASP A 1 264 ? 37.823 -24.466 40.739 1.00 32.92 264 ASP A N 1
ATOM 2040 C CA . ASP A 1 264 ? 38.715 -25.514 41.223 1.00 36.90 264 ASP A CA 1
ATOM 2041 C C . ASP A 1 264 ? 37.954 -26.827 41.453 1.00 35.59 264 ASP A C 1
ATOM 2042 O O . ASP A 1 264 ? 38.455 -27.899 41.139 1.00 35.03 264 ASP A O 1
ATOM 2047 N N . LEU A 1 265 ? 36.739 -26.744 41.980 1.00 31.86 265 LEU A N 1
ATOM 2048 C CA . LEU A 1 265 ? 35.955 -27.951 42.205 1.00 33.31 265 LEU A CA 1
ATOM 2049 C C . LEU A 1 265 ? 35.412 -28.520 40.890 1.00 33.67 265 LEU A C 1
ATOM 2050 O O . LEU A 1 265 ? 35.445 -29.733 40.667 1.00 35.95 265 LEU A O 1
ATOM 2055 N N . VAL A 1 266 ? 34.902 -27.648 40.026 1.00 35.52 266 VAL A N 1
ATOM 2056 C CA . VAL A 1 266 ? 34.485 -28.073 38.692 1.00 32.93 266 VAL A CA 1
ATOM 2057 C C . VAL A 1 266 ? 35.587 -28.892 38.036 1.00 32.09 266 VAL A C 1
ATOM 2058 O O . VAL A 1 266 ? 35.333 -29.963 37.493 1.00 30.88 266 VAL A O 1
ATOM 2062 N N . ASN A 1 267 ? 36.820 -28.410 38.131 1.00 34.15 267 ASN A N 1
ATOM 2063 C CA . ASN A 1 267 ? 37.938 -29.112 37.509 1.00 31.27 267 ASN A CA 1
ATOM 2064 C C . ASN A 1 267 ? 38.208 -30.473 38.150 1.00 34.50 267 ASN A C 1
ATOM 2065 O O . ASN A 1 267 ? 38.667 -31.394 37.474 1.00 31.35 267 ASN A O 1
ATOM 2070 N N . ASP A 1 268 ? 37.937 -30.601 39.450 1.00 32.68 268 ASP A N 1
ATOM 2071 C CA . ASP A 1 268 ? 38.133 -31.877 40.138 1.00 31.45 268 ASP A CA 1
ATOM 2072 C C . ASP A 1 268 ? 37.066 -32.867 39.694 1.00 32.47 268 ASP A C 1
ATOM 2073 O O . ASP A 1 268 ? 37.340 -34.057 39.536 1.00 30.44 268 ASP A O 1
ATOM 2078 N N . VAL A 1 269 ? 35.848 -32.369 39.493 1.00 31.99 269 VAL A N 1
ATOM 2079 C CA . VAL A 1 269 ? 34.779 -33.191 38.930 1.00 28.85 269 VAL A CA 1
ATOM 2080 C C . VAL A 1 269 ? 35.150 -33.640 37.511 1.00 31.86 269 VAL A C 1
ATOM 2081 O O . VAL A 1 269 ? 34.939 -34.794 37.140 1.00 29.74 269 VAL A O 1
ATOM 2085 N N . LEU A 1 270 ? 35.715 -32.722 36.732 1.00 31.68 270 LEU A N 1
ATOM 2086 C CA . LEU A 1 270 ? 36.161 -33.023 35.368 1.00 37.77 270 LEU A CA 1
ATOM 2087 C C . LEU A 1 270 ? 37.175 -34.172 35.348 1.00 35.23 270 LEU A C 1
ATOM 2088 O O . LEU A 1 270 ? 37.004 -35.143 34.614 1.00 33.54 270 LEU A O 1
ATOM 2093 N N . THR A 1 271 ? 38.206 -34.063 36.183 1.00 31.93 271 THR A N 1
ATOM 2094 C CA . THR A 1 271 ? 39.248 -35.088 36.279 1.00 35.71 271 THR A CA 1
ATOM 2095 C C . THR A 1 271 ? 38.658 -36.447 36.628 1.00 33.81 271 THR A C 1
ATOM 2096 O O . THR A 1 271 ? 39.062 -37.476 36.100 1.00 36.11 271 THR A O 1
ATOM 2100 N N . SER A 1 272 ? 37.680 -36.432 37.518 1.00 33.00 272 SER A N 1
ATOM 2101 C CA . SER A 1 272 ? 36.993 -37.643 37.927 1.00 35.07 272 SER A CA 1
ATOM 2102 C C . SER A 1 272 ? 36.239 -38.294 36.764 1.00 32.95 272 SER A C 1
ATOM 2103 O O . SER A 1 272 ? 36.292 -39.511 36.595 1.00 38.27 272 SER A O 1
ATOM 2106 N N . ARG A 1 273 ? 35.541 -37.490 35.961 1.00 32.94 273 ARG A N 1
ATOM 2107 C CA . ARG A 1 273 ? 34.798 -38.015 34.813 1.00 35.33 273 ARG A CA 1
ATOM 2108 C C . ARG A 1 273 ? 35.757 -38.622 33.783 1.00 33.77 273 ARG A C 1
ATOM 2109 O O . ARG A 1 273 ? 35.457 -39.637 33.151 1.00 31.70 273 ARG A O 1
ATOM 2117 N N . LEU A 1 274 ? 36.905 -37.977 33.616 1.00 33.00 274 LEU A N 1
ATOM 2118 C CA . LEU A 1 274 ? 37.943 -38.467 32.714 1.00 36.40 274 LEU A CA 1
ATOM 2119 C C . LEU A 1 274 ? 38.478 -39.819 33.195 1.00 38.51 274 LEU A C 1
ATOM 2120 O O . LEU A 1 274 ? 38.693 -40.720 32.393 1.00 37.66 274 LEU A O 1
ATOM 2125 N N . HIS A 1 275 ? 38.682 -39.962 34.506 1.00 37.58 275 HIS A N 1
ATOM 2126 C CA . HIS A 1 275 ? 39.088 -41.247 35.079 1.00 36.47 275 HIS A CA 1
ATOM 2127 C C . HIS A 1 275 ? 38.086 -42.358 34.772 1.00 33.98 275 HIS A C 1
ATOM 2128 O O . HIS A 1 275 ? 38.477 -43.472 34.424 1.00 35.35 275 HIS A O 1
ATOM 2135 N N . GLN A 1 276 ? 36.799 -42.070 34.930 1.00 28.72 276 GLN A N 1
ATOM 2136 C CA . GLN A 1 276 ? 35.777 -43.076 34.662 1.00 29.62 276 GLN A CA 1
ATOM 2137 C C . GLN A 1 276 ? 35.698 -43.420 33.167 1.00 32.88 276 GLN A C 1
ATOM 2138 O O . GLN A 1 276 ? 35.432 -44.570 32.806 1.00 32.97 276 GLN A O 1
ATOM 2144 N N . PHE A 1 277 ? 35.918 -42.429 32.304 1.00 36.65 277 PHE A N 1
ATOM 2145 C CA . PHE A 1 277 ? 35.983 -42.677 30.853 1.00 32.71 277 PHE A CA 1
ATOM 2146 C C . PHE A 1 277 ? 37.076 -43.696 30.534 1.00 33.75 277 PHE A C 1
ATOM 2147 O O . PHE A 1 277 ? 36.816 -44.697 29.866 1.00 36.04 277 PHE A O 1
ATOM 2155 N N . GLU A 1 278 ? 38.291 -43.443 31.026 1.00 37.25 278 GLU A N 1
ATOM 2156 C CA . GLU A 1 278 ? 39.436 -44.331 30.788 1.00 40.92 278 GLU A CA 1
ATOM 2157 C C . GLU A 1 278 ? 39.126 -45.768 31.213 1.00 41.23 278 GLU A C 1
ATOM 2158 O O . GLU A 1 278 ? 39.383 -46.720 30.479 1.00 37.61 278 GLU A O 1
ATOM 2164 N N . HIS A 1 279 ? 38.568 -45.904 32.411 1.00 36.55 279 HIS A N 1
ATOM 2165 C CA . HIS A 1 279 ? 38.187 -47.199 32.970 1.00 43.27 279 HIS A CA 1
ATOM 2166 C C . HIS A 1 279 ? 37.099 -47.860 32.125 1.00 42.66 279 HIS A C 1
ATOM 2167 O O . HIS A 1 279 ? 37.106 -49.074 31.904 1.00 37.28 279 HIS A O 1
ATOM 2174 N N . THR A 1 280 ? 36.157 -47.050 31.660 1.00 40.64 280 THR A N 1
ATOM 2175 C CA . THR A 1 280 ? 35.068 -47.552 30.839 1.00 40.62 280 THR A CA 1
ATOM 2176 C C . THR A 1 280 ? 35.597 -48.011 29.488 1.00 35.64 280 THR A C 1
ATOM 2177 O O . THR A 1 280 ? 35.258 -49.095 29.012 1.00 43.64 280 THR A O 1
ATOM 2181 N N . ALA A 1 281 ? 36.447 -47.190 28.884 1.00 37.73 281 ALA A N 1
ATOM 2182 C CA . ALA A 1 281 ? 36.996 -47.479 27.559 1.00 37.49 281 ALA A CA 1
ATOM 2183 C C . ALA A 1 281 ? 37.875 -48.725 27.563 1.00 43.97 281 ALA A C 1
ATOM 2184 O O . ALA A 1 281 ? 37.913 -49.475 26.582 1.00 39.15 281 ALA A O 1
ATOM 2186 N N . PHE A 1 282 ? 38.580 -48.946 28.670 1.00 43.21 282 PHE A N 1
ATOM 2187 C CA . PHE A 1 282 ? 39.567 -50.022 28.735 1.00 47.67 282 PHE A CA 1
ATOM 2188 C C . PHE A 1 282 ? 38.996 -51.338 29.251 1.00 42.98 282 PHE A C 1
ATOM 2189 O O . PHE A 1 282 ? 39.480 -52.408 28.900 1.00 42.82 282 PHE A O 1
ATOM 2197 N N . THR A 1 283 ? 37.976 -51.262 30.093 1.00 41.97 283 THR A N 1
ATOM 2198 C CA . THR A 1 283 ? 37.488 -52.450 30.759 1.00 41.43 283 THR A CA 1
ATOM 2199 C C . THR A 1 283 ? 36.057 -52.788 30.391 1.00 42.98 283 THR A C 1
ATOM 2200 O O . THR A 1 283 ? 35.781 -53.866 29.858 1.00 47.74 283 THR A O 1
ATOM 2204 N N . GLU A 1 284 ? 35.142 -51.872 30.675 1.00 36.61 284 GLU A N 1
ATOM 2205 C CA . GLU A 1 284 ? 33.726 -52.174 30.525 1.00 40.97 284 GLU A CA 1
ATOM 2206 C C . GLU A 1 284 ? 33.320 -52.355 29.058 1.00 44.82 284 GLU A C 1
ATOM 2207 O O . GLU A 1 284 ? 32.538 -53.248 28.741 1.00 46.39 284 GLU A O 1
ATOM 2210 N N . VAL A 1 285 ? 33.855 -51.529 28.163 1.00 43.04 285 VAL A N 1
ATOM 2211 C CA . VAL A 1 285 ? 33.507 -51.647 26.745 1.00 44.76 285 VAL A CA 1
ATOM 2212 C C . VAL A 1 285 ? 34.096 -52.919 26.102 1.00 45.62 285 VAL A C 1
ATOM 2213 O O . VAL A 1 285 ? 33.364 -53.638 25.425 1.00 43.24 285 VAL A O 1
ATOM 2217 N N . PRO A 1 286 ? 35.403 -53.212 26.314 1.00 43.29 286 PRO A N 1
ATOM 2218 C CA . PRO A 1 286 ? 35.920 -54.487 25.797 1.00 42.65 286 PRO A CA 1
ATOM 2219 C C . PRO A 1 286 ? 35.199 -55.716 26.337 1.00 46.54 286 PRO A C 1
ATOM 2220 O O . PRO A 1 286 ? 35.133 -56.731 25.647 1.00 43.55 286 PRO A O 1
ATOM 2224 N N . ALA A 1 287 ? 34.670 -55.626 27.554 1.00 49.13 287 ALA A N 1
ATOM 2225 C CA . ALA A 1 287 ? 33.984 -56.756 28.172 1.00 42.73 287 ALA A CA 1
ATOM 2226 C C . ALA A 1 287 ? 32.672 -57.046 27.460 1.00 48.71 287 ALA A C 1
ATOM 2227 O O . ALA A 1 287 ? 32.349 -58.202 27.184 1.00 47.82 287 ALA A O 1
ATOM 2229 N N . VAL A 1 288 ? 31.917 -55.995 27.161 1.00 43.84 288 VAL A N 1
ATOM 2230 C CA . VAL A 1 288 ? 30.618 -56.174 26.528 1.00 47.70 288 VAL A CA 1
ATOM 2231 C C . VAL A 1 288 ? 30.789 -56.553 25.057 1.00 48.66 288 VAL A C 1
ATOM 2232 O O . VAL A 1 288 ? 29.900 -57.154 24.454 1.00 54.19 288 VAL A O 1
ATOM 2236 N N . ALA A 1 289 ? 31.942 -56.222 24.485 1.00 47.91 289 ALA A N 1
ATOM 2237 C CA . ALA A 1 289 ? 32.236 -56.612 23.109 1.00 50.21 289 ALA A CA 1
ATOM 2238 C C . ALA A 1 289 ? 32.393 -58.127 23.012 1.00 54.31 289 ALA A C 1
ATOM 2239 O O . ALA A 1 289 ? 32.019 -58.737 22.007 1.00 51.33 289 ALA A O 1
ATOM 2241 N N . LEU A 1 290 ? 32.954 -58.726 24.062 1.00 51.40 290 LEU A N 1
ATOM 2242 C CA . LEU A 1 290 ? 33.103 -60.176 24.135 1.00 53.64 290 LEU A CA 1
ATOM 2243 C C . LEU A 1 290 ? 31.755 -60.808 24.430 1.00 55.35 290 LEU A C 1
ATOM 2244 O O . LEU A 1 290 ? 31.328 -61.734 23.739 1.00 57.77 290 LEU A O 1
ATOM 2246 N N . GLU A 1 291 ? 31.086 -60.284 25.454 1.00 52.89 291 GLU A N 1
ATOM 2247 C CA . GLU A 1 291 ? 29.788 -60.786 25.895 1.00 55.76 291 GLU A CA 1
ATOM 2248 C C . GLU A 1 291 ? 28.746 -60.823 24.776 1.00 52.97 291 GLU A C 1
ATOM 2249 O O . GLU A 1 291 ? 27.813 -61.623 24.825 1.00 54.95 291 GLU A O 1
ATOM 2251 N N . LYS A 1 292 ? 28.901 -59.965 23.770 1.00 51.74 292 LYS A N 1
ATOM 2252 C CA . LYS A 1 292 ? 27.961 -59.941 22.652 1.00 48.17 292 LYS A CA 1
ATOM 2253 C C . LYS A 1 292 ? 28.562 -60.570 21.398 1.00 57.48 292 LYS A C 1
ATOM 2254 O O . LYS A 1 292 ? 27.936 -60.583 20.333 1.00 56.78 292 LYS A O 1
ATOM 2258 N N . GLY A 1 293 ? 29.782 -61.082 21.534 1.00 55.31 293 GLY A N 1
ATOM 2259 C CA . GLY A 1 293 ? 30.436 -61.827 20.475 1.00 48.07 293 GLY A CA 1
ATOM 2260 C C . GLY A 1 293 ? 30.651 -61.073 19.176 1.00 55.02 293 GLY A C 1
ATOM 2261 O O . GLY A 1 293 ? 30.467 -61.633 18.094 1.00 56.96 293 GLY A O 1
ATOM 2262 N N . LEU A 1 294 ? 31.043 -59.806 19.278 1.00 54.55 294 LEU A N 1
ATOM 2263 C CA . LEU A 1 294 ? 31.337 -58.998 18.095 1.00 54.40 294 LEU A CA 1
ATOM 2264 C C . LEU A 1 294 ? 32.480 -59.595 17.283 1.00 53.50 294 LEU A C 1
ATOM 2265 O O . LEU A 1 294 ? 33.475 -60.053 17.840 1.00 53.03 294 LEU A O 1
ATOM 2270 N N . THR A 1 295 ? 32.329 -59.580 15.964 1.00 50.86 295 THR A N 1
ATOM 2271 C CA A THR A 1 295 ? 33.361 -60.065 15.057 0.28 51.08 295 THR A CA 1
ATOM 2272 C CA B THR A 1 295 ? 33.364 -60.064 15.059 0.72 51.26 295 THR A CA 1
ATOM 2273 C C . THR A 1 295 ? 34.613 -59.202 15.175 1.00 54.13 295 THR A C 1
ATOM 2274 O O . THR A 1 295 ? 34.550 -58.093 15.705 1.00 54.43 295 THR A O 1
ATOM 2281 N N . PRO A 1 296 ? 35.762 -59.709 14.684 1.00 54.16 296 PRO A N 1
ATOM 2282 C CA . PRO A 1 296 ? 36.965 -58.868 14.669 1.00 55.13 296 PRO A CA 1
ATOM 2283 C C . PRO A 1 296 ? 36.721 -57.491 14.055 1.00 52.47 296 PRO A C 1
ATOM 2284 O O . PRO A 1 296 ? 37.237 -56.491 14.563 1.00 48.07 296 PRO A O 1
ATOM 2288 N N . LEU A 1 297 ? 35.924 -57.447 12.989 1.00 47.03 297 LEU A N 1
ATOM 2289 C CA . LEU A 1 297 ? 35.634 -56.197 12.298 1.00 49.83 297 LEU A CA 1
ATOM 2290 C C . LEU A 1 297 ? 34.780 -55.267 13.158 1.00 46.15 297 LEU A C 1
ATOM 2291 O O . LEU A 1 297 ? 35.021 -54.060 13.203 1.00 47.07 297 LEU A O 1
ATOM 2293 N N . GLU A 1 298 ? 33.785 -55.832 13.835 1.00 47.62 298 GLU A N 1
ATOM 2294 C CA . GLU A 1 298 ? 32.895 -55.054 14.700 1.00 49.99 298 GLU A CA 1
ATOM 2295 C C . GLU A 1 298 ? 33.627 -54.488 15.915 1.00 48.59 298 GLU A C 1
ATOM 2296 O O . GLU A 1 298 ? 33.349 -53.371 16.359 1.00 45.50 298 GLU A O 1
ATOM 2302 N N . VAL A 1 299 ? 34.559 -55.270 16.448 1.00 47.40 299 VAL A N 1
ATOM 2303 C CA . VAL A 1 299 ? 35.355 -54.848 17.596 1.00 45.55 299 VAL A CA 1
ATOM 2304 C C . VAL A 1 299 ? 36.237 -53.673 17.193 1.00 47.07 299 VAL A C 1
ATOM 2305 O O . VAL A 1 299 ? 36.423 -52.729 17.965 1.00 41.24 299 VAL A O 1
ATOM 2309 N N . ALA A 1 300 ? 36.751 -53.723 15.965 1.00 43.46 300 ALA A N 1
ATOM 2310 C CA . ALA A 1 300 ? 37.616 -52.664 15.450 1.00 41.08 300 ALA A CA 1
ATOM 2311 C C . ALA A 1 300 ? 36.851 -51.356 15.260 1.00 41.12 300 ALA A C 1
ATOM 2312 O O . ALA A 1 300 ? 37.420 -50.273 15.395 1.00 42.01 300 ALA A O 1
ATOM 2314 N N . ALA A 1 301 ? 35.567 -51.459 14.933 1.00 41.87 301 ALA A N 1
ATOM 2315 C CA . ALA A 1 301 ? 34.732 -50.270 14.770 1.00 40.31 301 ALA A CA 1
ATOM 2316 C C . ALA A 1 301 ? 34.524 -49.602 16.125 1.00 39.94 301 ALA A C 1
ATOM 2317 O O . ALA A 1 301 ? 34.692 -48.393 16.261 1.00 38.90 301 ALA A O 1
ATOM 2319 N N . VAL A 1 302 ? 34.173 -50.406 17.125 1.00 38.38 302 VAL A N 1
ATOM 2320 C CA . VAL A 1 302 ? 34.056 -49.934 18.500 1.00 42.49 302 VAL A CA 1
ATOM 2321 C C . VAL A 1 302 ? 35.335 -49.250 18.974 1.00 41.30 302 VAL A C 1
ATOM 2322 O O . VAL A 1 302 ? 35.282 -48.163 19.537 1.00 41.01 302 VAL A O 1
ATOM 2326 N N . GLY A 1 303 ? 36.483 -49.872 18.722 1.00 38.54 303 GLY A N 1
ATOM 2327 C CA . GLY A 1 303 ? 37.753 -49.305 19.140 1.00 37.03 303 GLY A CA 1
ATOM 2328 C C . GLY A 1 303 ? 38.095 -48.041 18.381 1.00 36.45 303 GLY A C 1
ATOM 2329 O O . GLY A 1 303 ? 38.712 -47.126 18.916 1.00 37.03 303 GLY A O 1
ATOM 2330 N N . ALA A 1 304 ? 37.692 -47.989 17.119 1.00 35.05 304 ALA A N 1
ATOM 2331 C CA . ALA A 1 304 ? 37.905 -46.800 16.301 1.00 35.63 304 ALA A CA 1
ATOM 2332 C C . ALA A 1 304 ? 37.119 -45.630 16.883 1.00 35.52 304 ALA A C 1
ATOM 2333 O O . ALA A 1 304 ? 37.621 -44.515 16.981 1.00 35.56 304 ALA A O 1
ATOM 2335 N N . TYR A 1 305 ? 35.893 -45.919 17.305 1.00 33.61 305 TYR A N 1
ATOM 2336 C CA . TYR A 1 305 ? 34.977 -44.915 17.826 1.00 33.69 305 TYR A CA 1
ATOM 2337 C C . TYR A 1 305 ? 35.382 -44.395 19.211 1.00 38.21 305 TYR A C 1
ATOM 2338 O O . TYR A 1 305 ? 35.424 -43.182 19.445 1.00 33.30 305 TYR A O 1
ATOM 2347 N N . THR A 1 306 ? 35.678 -45.309 20.128 1.00 34.59 306 THR A N 1
ATOM 2348 C CA . THR A 1 306 ? 36.076 -44.911 21.474 1.00 36.68 306 THR A CA 1
ATOM 2349 C C . THR A 1 306 ? 37.401 -44.151 21.434 1.00 29.57 306 THR A C 1
ATOM 2350 O O . THR A 1 306 ? 37.594 -43.185 22.176 1.00 32.72 306 THR A O 1
ATOM 2354 N N . LYS A 1 307 ? 38.308 -44.589 20.567 1.00 33.69 307 LYS A N 1
ATOM 2355 C CA . LYS A 1 307 ? 39.554 -43.866 20.319 1.00 34.90 307 LYS A CA 1
ATOM 2356 C C . LYS A 1 307 ? 39.261 -42.465 19.782 1.00 37.64 307 LYS A C 1
ATOM 2357 O O . LYS A 1 307 ? 39.923 -41.486 20.162 1.00 37.69 307 LYS A O 1
ATOM 2363 N N . GLY A 1 308 ? 38.267 -42.375 18.901 1.00 36.27 308 GLY A N 1
ATOM 2364 C CA . GLY A 1 308 ? 37.783 -41.090 18.431 1.00 33.42 308 GLY A CA 1
ATOM 2365 C C . GLY A 1 308 ? 37.367 -40.151 19.558 1.00 34.06 308 GLY A C 1
ATOM 2366 O O . GLY A 1 308 ? 37.753 -38.974 19.586 1.00 33.98 308 GLY A O 1
ATOM 2367 N N . LEU A 1 309 ? 36.584 -40.665 20.499 1.00 30.61 309 LEU A N 1
ATOM 2368 C CA . LEU A 1 309 ? 36.158 -39.864 21.650 1.00 33.75 309 LEU A CA 1
ATOM 2369 C C . LEU A 1 309 ? 37.359 -39.373 22.466 1.00 34.99 309 LEU A C 1
ATOM 2370 O O . LEU A 1 309 ? 37.416 -38.204 22.856 1.00 30.64 309 LEU A O 1
ATOM 2375 N N . GLN A 1 310 ? 38.330 -40.253 22.699 1.00 32.83 310 GLN A N 1
ATOM 2376 C CA . GLN A 1 310 ? 39.549 -39.845 23.394 1.00 35.71 310 GLN A CA 1
ATOM 2377 C C . GLN A 1 310 ? 40.262 -38.694 22.681 1.00 41.74 310 GLN A C 1
ATOM 2378 O O . GLN A 1 310 ? 40.613 -37.689 23.311 1.00 34.57 310 GLN A O 1
ATOM 2384 N N . ASP A 1 311 ? 40.461 -38.834 21.369 1.00 35.11 311 ASP A N 1
ATOM 2385 C CA . ASP A 1 311 ? 41.157 -37.804 20.590 1.00 37.72 311 ASP A CA 1
ATOM 2386 C C . ASP A 1 311 ? 40.340 -36.513 20.492 1.00 33.57 311 ASP A C 1
ATOM 2387 O O . ASP A 1 311 ? 40.893 -35.414 20.396 1.00 33.69 311 ASP A O 1
ATOM 2392 N N . TRP A 1 312 ? 39.021 -36.653 20.484 1.00 32.27 312 TRP A N 1
ATOM 2393 C CA . TRP A 1 312 ? 38.140 -35.491 20.510 1.00 34.61 312 TRP A CA 1
ATOM 2394 C C . TRP A 1 312 ? 38.426 -34.666 21.767 1.00 33.17 312 TRP A C 1
ATOM 2395 O O . TRP A 1 312 ? 38.634 -33.449 21.711 1.00 34.72 312 TRP A O 1
ATOM 2406 N N . GLN A 1 313 ? 38.467 -35.346 22.905 1.00 34.41 313 GLN A N 1
ATOM 2407 C CA . GLN A 1 313 ? 38.647 -34.663 24.174 1.00 35.49 313 GLN A CA 1
ATOM 2408 C C . GLN A 1 313 ? 40.007 -33.976 24.277 1.00 34.96 313 GLN A C 1
ATOM 2409 O O . GLN A 1 313 ? 40.086 -32.814 24.687 1.00 34.73 313 GLN A O 1
ATOM 2415 N N . SER A 1 314 ? 41.071 -34.669 23.878 1.00 32.60 314 SER A N 1
ATOM 2416 C CA . SER A 1 314 ? 42.406 -34.089 23.967 1.00 31.05 314 SER A CA 1
ATOM 2417 C C . SER A 1 314 ? 42.552 -32.936 22.991 1.00 32.31 314 SER A C 1
ATOM 2418 O O . SER A 1 314 ? 43.130 -31.901 23.329 1.00 36.26 314 SER A O 1
ATOM 2421 N N . GLY A 1 315 ? 42.011 -33.100 21.785 1.00 33.54 315 GLY A N 1
ATOM 2422 C CA . GLY A 1 315 ? 42.065 -32.040 20.798 1.00 30.37 315 GLY A CA 1
ATOM 2423 C C . GLY A 1 315 ? 41.219 -30.842 21.200 1.00 33.45 315 GLY A C 1
ATOM 2424 O O . GLY A 1 315 ? 41.627 -29.691 21.028 1.00 33.51 315 GLY A O 1
ATOM 2425 N N . GLY A 1 316 ? 40.038 -31.118 21.746 1.00 33.03 316 GLY A N 1
ATOM 2426 C CA . GLY A 1 316 ? 39.151 -30.067 22.211 1.00 33.25 316 GLY A CA 1
ATOM 2427 C C . GLY A 1 316 ? 39.819 -29.133 23.204 1.00 33.67 316 GLY A C 1
ATOM 2428 O O . GLY A 1 316 ? 39.634 -27.912 23.153 1.00 32.54 316 GLY A O 1
ATOM 2429 N N . HIS A 1 317 ? 40.608 -29.697 24.112 1.00 36.93 317 HIS A N 1
ATOM 2430 C CA . HIS A 1 317 ? 41.311 -28.867 25.077 1.00 34.39 317 HIS A CA 1
ATOM 2431 C C . HIS A 1 317 ? 42.348 -27.975 24.396 1.00 38.49 317 HIS A C 1
ATOM 2432 O O . HIS A 1 317 ? 42.452 -26.785 24.703 1.00 33.58 317 HIS A O 1
ATOM 2439 N N . GLU A 1 318 ? 43.121 -28.551 23.480 1.00 35.20 318 GLU A N 1
ATOM 2440 C CA . GLU A 1 318 ? 44.113 -27.767 22.758 1.00 39.25 318 GLU A CA 1
ATOM 2441 C C . GLU A 1 318 ? 43.448 -26.631 21.979 1.00 36.36 318 GLU A C 1
ATOM 2442 O O . GLU A 1 318 ? 43.985 -25.530 21.902 1.00 42.47 318 GLU A O 1
ATOM 2448 N N . TRP A 1 319 ? 42.264 -26.883 21.430 1.00 36.71 319 TRP A N 1
ATOM 2449 C CA . TRP A 1 319 ? 41.521 -25.827 20.757 1.00 34.28 319 TRP A CA 1
ATOM 2450 C C . TRP A 1 319 ? 41.063 -24.721 21.707 1.00 38.18 319 TRP A C 1
ATOM 2451 O O . TRP A 1 319 ? 41.201 -23.537 21.393 1.00 34.04 319 TRP A O 1
ATOM 2462 N N . HIS A 1 320 ? 40.491 -25.112 22.849 1.00 34.57 320 HIS A N 1
ATOM 2463 C CA . HIS A 1 320 ? 39.981 -24.148 23.823 1.00 33.83 320 HIS A CA 1
ATOM 2464 C C . HIS A 1 320 ? 41.095 -23.231 24.296 1.00 35.04 320 HIS A C 1
ATOM 2465 O O . HIS A 1 320 ? 40.864 -22.059 24.608 1.00 38.91 320 HIS A O 1
ATOM 2472 N N . MET A 1 321 ? 42.307 -23.774 24.341 1.00 34.44 321 MET A N 1
ATOM 2473 C CA . MET A 1 321 ? 43.479 -23.013 24.743 1.00 34.19 321 MET A CA 1
ATOM 2474 C C . MET A 1 321 ? 43.923 -22.013 23.680 1.00 40.07 321 MET A C 1
ATOM 2475 O O . MET A 1 321 ? 44.792 -21.186 23.943 1.00 41.56 321 MET A O 1
ATOM 2480 N N . ARG A 1 322 ? 43.338 -22.084 22.486 1.00 40.45 322 ARG A N 1
ATOM 2481 C CA . ARG A 1 322 ? 43.759 -21.207 21.388 1.00 43.66 322 ARG A CA 1
ATOM 2482 C C . ARG A 1 322 ? 42.652 -20.310 20.820 1.00 42.93 322 ARG A C 1
ATOM 2483 O O . ARG A 1 322 ? 42.927 -19.199 20.374 1.00 44.62 322 ARG A O 1
ATOM 2491 N N . SER A 1 323 ? 41.410 -20.784 20.833 1.00 37.05 323 SER A N 1
ATOM 2492 C CA . SER A 1 323 ? 40.309 -20.042 20.215 1.00 39.85 323 SER A CA 1
ATOM 2493 C C . SER A 1 323 ? 40.012 -18.710 20.916 1.00 40.31 323 SER A C 1
ATOM 2494 O O . SER A 1 323 ? 40.122 -18.603 22.134 1.00 40.79 323 SER A O 1
ATOM 2497 N N . SER A 1 324 ? 39.627 -17.701 20.137 1.00 40.82 324 SER A N 1
ATOM 2498 C CA . SER A 1 324 ? 39.298 -16.376 20.675 1.00 38.69 324 SER A CA 1
ATOM 2499 C C . SER A 1 324 ? 37.961 -16.364 21.426 1.00 34.30 324 SER A C 1
ATOM 2500 O O . SER A 1 324 ? 37.593 -15.360 22.028 1.00 38.14 324 SER A O 1
ATOM 2503 N N . ARG A 1 325 ? 37.232 -17.477 21.392 1.00 38.57 325 ARG A N 1
ATOM 2504 C CA . ARG A 1 325 ? 35.989 -17.579 22.157 1.00 41.08 325 ARG A CA 1
ATOM 2505 C C . ARG A 1 325 ? 36.231 -17.655 23.661 1.00 36.49 325 ARG A C 1
ATOM 2506 O O . ARG A 1 325 ? 35.301 -17.463 24.449 1.00 36.31 325 ARG A O 1
ATOM 2514 N N . TYR A 1 326 ? 37.461 -17.955 24.068 1.00 34.36 326 TYR A N 1
ATOM 2515 C CA . TYR A 1 326 ? 37.671 -18.423 25.437 1.00 36.57 326 TYR A CA 1
ATOM 2516 C C . TYR A 1 326 ? 38.748 -17.687 26.232 1.00 41.73 326 TYR A C 1
ATOM 2517 O O . TYR A 1 326 ? 39.601 -16.995 25.672 1.00 39.00 326 TYR A O 1
ATOM 2526 N N . MET A 1 327 ? 38.677 -17.864 27.551 1.00 38.14 327 MET A N 1
ATOM 2527 C CA . MET A 1 327 ? 39.530 -17.190 28.536 1.00 40.68 327 MET A CA 1
ATOM 2528 C C . MET A 1 327 ? 40.897 -17.862 28.651 1.00 44.95 327 MET A C 1
ATOM 2529 O O . MET A 1 327 ? 41.198 -18.515 29.659 1.00 41.69 327 MET A O 1
ATOM 2534 N N . ASN A 1 328 ? 41.722 -17.698 27.622 1.00 39.81 328 ASN A N 1
ATOM 2535 C CA . ASN A 1 328 ? 43.009 -18.378 27.558 1.00 44.11 328 ASN A CA 1
ATOM 2536 C C . ASN A 1 328 ? 44.191 -17.415 27.430 1.00 44.10 328 ASN A C 1
ATOM 2537 O O . ASN A 1 328 ? 45.261 -17.803 26.968 1.00 44.53 328 ASN A O 1
ATOM 2542 N N . LYS A 1 329 ? 43.984 -16.170 27.852 1.00 50.61 329 LYS A N 1
ATOM 2543 C CA . LYS A 1 329 ? 44.994 -15.106 27.782 1.00 52.23 329 LYS A CA 1
ATOM 2544 C C . LYS A 1 329 ? 45.521 -14.914 26.366 1.00 62.36 329 LYS A C 1
ATOM 2545 O O . LYS A 1 329 ? 44.751 -14.728 25.422 1.00 71.21 329 LYS A O 1
ATOM 2551 N N . GLN B 1 4 ? 39.520 -54.241 52.494 1.00 49.71 4 GLN B N 1
ATOM 2552 C CA . GLN B 1 4 ? 38.689 -53.044 52.584 1.00 48.32 4 GLN B CA 1
ATOM 2553 C C . GLN B 1 4 ? 38.339 -52.492 51.194 1.00 47.26 4 GLN B C 1
ATOM 2554 O O . GLN B 1 4 ? 39.118 -52.637 50.252 1.00 48.94 4 GLN B O 1
ATOM 2560 N N . PRO B 1 5 ? 37.156 -51.858 51.062 1.00 48.44 5 PRO B N 1
ATOM 2561 C CA . PRO B 1 5 ? 36.593 -51.435 49.769 1.00 42.95 5 PRO B CA 1
ATOM 2562 C C . PRO B 1 5 ? 37.451 -50.440 48.981 1.00 44.58 5 PRO B C 1
ATOM 2563 O O . PRO B 1 5 ? 37.432 -50.466 47.749 1.00 47.44 5 PRO B O 1
ATOM 2567 N N . PHE B 1 6 ? 38.176 -49.572 49.676 1.00 43.57 6 PHE B N 1
ATOM 2568 C CA . PHE B 1 6 ? 39.036 -48.591 49.019 1.00 41.57 6 PHE B CA 1
ATOM 2569 C C . PHE B 1 6 ? 40.089 -48.098 49.996 1.00 42.59 6 PHE B C 1
ATOM 2570 O O . PHE B 1 6 ? 40.019 -48.398 51.188 1.00 41.20 6 PHE B O 1
ATOM 2578 N N . GLN B 1 7 ? 41.061 -47.342 49.493 1.00 41.84 7 GLN B N 1
ATOM 2579 C CA . GLN B 1 7 ? 42.096 -46.774 50.353 1.00 43.09 7 GLN B CA 1
ATOM 2580 C C . GLN B 1 7 ? 41.772 -45.314 50.645 1.00 43.38 7 GLN B C 1
ATOM 2581 O O . GLN B 1 7 ? 41.274 -44.607 49.774 1.00 42.75 7 GLN B O 1
ATOM 2583 N N . LEU B 1 8 ? 42.039 -44.866 51.868 1.00 41.04 8 LEU B N 1
ATOM 2584 C CA . LEU B 1 8 ? 41.790 -43.475 52.223 1.00 42.66 8 LEU B CA 1
ATOM 2585 C C . LEU B 1 8 ? 42.632 -42.568 51.330 1.00 44.90 8 LEU B C 1
ATOM 2586 O O . LEU B 1 8 ? 43.793 -42.865 51.057 1.00 41.67 8 LEU B O 1
ATOM 2591 N N . PRO B 1 9 ? 42.038 -41.464 50.864 1.00 46.28 9 PRO B N 1
ATOM 2592 C CA . PRO B 1 9 ? 42.736 -40.485 50.026 1.00 47.86 9 PRO B CA 1
ATOM 2593 C C . PRO B 1 9 ? 43.588 -39.537 50.864 1.00 48.04 9 PRO B C 1
ATOM 2594 O O . PRO B 1 9 ? 43.569 -39.626 52.096 1.00 48.29 9 PRO B O 1
ATOM 2598 N N . HIS B 1 10 ? 44.322 -38.645 50.201 1.00 49.40 10 HIS B N 1
ATOM 2599 C CA . HIS B 1 10 ? 45.111 -37.642 50.900 1.00 48.42 10 HIS B CA 1
ATOM 2600 C C . HIS B 1 10 ? 44.203 -36.499 51.330 1.00 46.42 10 HIS B C 1
ATOM 2601 O O . HIS B 1 10 ? 43.629 -35.808 50.490 1.00 43.84 10 HIS B O 1
ATOM 2603 N N . PHE B 1 11 ? 44.064 -36.312 52.641 1.00 39.30 11 PHE B N 1
ATOM 2604 C CA . PHE B 1 11 ? 43.169 -35.295 53.176 1.00 38.47 11 PHE B CA 1
ATOM 2605 C C . PHE B 1 11 ? 43.797 -33.911 53.215 1.00 41.04 11 PHE B C 1
ATOM 2606 O O . PHE B 1 11 ? 44.975 -33.757 53.526 1.00 41.23 11 PHE B O 1
ATOM 2614 N N . TYR B 1 12 ? 42.989 -32.905 52.911 1.00 37.76 12 TYR B N 1
ATOM 2615 C CA . TYR B 1 12 ? 43.358 -31.522 53.159 1.00 38.45 12 TYR B CA 1
ATOM 2616 C C . TYR B 1 12 ? 43.195 -31.209 54.643 1.00 42.57 12 TYR B C 1
ATOM 2617 O O . TYR B 1 12 ? 42.101 -31.320 55.189 1.00 36.89 12 TYR B O 1
ATOM 2626 N N . LEU B 1 13 ? 44.287 -30.827 55.293 1.00 39.44 13 LEU B N 1
ATOM 2627 C CA . LEU B 1 13 ? 44.245 -30.502 56.709 1.00 46.99 13 LEU B CA 1
ATOM 2628 C C . LEU B 1 13 ? 44.852 -29.122 56.949 1.00 44.52 13 LEU B C 1
ATOM 2629 O O . LEU B 1 13 ? 46.065 -29.000 57.099 1.00 47.05 13 LEU B O 1
ATOM 2634 N N . PRO B 1 14 ? 44.007 -28.077 56.984 1.00 44.43 14 PRO B N 1
ATOM 2635 C CA . PRO B 1 14 ? 44.496 -26.698 57.112 1.00 42.13 14 PRO B CA 1
ATOM 2636 C C . PRO B 1 14 ? 45.086 -26.374 58.490 1.00 43.81 14 PRO B C 1
ATOM 2637 O O . PRO B 1 14 ? 45.949 -25.504 58.586 1.00 38.67 14 PRO B O 1
ATOM 2641 N N . HIS B 1 15 ? 44.634 -27.056 59.538 1.00 41.33 15 HIS B N 1
ATOM 2642 C CA . HIS B 1 15 ? 45.120 -26.759 60.882 1.00 37.33 15 HIS B CA 1
ATOM 2643 C C . HIS B 1 15 ? 45.364 -28.035 61.678 1.00 45.46 15 HIS B C 1
ATOM 2644 O O . HIS B 1 15 ? 44.550 -28.956 61.642 1.00 46.23 15 HIS B O 1
ATOM 2651 N N . PRO B 1 16 ? 46.492 -28.097 62.399 1.00 43.17 16 PRO B N 1
ATOM 2652 C CA . PRO B 1 16 ? 46.729 -29.293 63.203 1.00 42.38 16 PRO B CA 1
ATOM 2653 C C . PRO B 1 16 ? 45.801 -29.290 64.415 1.00 39.91 16 PRO B C 1
ATOM 2654 O O . PRO B 1 16 ? 45.405 -28.215 64.873 1.00 37.19 16 PRO B O 1
ATOM 2658 N N . ALA B 1 17 ? 45.437 -30.473 64.899 1.00 39.14 17 ALA B N 1
ATOM 2659 C CA . ALA B 1 17 ? 44.550 -30.590 66.048 1.00 43.52 17 ALA B CA 1
ATOM 2660 C C . ALA B 1 17 ? 45.300 -30.329 67.344 1.00 39.07 17 ALA B C 1
ATOM 2661 O O . ALA B 1 17 ? 46.496 -30.569 67.429 1.00 40.69 17 ALA B O 1
ATOM 2663 N N . ARG B 1 18 ? 44.580 -29.837 68.344 1.00 43.64 18 ARG B N 1
ATOM 2664 C CA . ARG B 1 18 ? 45.090 -29.722 69.704 1.00 37.28 18 ARG B CA 1
ATOM 2665 C C . ARG B 1 18 ? 44.279 -30.644 70.614 1.00 49.29 18 ARG B C 1
ATOM 2666 O O . ARG B 1 18 ? 43.116 -30.936 70.335 1.00 44.96 18 ARG B O 1
ATOM 2674 N N . LEU B 1 19 ? 44.883 -31.076 71.715 1.00 46.98 19 LEU B N 1
ATOM 2675 C CA . LEU B 1 19 ? 44.275 -32.088 72.568 1.00 46.12 19 LEU B CA 1
ATOM 2676 C C . LEU B 1 19 ? 44.059 -31.574 73.987 1.00 50.51 19 LEU B C 1
ATOM 2677 O O . LEU B 1 19 ? 45.025 -31.232 74.663 1.00 47.10 19 LEU B O 1
ATOM 2682 N N . ASN B 1 20 ? 42.797 -31.516 74.426 1.00 45.46 20 ASN B N 1
ATOM 2683 C CA . ASN B 1 20 ? 42.452 -31.037 75.767 1.00 48.92 20 ASN B CA 1
ATOM 2684 C C . ASN B 1 20 ? 43.176 -31.852 76.841 1.00 53.13 20 ASN B C 1
ATOM 2685 O O . ASN B 1 20 ? 43.152 -33.088 76.828 1.00 45.82 20 ASN B O 1
ATOM 2690 N N . PRO B 1 21 ? 43.852 -31.153 77.763 1.00 50.96 21 PRO B N 1
ATOM 2691 C CA . PRO B 1 21 ? 44.682 -31.824 78.767 1.00 51.81 21 PRO B CA 1
ATOM 2692 C C . PRO B 1 21 ? 43.858 -32.575 79.827 1.00 49.73 21 PRO B C 1
ATOM 2693 O O . PRO B 1 21 ? 44.392 -33.441 80.517 1.00 52.60 21 PRO B O 1
ATOM 2697 N N . HIS B 1 22 ? 42.573 -32.255 79.936 1.00 53.12 22 HIS B N 1
ATOM 2698 C CA . HIS B 1 22 ? 41.691 -32.920 80.895 1.00 50.33 22 HIS B CA 1
ATOM 2699 C C . HIS B 1 22 ? 41.132 -34.245 80.368 1.00 55.41 22 HIS B C 1
ATOM 2700 O O . HIS B 1 22 ? 40.103 -34.720 80.854 1.00 56.21 22 HIS B O 1
ATOM 2707 N N . LEU B 1 23 ? 41.804 -34.831 79.380 1.00 53.35 23 LEU B N 1
ATOM 2708 C CA . LEU B 1 23 ? 41.333 -36.048 78.703 1.00 54.40 23 LEU B CA 1
ATOM 2709 C C . LEU B 1 23 ? 40.945 -37.211 79.636 1.00 60.73 23 LEU B C 1
ATOM 2710 O O . LEU B 1 23 ? 39.815 -37.717 79.580 1.00 51.70 23 LEU B O 1
ATOM 2715 N N . ASP B 1 24 ? 41.886 -37.633 80.480 1.00 52.88 24 ASP B N 1
ATOM 2716 C CA . ASP B 1 24 ? 41.701 -38.815 81.324 1.00 56.31 24 ASP B CA 1
ATOM 2717 C C . ASP B 1 24 ? 40.595 -38.624 82.347 1.00 47.14 24 ASP B C 1
ATOM 2718 O O . ASP B 1 24 ? 39.961 -39.586 82.776 1.00 45.47 24 ASP B O 1
ATOM 2723 N N . GLU B 1 25 ? 40.362 -37.372 82.715 1.00 47.90 25 GLU B N 1
ATOM 2724 C CA . GLU B 1 25 ? 39.223 -36.999 83.541 1.00 51.50 25 GLU B CA 1
ATOM 2725 C C . GLU B 1 25 ? 37.905 -37.268 82.806 1.00 49.88 25 GLU B C 1
ATOM 2726 O O . GLU B 1 25 ? 36.975 -37.867 83.356 1.00 44.52 25 GLU B O 1
ATOM 2732 N N . ALA B 1 26 ? 37.838 -36.826 81.553 1.00 49.52 26 ALA B N 1
ATOM 2733 C CA . ALA B 1 26 ? 36.642 -36.995 80.734 1.00 46.29 26 ALA B CA 1
ATOM 2734 C C . ALA B 1 26 ? 36.331 -38.473 80.530 1.00 41.64 26 ALA B C 1
ATOM 2735 O O . ALA B 1 26 ? 35.178 -38.886 80.641 1.00 41.95 26 ALA B O 1
ATOM 2737 N N . ARG B 1 27 ? 37.368 -39.256 80.237 1.00 39.86 27 ARG B N 1
ATOM 2738 C CA . ARG B 1 27 ? 37.241 -40.700 80.056 1.00 41.29 27 ARG B CA 1
ATOM 2739 C C . ARG B 1 27 ? 36.627 -41.396 81.265 1.00 50.20 27 ARG B C 1
ATOM 2740 O O . ARG B 1 27 ? 35.697 -42.189 81.130 1.00 52.35 27 ARG B O 1
ATOM 2748 N N . ALA B 1 28 ? 37.166 -41.103 82.445 1.00 47.96 28 ALA B N 1
ATOM 2749 C CA . ALA B 1 28 ? 36.692 -41.706 83.679 1.00 41.98 28 ALA B CA 1
ATOM 2750 C C . ALA B 1 28 ? 35.241 -41.342 83.952 1.00 42.77 28 ALA B C 1
ATOM 2751 O O . ALA B 1 28 ? 34.416 -42.216 84.216 1.00 48.37 28 ALA B O 1
ATOM 2753 N N . HIS B 1 29 ? 34.928 -40.052 83.894 1.00 38.86 29 HIS B N 1
ATOM 2754 C CA . HIS B 1 29 ? 33.568 -39.614 84.157 1.00 39.13 29 HIS B CA 1
ATOM 2755 C C . HIS B 1 29 ? 32.554 -40.198 83.173 1.00 47.04 29 HIS B C 1
ATOM 2756 O O . HIS B 1 29 ? 31.439 -40.534 83.561 1.00 38.39 29 HIS B O 1
ATOM 2763 N N . SER B 1 30 ? 32.933 -40.297 81.900 1.00 42.47 30 SER B N 1
ATOM 2764 C CA . SER B 1 30 ? 31.971 -40.655 80.857 1.00 37.05 30 SER B CA 1
ATOM 2765 C C . SER B 1 30 ? 31.646 -42.144 80.850 1.00 39.01 30 SER B C 1
ATOM 2766 O O . SER B 1 30 ? 30.487 -42.518 80.668 1.00 38.93 30 SER B O 1
ATOM 2769 N N . THR B 1 31 ? 32.656 -42.990 81.042 1.00 37.39 31 THR B N 1
ATOM 2770 C CA . THR B 1 31 ? 32.416 -44.430 81.162 1.00 47.31 31 THR B CA 1
ATOM 2771 C C . THR B 1 31 ? 31.439 -44.737 82.301 1.00 45.81 31 THR B C 1
ATOM 2772 O O . THR B 1 31 ? 30.479 -45.489 82.114 1.00 43.17 31 THR B O 1
ATOM 2776 N N . THR B 1 32 ? 31.682 -44.146 83.474 1.00 41.48 32 THR B N 1
ATOM 2777 C CA . THR B 1 32 ? 30.821 -44.363 84.629 1.00 34.21 32 THR B CA 1
ATOM 2778 C C . THR B 1 32 ? 29.420 -43.790 84.398 1.00 42.52 32 THR B C 1
ATOM 2779 O O . THR B 1 32 ? 28.430 -44.413 84.771 1.00 40.23 32 THR B O 1
ATOM 2783 N N . TRP B 1 33 ? 29.336 -42.606 83.789 1.00 41.09 33 TRP B N 1
ATOM 2784 C CA . TRP B 1 33 ? 28.041 -41.983 83.487 1.00 37.16 33 TRP B CA 1
ATOM 2785 C C . TRP B 1 33 ? 27.191 -42.872 82.563 1.00 43.18 33 TRP B C 1
ATOM 2786 O O . TRP B 1 33 ? 25.963 -42.930 82.679 1.00 41.65 33 TRP B O 1
ATOM 2797 N N . ALA B 1 34 ? 27.857 -43.565 81.649 1.00 42.39 34 ALA B N 1
ATOM 2798 C CA . ALA B 1 34 ? 27.168 -44.387 80.658 1.00 45.55 34 ALA B CA 1
ATOM 2799 C C . ALA B 1 34 ? 26.543 -45.599 81.330 1.00 46.47 34 ALA B C 1
ATOM 2800 O O . ALA B 1 34 ? 25.375 -45.926 81.100 1.00 40.59 34 ALA B O 1
ATOM 2802 N N . ARG B 1 35 ? 27.342 -46.263 82.157 1.00 44.04 35 ARG B N 1
ATOM 2803 C CA . ARG B 1 35 ? 26.856 -47.368 82.964 1.00 48.43 35 ARG B CA 1
ATOM 2804 C C . ARG B 1 35 ? 25.637 -46.930 83.765 1.00 45.11 35 ARG B C 1
ATOM 2805 O O . ARG B 1 35 ? 24.626 -47.627 83.801 1.00 47.56 35 ARG B O 1
ATOM 2813 N N . GLU B 1 36 ? 25.730 -45.747 84.363 1.00 41.22 36 GLU B N 1
ATOM 2814 C CA . GLU B 1 36 ? 24.641 -45.181 85.152 1.00 41.67 36 GLU B CA 1
ATOM 2815 C C . GLU B 1 36 ? 23.391 -44.918 84.327 1.00 44.41 36 GLU B C 1
ATOM 2816 O O . GLU B 1 36 ? 22.271 -45.015 84.842 1.00 39.30 36 GLU B O 1
ATOM 2822 N N . MET B 1 37 ? 23.579 -44.579 83.051 1.00 42.59 37 MET B N 1
ATOM 2823 C CA . MET B 1 37 ? 22.448 -44.331 82.162 1.00 41.86 37 MET B CA 1
ATOM 2824 C C . MET B 1 37 ? 21.840 -45.634 81.657 1.00 39.42 37 MET B C 1
ATOM 2825 O O . MET B 1 37 ? 20.738 -45.635 81.114 1.00 44.97 37 MET B O 1
ATOM 2830 N N . GLY B 1 38 ? 22.564 -46.735 81.842 1.00 41.48 38 GLY B N 1
ATOM 2831 C CA . GLY B 1 38 ? 22.111 -48.043 81.403 1.00 40.60 38 GLY B CA 1
ATOM 2832 C C . GLY B 1 38 ? 22.446 -48.284 79.941 1.00 45.01 38 GLY B C 1
ATOM 2833 O O . GLY B 1 38 ? 21.682 -48.926 79.220 1.00 40.61 38 GLY B O 1
ATOM 2834 N N . MET B 1 39 ? 23.606 -47.788 79.521 1.00 39.28 39 MET B N 1
ATOM 2835 C CA . MET B 1 39 ? 24.038 -47.841 78.129 1.00 41.97 39 MET B CA 1
ATOM 2836 C C . MET B 1 39 ? 25.020 -48.970 77.857 1.00 43.01 39 MET B C 1
ATOM 2837 O O . MET B 1 39 ? 25.440 -49.162 76.725 1.00 42.38 39 MET B O 1
ATOM 2842 N N . LEU B 1 40 ? 25.402 -49.716 78.885 1.00 41.04 40 LEU B N 1
ATOM 2843 C CA . LEU B 1 40 ? 26.394 -50.762 78.683 1.00 43.38 40 LEU B CA 1
ATOM 2844 C C . LEU B 1 40 ? 25.752 -52.142 78.853 1.00 51.08 40 LEU B C 1
ATOM 2845 O O . LEU B 1 40 ? 24.763 -52.446 78.177 1.00 51.27 40 LEU B O 1
ATOM 2850 N N . GLU B 1 41 ? 26.320 -52.975 79.722 1.00 50.67 41 GLU B N 1
ATOM 2851 C CA . GLU B 1 41 ? 25.793 -54.317 79.983 1.00 49.61 41 GLU B CA 1
ATOM 2852 C C . GLU B 1 41 ? 24.270 -54.307 80.145 1.00 49.29 41 GLU B C 1
ATOM 2853 O O . GLU B 1 41 ? 23.725 -53.537 80.937 1.00 47.33 41 GLU B O 1
ATOM 2855 N N . GLY B 1 42 ? 23.587 -55.127 79.353 1.00 53.51 42 GLY B N 1
ATOM 2856 C CA . GLY B 1 42 ? 22.136 -55.192 79.399 1.00 49.53 42 GLY B CA 1
ATOM 2857 C C . GLY B 1 42 ? 21.398 -54.276 78.433 1.00 49.74 42 GLY B C 1
ATOM 2858 O O . GLY B 1 42 ? 20.179 -54.373 78.301 1.00 50.58 42 GLY B O 1
ATOM 2859 N N . SER B 1 43 ? 22.117 -53.379 77.760 1.00 52.99 43 SER B N 1
ATOM 2860 C CA . SER B 1 43 ? 21.475 -52.446 76.829 1.00 45.97 43 SER B CA 1
ATOM 2861 C C . SER B 1 43 ? 21.044 -53.140 75.548 1.00 39.11 43 SER B C 1
ATOM 2862 O O . SER B 1 43 ? 20.080 -52.723 74.905 1.00 41.86 43 SER B O 1
ATOM 2865 N N . GLY B 1 44 ? 21.768 -54.194 75.184 1.00 41.06 44 GLY B N 1
ATOM 2866 C CA . GLY B 1 44 ? 21.558 -54.876 73.917 1.00 40.77 44 GLY B CA 1
ATOM 2867 C C . GLY B 1 44 ? 22.215 -54.117 72.778 1.00 44.42 44 GLY B C 1
ATOM 2868 O O . GLY B 1 44 ? 21.985 -54.404 71.603 1.00 46.35 44 GLY B O 1
ATOM 2869 N N . VAL B 1 45 ? 23.045 -53.142 73.133 1.00 44.53 45 VAL B N 1
ATOM 2870 C CA . VAL B 1 45 ? 23.653 -52.248 72.154 1.00 39.68 45 VAL B CA 1
ATOM 2871 C C . VAL B 1 45 ? 25.171 -52.224 72.324 1.00 46.90 45 VAL B C 1
ATOM 2872 O O . VAL B 1 45 ? 25.913 -52.548 71.396 1.00 42.46 45 VAL B O 1
ATOM 2876 N N . TRP B 1 46 ? 25.621 -51.844 73.521 1.00 43.31 46 TRP B N 1
ATOM 2877 C CA . TRP B 1 46 ? 27.044 -51.791 73.845 1.00 41.52 46 TRP B CA 1
ATOM 2878 C C . TRP B 1 46 ? 27.403 -52.630 75.074 1.00 47.66 46 TRP B C 1
ATOM 2879 O O . TRP B 1 46 ? 26.577 -52.824 75.971 1.00 43.79 46 TRP B O 1
ATOM 2890 N N . GLU B 1 47 ? 28.644 -53.104 75.108 1.00 46.51 47 GLU B N 1
ATOM 2891 C CA . GLU B 1 47 ? 29.300 -53.497 76.354 1.00 49.68 47 GLU B CA 1
ATOM 2892 C C . GLU B 1 47 ? 30.401 -52.465 76.613 1.00 53.13 47 GLU B C 1
ATOM 2893 O O . GLU B 1 47 ? 30.754 -51.710 75.703 1.00 46.97 47 GLU B O 1
ATOM 2899 N N . GLN B 1 48 ? 30.944 -52.423 77.829 1.00 44.50 48 GLN B N 1
ATOM 2900 C CA . GLN B 1 48 ? 31.974 -51.433 78.158 1.00 47.12 48 GLN B CA 1
ATOM 2901 C C . GLN B 1 48 ? 33.143 -51.453 77.176 1.00 48.49 48 GLN B C 1
ATOM 2902 O O . GLN B 1 48 ? 33.733 -50.408 76.893 1.00 46.49 48 GLN B O 1
ATOM 2908 N N . SER B 1 49 ? 33.464 -52.633 76.649 1.00 39.61 49 SER B N 1
ATOM 2909 C CA . SER B 1 49 ? 34.588 -52.775 75.735 1.00 46.95 49 SER B CA 1
ATOM 2910 C C . SER B 1 49 ? 34.352 -51.991 74.439 1.00 54.72 49 SER B C 1
ATOM 2911 O O . SER B 1 49 ? 35.291 -51.465 73.844 1.00 51.68 49 SER B O 1
ATOM 2914 N N . ASP B 1 50 ? 33.094 -51.913 74.013 1.00 52.22 50 ASP B N 1
ATOM 2915 C CA . ASP B 1 50 ? 32.720 -51.094 72.863 1.00 50.04 50 ASP B CA 1
ATOM 2916 C C . ASP B 1 50 ? 32.875 -49.605 73.174 1.00 51.39 50 ASP B C 1
ATOM 2917 O O . ASP B 1 50 ? 33.440 -48.856 72.374 1.00 41.41 50 ASP B O 1
ATOM 2922 N N . LEU B 1 51 ? 32.371 -49.179 74.333 1.00 43.33 51 LEU B N 1
ATOM 2923 C CA . LEU B 1 51 ? 32.422 -47.767 74.707 1.00 46.15 51 LEU B CA 1
ATOM 2924 C C . LEU B 1 51 ? 33.856 -47.262 74.717 1.00 49.53 51 LEU B C 1
ATOM 2925 O O . LEU B 1 51 ? 34.140 -46.147 74.275 1.00 48.28 51 LEU B O 1
ATOM 2930 N N . GLU B 1 52 ? 34.761 -48.107 75.193 1.00 46.26 52 GLU B N 1
ATOM 2931 C CA . GLU B 1 52 ? 36.159 -47.730 75.325 1.00 49.63 52 GLU B CA 1
ATOM 2932 C C . GLU B 1 52 ? 36.894 -47.750 73.986 1.00 46.34 52 GLU B C 1
ATOM 2933 O O . GLU B 1 52 ? 37.750 -46.904 73.732 1.00 50.93 52 GLU B O 1
ATOM 2939 N N . ALA B 1 53 ? 36.562 -48.708 73.128 1.00 45.94 53 ALA B N 1
ATOM 2940 C CA . ALA B 1 53 ? 37.228 -48.811 71.836 1.00 44.36 53 ALA B CA 1
ATOM 2941 C C . ALA B 1 53 ? 36.819 -47.664 70.900 1.00 44.55 53 ALA B C 1
ATOM 2942 O O . ALA B 1 53 ? 37.608 -47.243 70.059 1.00 46.90 53 ALA B O 1
ATOM 2944 N N . HIS B 1 54 ? 35.592 -47.169 71.054 1.00 41.94 54 HIS B N 1
ATOM 2945 C CA . HIS B 1 54 ? 35.121 -45.992 70.321 1.00 42.60 54 HIS B CA 1
ATOM 2946 C C . HIS B 1 54 ? 35.814 -44.738 70.841 1.00 48.40 54 HIS B C 1
ATOM 2947 O O . HIS B 1 54 ? 36.164 -43.842 70.068 1.00 42.35 54 HIS B O 1
ATOM 2954 N N . ASP B 1 55 ? 35.978 -44.690 72.163 1.00 42.54 55 ASP B N 1
ATOM 2955 C CA . ASP B 1 55 ? 36.705 -43.635 72.870 1.00 42.65 55 ASP B CA 1
ATOM 2956 C C . ASP B 1 55 ? 36.158 -42.241 72.594 1.00 40.84 55 ASP B C 1
ATOM 2957 O O . ASP B 1 55 ? 36.791 -41.454 71.895 1.00 41.97 55 ASP B O 1
ATOM 2962 N N . TYR B 1 56 ? 34.999 -41.926 73.164 1.00 37.70 56 TYR B N 1
ATOM 2963 C CA . TYR B 1 56 ? 34.377 -40.623 72.948 1.00 36.22 56 TYR B CA 1
ATOM 2964 C C . TYR B 1 56 ? 35.017 -39.509 73.778 1.00 45.10 56 TYR B C 1
ATOM 2965 O O . TYR B 1 56 ? 34.800 -38.317 73.508 1.00 40.26 56 TYR B O 1
ATOM 2974 N N . GLY B 1 57 ? 35.807 -39.894 74.778 1.00 41.50 57 GLY B N 1
ATOM 2975 C CA . GLY B 1 57 ? 36.537 -38.928 75.582 1.00 41.04 57 GLY B CA 1
ATOM 2976 C C . GLY B 1 57 ? 37.653 -38.296 74.767 1.00 41.45 57 GLY B C 1
ATOM 2977 O O . GLY B 1 57 ? 37.873 -37.081 74.824 1.00 37.89 57 GLY B O 1
ATOM 2978 N N . LEU B 1 58 ? 38.350 -39.133 74.003 1.00 37.90 58 LEU B N 1
ATOM 2979 C CA . LEU B 1 58 ? 39.398 -38.683 73.098 1.00 42.60 58 LEU B CA 1
ATOM 2980 C C . LEU B 1 58 ? 38.843 -37.826 71.959 1.00 46.28 58 LEU B C 1
ATOM 2981 O O . LEU B 1 58 ? 39.474 -36.851 71.557 1.00 47.64 58 LEU B O 1
ATOM 2986 N N . LEU B 1 59 ? 37.677 -38.200 71.433 1.00 44.77 59 LEU B N 1
ATOM 2987 C CA . LEU B 1 59 ? 36.983 -37.373 70.438 1.00 39.32 59 LEU B CA 1
ATOM 2988 C C . LEU B 1 59 ? 36.764 -35.966 70.962 1.00 40.82 59 LEU B C 1
ATOM 2989 O O . LEU B 1 59 ? 37.123 -34.991 70.310 1.00 35.16 59 LEU B O 1
ATOM 2994 N N . CYS B 1 60 ? 36.169 -35.859 72.144 1.00 33.42 60 CYS B N 1
ATOM 2995 C CA . CYS B 1 60 ? 35.797 -34.545 72.650 1.00 42.08 60 CYS B CA 1
ATOM 2996 C C . CYS B 1 60 ? 37.019 -33.738 73.094 1.00 37.73 60 CYS B C 1
ATOM 2997 O O . CYS B 1 60 ? 37.026 -32.513 72.995 1.00 40.23 60 CYS B O 1
ATOM 3000 N N . ALA B 1 61 ? 38.058 -34.428 73.549 1.00 35.92 61 ALA B N 1
ATOM 3001 C CA . ALA B 1 61 ? 39.294 -33.760 73.945 1.00 40.26 61 ALA B CA 1
ATOM 3002 C C . ALA B 1 61 ? 39.973 -33.140 72.727 1.00 44.87 61 ALA B C 1
ATOM 3003 O O . ALA B 1 61 ? 40.647 -32.120 72.832 1.00 43.83 61 ALA B O 1
ATOM 3005 N N . TYR B 1 62 ? 39.775 -33.767 71.570 1.00 39.95 62 TYR B N 1
ATOM 3006 C CA . TYR B 1 62 ? 40.316 -33.276 70.308 1.00 38.63 62 TYR B CA 1
ATOM 3007 C C . TYR B 1 62 ? 39.491 -32.127 69.748 1.00 36.57 62 TYR B C 1
ATOM 3008 O O . TYR B 1 62 ? 40.034 -31.158 69.237 1.00 39.94 62 TYR B O 1
ATOM 3017 N N . THR B 1 63 ? 38.173 -32.232 69.873 1.00 38.89 63 THR B N 1
ATOM 3018 C CA . THR B 1 63 ? 37.261 -31.275 69.272 1.00 37.48 63 THR B CA 1
ATOM 3019 C C . THR B 1 63 ? 36.952 -30.069 70.162 1.00 39.23 63 THR B C 1
ATOM 3020 O O . THR B 1 63 ? 36.494 -29.035 69.673 1.00 37.00 63 THR B O 1
ATOM 3024 N N . HIS B 1 64 ? 37.188 -30.195 71.466 1.00 41.56 64 HIS B N 1
ATOM 3025 C CA . HIS B 1 64 ? 37.001 -29.064 72.371 1.00 42.26 64 HIS B CA 1
ATOM 3026 C C . HIS B 1 64 ? 38.225 -28.918 73.273 1.00 46.55 64 HIS B C 1
ATOM 3027 O O . HIS B 1 64 ? 38.154 -29.223 74.468 1.00 43.67 64 HIS B O 1
ATOM 3034 N N . PRO B 1 65 ? 39.348 -28.444 72.702 1.00 43.92 65 PRO B N 1
ATOM 3035 C CA . PRO B 1 65 ? 40.659 -28.463 73.370 1.00 43.70 65 PRO B CA 1
ATOM 3036 C C . PRO B 1 65 ? 40.840 -27.436 74.499 1.00 46.01 65 PRO B C 1
ATOM 3037 O O . PRO B 1 65 ? 41.737 -27.628 75.315 1.00 42.46 65 PRO B O 1
ATOM 3041 N N . ASP B 1 66 ? 40.020 -26.388 74.545 1.00 43.46 66 ASP B N 1
ATOM 3042 C CA . ASP B 1 66 ? 40.249 -25.278 75.478 1.00 49.09 66 ASP B CA 1
ATOM 3043 C C . ASP B 1 66 ? 39.350 -25.279 76.716 1.00 52.78 66 ASP B C 1
ATOM 3044 O O . ASP B 1 66 ? 39.493 -24.420 77.582 1.00 52.20 66 ASP B O 1
ATOM 3049 N N . CYS B 1 67 ? 38.423 -26.224 76.804 1.00 51.48 67 CYS B N 1
ATOM 3050 C CA A CYS B 1 67 ? 37.446 -26.300 77.889 0.34 50.94 67 CYS B CA 1
ATOM 3051 C CA B CYS B 1 67 ? 37.478 -26.164 77.913 0.66 50.98 67 CYS B CA 1
ATOM 3052 C C . CYS B 1 67 ? 38.030 -26.794 79.203 1.00 44.17 67 CYS B C 1
ATOM 3053 O O . CYS B 1 67 ? 39.003 -27.551 79.199 1.00 46.94 67 CYS B O 1
ATOM 3058 N N . ASP B 1 68 ? 37.411 -26.411 80.319 1.00 52.80 68 ASP B N 1
ATOM 3059 C CA . ASP B 1 68 ? 37.763 -26.942 81.638 1.00 58.97 68 ASP B CA 1
ATOM 3060 C C . ASP B 1 68 ? 37.395 -28.421 81.755 1.00 54.48 68 ASP B C 1
ATOM 3061 O O . ASP B 1 68 ? 36.690 -28.964 80.899 1.00 47.13 68 ASP B O 1
ATOM 3066 N N . GLY B 1 69 ? 37.873 -29.062 82.817 1.00 47.14 69 GLY B N 1
ATOM 3067 C CA . GLY B 1 69 ? 37.515 -30.440 83.113 1.00 49.16 69 GLY B CA 1
ATOM 3068 C C . GLY B 1 69 ? 36.015 -30.717 83.157 1.00 51.32 69 GLY B C 1
ATOM 3069 O O . GLY B 1 69 ? 35.534 -31.599 82.447 1.00 47.83 69 GLY B O 1
ATOM 3070 N N . PRO B 1 70 ? 35.266 -29.981 84.002 1.00 53.63 70 PRO B N 1
ATOM 3071 C CA . PRO B 1 70 ? 33.808 -30.158 84.065 1.00 52.80 70 PRO B CA 1
ATOM 3072 C C . PRO B 1 70 ? 33.116 -30.009 82.712 1.00 45.50 70 PRO B C 1
ATOM 3073 O O . PRO B 1 70 ? 32.198 -30.774 82.398 1.00 44.48 70 PRO B O 1
ATOM 3077 N N . ALA B 1 71 ? 33.546 -29.030 81.927 1.00 47.87 71 ALA B N 1
ATOM 3078 C CA . ALA B 1 71 ? 32.926 -28.770 80.629 1.00 43.07 71 ALA B CA 1
ATOM 3079 C C . ALA B 1 71 ? 33.166 -29.940 79.680 1.00 38.28 71 ALA B C 1
ATOM 3080 O O . ALA B 1 71 ? 32.231 -30.426 79.044 1.00 41.06 71 ALA B O 1
ATOM 3082 N N . LEU B 1 72 ? 34.416 -30.398 79.611 1.00 41.04 72 LEU B N 1
ATOM 3083 C CA . LEU B 1 72 ? 34.795 -31.539 78.780 1.00 40.14 72 LEU B CA 1
ATOM 3084 C C . LEU B 1 72 ? 34.031 -32.817 79.139 1.00 44.10 72 LEU B C 1
ATOM 3085 O O . LEU B 1 72 ? 33.721 -33.628 78.264 1.00 37.24 72 LEU B O 1
ATOM 3090 N N . SER B 1 73 ? 33.749 -33.001 80.427 1.00 40.41 73 SER B N 1
ATOM 3091 C CA . SER B 1 73 ? 33.052 -34.201 80.890 1.00 38.76 73 SER B CA 1
ATOM 3092 C C . SER B 1 73 ? 31.599 -34.184 80.467 1.00 32.76 73 SER B C 1
ATOM 3093 O O . SER B 1 73 ? 31.067 -35.201 80.026 1.00 42.42 73 SER B O 1
ATOM 3096 N N . LEU B 1 74 ? 30.960 -33.030 80.615 1.00 32.65 74 LEU B N 1
ATOM 3097 C CA . LEU B 1 74 ? 29.580 -32.843 80.174 1.00 37.72 74 LEU B CA 1
ATOM 3098 C C . LEU B 1 74 ? 29.430 -33.030 78.663 1.00 43.57 74 LEU B C 1
ATOM 3099 O O . LEU B 1 74 ? 28.471 -33.641 78.187 1.00 37.29 74 LEU B O 1
ATOM 3104 N N . ILE B 1 75 ? 30.384 -32.490 77.912 1.00 47.25 75 ILE B N 1
ATOM 3105 C CA . ILE B 1 75 ? 30.355 -32.581 76.458 1.00 35.60 75 ILE B CA 1
ATOM 3106 C C . ILE B 1 75 ? 30.565 -34.032 76.022 1.00 37.62 75 ILE B C 1
ATOM 3107 O O . ILE B 1 75 ? 29.848 -34.528 75.155 1.00 37.33 75 ILE B O 1
ATOM 3112 N N . THR B 1 76 ? 31.519 -34.717 76.646 1.00 32.61 76 THR B N 1
ATOM 3113 C CA . THR B 1 76 ? 31.752 -36.133 76.374 1.00 39.96 76 THR B CA 1
ATOM 3114 C C . THR B 1 76 ? 30.490 -36.971 76.604 1.00 43.78 76 THR B C 1
ATOM 3115 O O . THR B 1 76 ? 30.184 -37.863 75.810 1.00 38.36 76 THR B O 1
ATOM 3119 N N . ASP B 1 77 ? 29.752 -36.669 77.671 1.00 40.00 77 ASP B N 1
ATOM 3120 C CA . ASP B 1 77 ? 28.482 -37.351 77.940 1.00 44.16 77 ASP B CA 1
ATOM 3121 C C . ASP B 1 77 ? 27.469 -37.110 76.818 1.00 41.45 77 ASP B C 1
ATOM 3122 O O . ASP B 1 77 ? 26.745 -38.026 76.419 1.00 39.67 77 ASP B O 1
ATOM 3127 N N . TRP B 1 78 ? 27.406 -35.872 76.334 1.00 35.25 78 TRP B N 1
ATOM 3128 C CA . TRP B 1 78 ? 26.535 -35.530 75.208 1.00 37.08 78 TRP B CA 1
ATOM 3129 C C . TRP B 1 78 ? 26.834 -36.409 73.996 1.00 35.52 78 TRP B C 1
ATOM 3130 O O . TRP B 1 78 ? 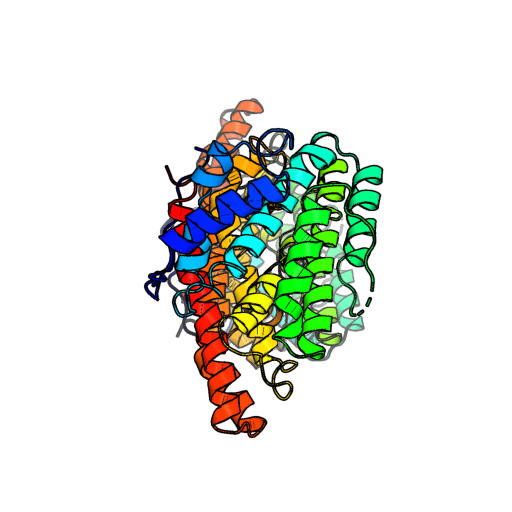25.923 -36.889 73.318 1.00 36.35 78 TRP B O 1
ATOM 3141 N N . TYR B 1 79 ? 28.116 -36.619 73.732 1.00 35.64 79 TYR B N 1
ATOM 3142 C CA . TYR B 1 79 ? 28.530 -37.404 72.580 1.00 37.66 79 TYR B CA 1
ATOM 3143 C C . TYR B 1 79 ? 28.385 -38.905 72.828 1.00 38.20 79 TYR B C 1
ATOM 3144 O O . TYR B 1 79 ? 28.009 -39.648 71.917 1.00 34.93 79 TYR B O 1
ATOM 3153 N N . VAL B 1 80 ? 28.655 -39.352 74.055 1.00 33.88 80 VAL B N 1
ATOM 3154 C CA . VAL B 1 80 ? 28.350 -40.735 74.414 1.00 37.07 80 VAL B CA 1
ATOM 3155 C C . VAL B 1 80 ? 26.865 -40.979 74.150 1.00 36.78 80 VAL B C 1
ATOM 3156 O O . VAL B 1 80 ? 26.477 -42.005 73.598 1.00 35.72 80 VAL B O 1
ATOM 3160 N N . TRP B 1 81 ? 26.042 -40.005 74.515 1.00 32.68 81 TRP B N 1
ATOM 3161 C CA . TRP B 1 81 ? 24.610 -40.127 74.332 1.00 33.77 81 TRP B CA 1
ATOM 3162 C C . TRP B 1 81 ? 24.211 -40.123 72.852 1.00 39.80 81 TRP B C 1
ATOM 3163 O O . TRP B 1 81 ? 23.329 -40.884 72.445 1.00 38.12 81 TRP B O 1
ATOM 3174 N N . VAL B 1 82 ? 24.854 -39.278 72.050 1.00 38.09 82 VAL B N 1
ATOM 3175 C CA . VAL B 1 82 ? 24.432 -39.128 70.660 1.00 37.97 82 VAL B CA 1
ATOM 3176 C C . VAL B 1 82 ? 24.856 -40.341 69.839 1.00 34.15 82 VAL B C 1
ATOM 3177 O O . VAL B 1 82 ? 24.132 -40.762 68.940 1.00 31.80 82 VAL B O 1
ATOM 3181 N N . PHE B 1 83 ? 25.996 -40.936 70.178 1.00 31.92 83 PHE B N 1
ATOM 3182 C CA . PHE B 1 83 ? 26.417 -42.158 69.514 1.00 33.25 83 PHE B CA 1
ATOM 3183 C C . PHE B 1 83 ? 25.643 -43.380 70.008 1.00 41.34 83 PHE B C 1
ATOM 3184 O O . PHE B 1 83 ? 25.384 -44.299 69.230 1.00 37.96 83 PHE B O 1
ATOM 3192 N N . PHE B 1 84 ? 25.265 -43.398 71.286 1.00 37.59 84 PHE B N 1
ATOM 3193 C CA . PHE B 1 84 ? 24.399 -44.468 71.773 1.00 36.28 84 PHE B CA 1
ATOM 3194 C C . PHE B 1 84 ? 23.064 -44.431 71.049 1.00 36.15 84 PHE B C 1
ATOM 3195 O O . PHE B 1 84 ? 22.556 -45.474 70.646 1.00 36.67 84 PHE B O 1
ATOM 3203 N N . PHE B 1 85 ? 22.502 -43.233 70.889 1.00 29.06 85 PHE B N 1
ATOM 3204 C CA . PHE B 1 85 ? 21.238 -43.081 70.184 1.00 34.44 85 PHE B CA 1
ATOM 3205 C C . PHE B 1 85 ? 21.332 -43.627 68.760 1.00 35.28 85 PHE B C 1
ATOM 3206 O O . PHE B 1 85 ? 20.371 -44.192 68.243 1.00 33.28 85 PHE B O 1
ATOM 3214 N N . ASP B 1 86 ? 22.492 -43.446 68.135 1.00 34.99 86 ASP B N 1
ATOM 3215 C CA . ASP B 1 86 ? 22.705 -43.886 66.761 1.00 35.78 86 ASP B CA 1
ATOM 3216 C C . ASP B 1 86 ? 22.749 -45.401 66.703 1.00 39.77 86 ASP B C 1
ATOM 3217 O O . ASP B 1 86 ? 22.072 -46.013 65.880 1.00 37.19 86 ASP B O 1
ATOM 3222 N N . ASP B 1 87 ? 23.533 -46.011 67.587 1.00 38.50 87 ASP B N 1
ATOM 3223 C CA . ASP B 1 87 ? 23.692 -47.459 67.562 1.00 38.44 87 ASP B CA 1
ATOM 3224 C C . ASP B 1 87 ? 22.466 -48.176 68.126 1.00 37.47 87 ASP B C 1
ATOM 3225 O O . ASP B 1 87 ? 22.150 -49.290 67.715 1.00 40.04 87 ASP B O 1
ATOM 3230 N N . HIS B 1 88 ? 21.774 -47.527 69.056 1.00 40.20 88 HIS B N 1
ATOM 3231 C CA . HIS B 1 88 ? 20.522 -48.056 69.592 1.00 36.42 88 HIS B CA 1
ATOM 3232 C C . HIS B 1 88 ? 19.435 -48.080 68.512 1.00 38.93 88 HIS B C 1
ATOM 3233 O O . HIS B 1 88 ? 18.759 -49.093 68.328 1.00 39.10 88 HIS B O 1
ATOM 3240 N N . PHE B 1 89 ? 19.268 -46.971 67.799 1.00 37.85 89 PHE B N 1
ATOM 3241 C CA . PHE B 1 89 ? 18.239 -46.896 66.765 1.00 38.22 89 PHE B CA 1
ATOM 3242 C C . PHE B 1 89 ? 18.513 -47.927 65.666 1.00 39.29 89 PHE B C 1
ATOM 3243 O O . PHE B 1 89 ? 17.592 -48.565 65.167 1.00 37.21 89 PHE B O 1
ATOM 3251 N N . LEU B 1 90 ? 19.779 -48.100 65.308 1.00 35.58 90 LEU B N 1
ATOM 3252 C CA . LEU B 1 90 ? 20.151 -49.124 64.340 1.00 39.22 90 LEU B CA 1
ATOM 3253 C C . LEU B 1 90 ? 19.747 -50.511 64.834 1.00 45.72 90 LEU B C 1
ATOM 3254 O O . LEU B 1 90 ? 19.009 -51.233 64.160 1.00 42.24 90 LEU B O 1
ATOM 3259 N N . GLU B 1 91 ? 20.220 -50.873 66.020 1.00 41.59 91 GLU B N 1
ATOM 3260 C CA . GLU B 1 91 ? 19.992 -52.212 66.545 1.00 44.32 91 GLU B CA 1
ATOM 3261 C C . GLU B 1 91 ? 18.518 -52.509 66.844 1.00 43.73 91 GLU B C 1
ATOM 3262 O O . GLU B 1 91 ? 18.040 -53.607 66.571 1.00 53.00 91 GLU B O 1
ATOM 3268 N N . LYS B 1 92 ? 17.800 -51.535 67.394 1.00 41.24 92 LYS B N 1
ATOM 3269 C CA . LYS B 1 92 ? 16.424 -51.768 67.819 1.00 39.81 92 LYS B CA 1
ATOM 3270 C C . LYS B 1 92 ? 15.374 -51.558 66.724 1.00 47.34 92 LYS B C 1
ATOM 3271 O O . LYS B 1 92 ? 14.306 -52.161 66.787 1.00 41.32 92 LYS B O 1
ATOM 3277 N N . TYR B 1 93 ? 15.654 -50.711 65.732 1.00 41.01 93 TYR B N 1
ATOM 3278 C CA . TYR B 1 93 ? 14.614 -50.362 64.763 1.00 41.48 93 TYR B CA 1
ATOM 3279 C C . TYR B 1 93 ? 15.013 -50.561 63.297 1.00 46.83 93 TYR B C 1
ATOM 3280 O O . TYR B 1 93 ? 14.207 -51.038 62.509 1.00 43.86 93 TYR B O 1
ATOM 3289 N N . LYS B 1 94 ? 16.237 -50.203 62.921 1.00 41.86 94 LYS B N 1
ATOM 3290 C CA . LYS B 1 94 ? 16.633 -50.316 61.520 1.00 43.38 94 LYS B CA 1
ATOM 3291 C C . LYS B 1 94 ? 16.807 -51.767 61.092 1.00 49.60 94 LYS B C 1
ATOM 3292 O O . LYS B 1 94 ? 16.300 -52.172 60.041 1.00 39.99 94 LYS B O 1
ATOM 3298 N N . ARG B 1 95 ? 17.515 -52.551 61.897 1.00 44.94 95 ARG B N 1
ATOM 3299 C CA . ARG B 1 95 ? 17.757 -53.943 61.540 1.00 49.06 95 ARG B CA 1
ATOM 3300 C C . ARG B 1 95 ? 16.453 -54.743 61.462 1.00 50.60 95 ARG B C 1
ATOM 3301 O O . ARG B 1 95 ? 16.332 -55.670 60.664 1.00 52.47 95 ARG B O 1
ATOM 3309 N N . SER B 1 96 ? 15.469 -54.366 62.270 1.00 53.95 96 SER B N 1
ATOM 3310 C CA . SER B 1 96 ? 14.184 -55.054 62.253 1.00 47.47 96 SER B CA 1
ATOM 3311 C C . SER B 1 96 ? 13.149 -54.328 61.391 1.00 45.16 96 SER B C 1
ATOM 3312 O O . SER B 1 96 ? 12.053 -54.834 61.183 1.00 47.90 96 SER B O 1
ATOM 3315 N N . GLN B 1 97 ? 13.512 -53.152 60.887 1.00 44.18 97 GLN B N 1
ATOM 3316 C CA . GLN B 1 97 ? 12.583 -52.264 60.185 1.00 42.06 97 GLN B CA 1
ATOM 3317 C C . GLN B 1 97 ? 11.288 -52.044 60.976 1.00 42.64 97 GLN B C 1
ATOM 3318 O O . GLN B 1 97 ? 10.203 -52.004 60.406 1.00 45.90 97 GLN B O 1
ATOM 3324 N N . ASP B 1 98 ? 11.418 -51.886 62.290 1.00 46.65 98 ASP B N 1
ATOM 3325 C CA . ASP B 1 98 ? 10.269 -51.611 63.153 1.00 43.33 98 ASP B CA 1
ATOM 3326 C C . ASP B 1 98 ? 9.963 -50.116 63.208 1.00 42.32 98 ASP B C 1
ATOM 3327 O O . ASP B 1 98 ? 10.292 -49.442 64.175 1.00 43.44 98 ASP B O 1
ATOM 3332 N N . ARG B 1 99 ? 9.314 -49.609 62.170 1.00 45.63 99 ARG B N 1
ATOM 3333 C CA . ARG B 1 99 ? 9.034 -48.183 62.047 1.00 41.96 99 ARG B CA 1
ATOM 3334 C C . ARG B 1 99 ? 8.134 -47.636 63.167 1.00 49.96 99 ARG B C 1
ATOM 3335 O O . ARG B 1 99 ? 8.312 -46.502 63.629 1.00 48.19 99 ARG B O 1
ATOM 3343 N N . LEU B 1 100 ? 7.167 -48.441 63.592 1.00 42.91 100 LEU B N 1
ATOM 3344 C CA . LEU B 1 100 ? 6.203 -48.012 64.594 1.00 40.58 100 LEU B CA 1
ATOM 3345 C C . LEU B 1 100 ? 6.869 -47.784 65.938 1.00 39.99 100 LEU B C 1
ATOM 3346 O O . LEU B 1 100 ? 6.640 -46.763 66.581 1.00 44.35 100 LEU B O 1
ATOM 3351 N N . ALA B 1 101 ? 7.693 -48.741 66.356 1.00 41.93 101 ALA B N 1
ATOM 3352 C CA . ALA B 1 101 ? 8.432 -48.624 67.603 1.00 42.12 101 ALA B CA 1
ATOM 3353 C C . ALA B 1 101 ? 9.422 -47.465 67.524 1.00 44.01 101 ALA B C 1
ATOM 3354 O O . ALA B 1 101 ? 9.634 -46.760 68.502 1.00 38.04 101 ALA B O 1
ATOM 3356 N N . GLY B 1 102 ? 10.029 -47.281 66.354 1.00 41.23 102 GLY B N 1
ATOM 3357 C CA . GLY B 1 102 ? 10.922 -46.160 66.134 1.00 40.20 102 GLY B CA 1
ATOM 3358 C C . GLY B 1 102 ? 10.199 -44.833 66.278 1.00 42.52 102 GLY B C 1
ATOM 3359 O O . GLY B 1 102 ? 10.682 -43.920 66.950 1.00 43.10 102 GLY B O 1
ATOM 3360 N N . LYS B 1 103 ? 9.035 -44.730 65.642 1.00 41.32 103 LYS B N 1
ATOM 3361 C CA . LYS B 1 103 ? 8.191 -43.545 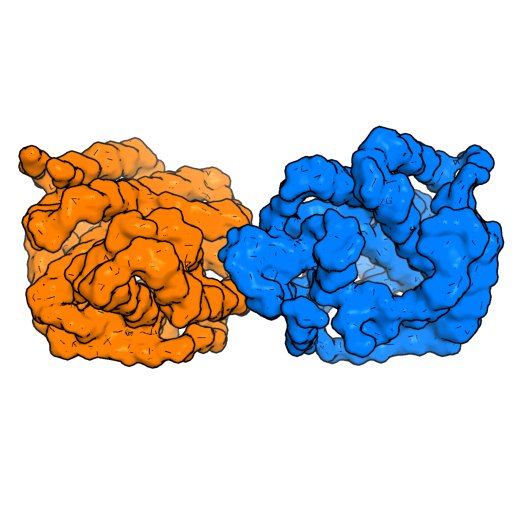65.738 1.00 39.99 103 LYS B CA 1
ATOM 3362 C C . LYS B 1 103 ? 7.888 -43.188 67.197 1.00 45.93 103 LYS B C 1
ATOM 3363 O O . LYS B 1 103 ? 8.135 -42.067 67.639 1.00 49.81 103 LYS B O 1
ATOM 3366 N N . ALA B 1 104 ? 7.363 -44.152 67.944 1.00 44.08 104 ALA B N 1
ATOM 3367 C CA . ALA B 1 104 ? 7.021 -43.932 69.342 1.00 44.59 104 ALA B CA 1
ATOM 3368 C C . ALA B 1 104 ? 8.252 -43.541 70.166 1.00 45.04 104 ALA B C 1
ATOM 3369 O O . ALA B 1 104 ? 8.173 -42.670 71.031 1.00 48.52 104 ALA B O 1
ATOM 3371 N N . HIS B 1 105 ? 9.384 -44.183 69.891 1.00 42.48 105 HIS B N 1
ATOM 3372 C CA . HIS B 1 105 ? 10.639 -43.871 70.577 1.00 44.27 105 HIS B CA 1
ATOM 3373 C C . HIS B 1 105 ? 11.025 -42.399 70.394 1.00 49.29 105 HIS B C 1
ATOM 3374 O O . HIS B 1 105 ? 11.362 -41.703 71.358 1.00 43.88 105 HIS B O 1
ATOM 3381 N N . LEU B 1 106 ? 10.950 -41.926 69.154 1.00 44.72 106 LEU B N 1
ATOM 3382 C CA . LEU B 1 106 ? 11.304 -40.545 68.836 1.00 44.18 106 LEU B CA 1
ATOM 3383 C C . LEU B 1 106 ? 10.292 -39.546 69.389 1.00 49.78 106 LEU B C 1
ATOM 3384 O O . LEU B 1 106 ? 10.673 -38.509 69.926 1.00 49.44 106 LEU B O 1
ATOM 3389 N N . ASP B 1 107 ? 9.006 -39.860 69.255 1.00 48.81 107 ASP B N 1
ATOM 3390 C CA . ASP B 1 107 ? 7.940 -38.951 69.685 1.00 52.12 107 ASP B CA 1
ATOM 3391 C C . ASP B 1 107 ? 7.981 -38.653 71.183 1.00 48.75 107 ASP B C 1
ATOM 3392 O O . ASP B 1 107 ? 7.418 -37.661 71.636 1.00 49.92 107 ASP B O 1
ATOM 3397 N N . ARG B 1 108 ? 8.650 -39.513 71.943 1.00 50.70 108 ARG B N 1
ATOM 3398 C CA . ARG B 1 108 ? 8.817 -39.329 73.386 1.00 48.99 108 ARG B CA 1
ATOM 3399 C C . ARG B 1 108 ? 9.881 -38.298 73.751 1.00 51.72 108 ARG B C 1
ATOM 3400 O O . ARG B 1 108 ? 9.768 -37.604 74.766 1.00 48.29 108 ARG B O 1
ATOM 3408 N N . LEU B 1 109 ? 10.932 -38.227 72.938 1.00 45.83 109 LEU B N 1
ATOM 3409 C CA . LEU B 1 109 ? 12.144 -37.508 73.325 1.00 48.40 109 LEU B CA 1
ATOM 3410 C C . LEU B 1 109 ? 12.003 -35.984 73.510 1.00 43.01 109 LEU B C 1
ATOM 3411 O O . LEU B 1 109 ? 12.705 -35.416 74.345 1.00 47.42 109 LEU B O 1
ATOM 3416 N N . PRO B 1 110 ? 11.114 -35.315 72.751 1.00 41.54 110 PRO B N 1
ATOM 3417 C CA . PRO B 1 110 ? 10.936 -33.885 73.049 1.00 49.83 110 PRO B CA 1
ATOM 3418 C C . PRO B 1 110 ? 10.426 -33.583 74.461 1.00 55.39 110 PRO B C 1
ATOM 3419 O O . PRO B 1 110 ? 10.617 -32.462 74.946 1.00 55.09 110 PRO B O 1
ATOM 3423 N N . LEU B 1 111 ? 9.798 -34.561 75.113 1.00 53.36 111 LEU B N 1
ATOM 3424 C CA . LEU B 1 111 ? 9.321 -34.377 76.484 1.00 52.87 111 LEU B CA 1
ATOM 3425 C C . LEU B 1 111 ? 10.475 -34.142 77.443 1.00 49.57 111 LEU B C 1
ATOM 3426 O O . LEU B 1 111 ? 10.291 -33.563 78.512 1.00 56.84 111 LEU B O 1
ATOM 3431 N N . PHE B 1 112 ? 11.668 -34.591 77.063 1.00 45.63 112 PHE B N 1
ATOM 3432 C CA . PHE B 1 112 ? 12.822 -34.480 77.947 1.00 49.52 112 PHE B CA 1
ATOM 3433 C C . PHE B 1 112 ? 13.701 -33.286 77.594 1.00 48.92 112 PHE B C 1
ATOM 3434 O O . PHE B 1 112 ? 14.835 -33.175 78.058 1.00 45.71 112 PHE B O 1
ATOM 3442 N N . MET B 1 113 ? 13.152 -32.386 76.782 1.00 49.78 113 MET B N 1
ATOM 3443 C CA . MET B 1 113 ? 13.819 -31.132 76.459 1.00 51.12 113 MET B CA 1
ATOM 3444 C C . MET B 1 113 ? 12.899 -29.937 76.699 1.00 51.38 113 MET B C 1
ATOM 3445 O O . MET B 1 113 ? 12.575 -29.213 75.755 1.00 57.61 113 MET B O 1
ATOM 3450 N N . PRO B 1 114 ? 12.473 -29.719 77.959 1.00 53.89 114 PRO B N 1
ATOM 3451 C CA . PRO B 1 114 ? 11.566 -28.598 78.230 1.00 58.01 114 PRO B CA 1
ATOM 3452 C C . PRO B 1 114 ? 12.251 -27.238 78.076 1.00 59.42 114 PRO B C 1
ATOM 3453 O O . PRO B 1 114 ? 13.414 -27.091 78.451 1.00 59.18 114 PRO B O 1
ATOM 3457 N N . LEU B 1 115 ? 11.532 -26.264 77.527 1.00 60.40 115 LEU B N 1
ATOM 3458 C CA . LEU B 1 115 ? 12.078 -24.926 77.321 1.00 64.96 115 LEU B CA 1
ATOM 3459 C C . LEU B 1 115 ? 11.948 -24.065 78.573 1.00 64.81 115 LEU B C 1
ATOM 3460 O O . LEU B 1 115 ? 10.971 -24.177 79.315 1.00 72.32 115 LEU B O 1
ATOM 3465 N N . GLY B 1 120 ? 8.298 -29.353 83.513 1.00 62.29 120 GLY B N 1
ATOM 3466 C CA . GLY B 1 120 ? 8.513 -30.571 84.276 1.00 72.28 120 GLY B CA 1
ATOM 3467 C C . GLY B 1 120 ? 9.167 -31.692 83.482 1.00 75.29 120 GLY B C 1
ATOM 3468 O O . GLY B 1 120 ? 8.940 -31.837 82.281 1.00 73.68 120 GLY B O 1
ATOM 3469 N N . MET B 1 121 ? 9.973 -32.499 84.165 1.00 71.67 121 MET B N 1
ATOM 3470 C CA . MET B 1 121 ? 10.709 -33.587 83.529 1.00 71.56 121 MET B CA 1
ATOM 3471 C C . MET B 1 121 ? 10.073 -34.954 83.821 1.00 74.05 121 MET B C 1
ATOM 3472 O O . MET B 1 121 ? 10.148 -35.453 84.945 1.00 70.14 121 MET B O 1
ATOM 3477 N N . PRO B 1 122 ? 9.447 -35.568 82.804 1.00 70.80 122 PRO B N 1
ATOM 3478 C CA . PRO B 1 122 ? 8.793 -36.871 82.995 1.00 63.27 122 PRO B CA 1
ATOM 3479 C C . PRO B 1 122 ? 9.766 -37.992 83.352 1.00 59.04 122 PRO B C 1
ATOM 3480 O O . PRO B 1 122 ? 10.983 -37.814 83.286 1.00 56.90 122 PRO B O 1
ATOM 3484 N N . GLU B 1 123 ? 9.221 -39.141 83.740 1.00 55.90 123 GLU B N 1
ATOM 3485 C CA . GLU B 1 123 ? 10.041 -40.293 84.101 1.00 55.13 123 GLU B CA 1
ATOM 3486 C C . GLU B 1 123 ? 10.595 -40.997 82.862 1.00 50.14 123 GLU B C 1
ATOM 3487 O O . GLU B 1 123 ? 9.837 -41.394 81.978 1.00 56.10 123 GLU B O 1
ATOM 3493 N N . PRO B 1 124 ? 11.925 -41.146 82.799 1.00 48.96 124 PRO B N 1
ATOM 3494 C CA . PRO B 1 124 ? 12.620 -41.828 81.698 1.00 55.29 124 PRO B CA 1
ATOM 3495 C C . PRO B 1 124 ? 12.439 -43.349 81.734 1.00 51.10 124 PRO B C 1
ATOM 3496 O O . PRO B 1 124 ? 12.449 -43.943 82.814 1.00 46.96 124 PRO B O 1
ATOM 3500 N N . ARG B 1 125 ? 12.280 -43.960 80.561 1.00 45.70 125 ARG B N 1
ATOM 3501 C CA . ARG B 1 125 ? 11.935 -45.378 80.460 1.00 53.18 125 ARG B CA 1
ATOM 3502 C C . ARG B 1 125 ? 12.988 -46.179 79.707 1.00 54.48 125 ARG B C 1
ATOM 3503 O O . ARG B 1 125 ? 12.891 -47.401 79.616 1.00 57.73 125 ARG B O 1
ATOM 3511 N N . ASN B 1 126 ? 13.981 -45.488 79.154 1.00 50.35 126 ASN B N 1
ATOM 3512 C CA . ASN B 1 126 ? 15.069 -46.138 78.430 1.00 44.46 126 ASN B CA 1
ATOM 3513 C C . ASN B 1 126 ? 16.328 -45.258 78.484 1.00 40.77 126 ASN B C 1
ATOM 3514 O O . ASN B 1 126 ? 16.225 -44.062 78.754 1.00 46.46 126 ASN B O 1
ATOM 3519 N N . PRO B 1 127 ? 17.517 -45.838 78.232 1.00 40.43 127 PRO B N 1
ATOM 3520 C CA . PRO B 1 127 ? 18.763 -45.074 78.397 1.00 41.37 127 PRO B CA 1
ATOM 3521 C C . PRO B 1 127 ? 18.825 -43.788 77.575 1.00 47.19 127 PRO B C 1
ATOM 3522 O O . PRO B 1 127 ? 19.441 -42.820 78.023 1.00 45.31 127 PRO B O 1
ATOM 3526 N N . VAL B 1 128 ? 18.200 -43.782 76.398 1.00 43.40 128 VAL B N 1
ATOM 3527 C CA . VAL B 1 128 ? 18.157 -42.590 75.566 1.00 42.91 128 VAL B CA 1
ATOM 3528 C C . VAL B 1 128 ? 17.439 -41.453 76.289 1.00 45.31 128 VAL B C 1
ATOM 3529 O O . VAL B 1 128 ? 17.946 -40.325 76.353 1.00 37.75 128 VAL B O 1
ATOM 3533 N N . GLU B 1 129 ? 16.256 -41.756 76.819 1.00 40.77 129 GLU B N 1
ATOM 3534 C CA . GLU B 1 129 ? 15.471 -40.782 77.569 1.00 46.78 129 GLU B CA 1
ATOM 3535 C C . GLU B 1 129 ? 16.191 -40.362 78.845 1.00 40.81 129 GLU B C 1
ATOM 3536 O O . GLU B 1 129 ? 16.170 -39.192 79.219 1.00 43.39 129 GLU B O 1
ATOM 3542 N N . ALA B 1 130 ? 16.839 -41.322 79.494 1.00 38.71 130 ALA B N 1
ATOM 3543 C CA . ALA B 1 130 ? 17.535 -41.079 80.757 1.00 46.00 130 ALA B CA 1
ATOM 3544 C C . ALA B 1 130 ? 18.738 -40.155 80.566 1.00 49.17 130 ALA B C 1
ATOM 3545 O O . ALA B 1 130 ? 18.925 -39.192 81.318 1.00 42.13 130 ALA B O 1
ATOM 3547 N N . GLY B 1 131 ? 19.558 -40.461 79.563 1.00 43.25 131 GLY B N 1
ATOM 3548 C CA . GLY B 1 131 ? 20.696 -39.624 79.228 1.00 37.58 131 GLY B CA 1
ATOM 3549 C C . GLY B 1 131 ? 20.259 -38.209 78.888 1.00 43.52 131 GLY B C 1
ATOM 3550 O O . GLY B 1 131 ? 20.814 -37.250 79.418 1.00 39.95 131 GLY B O 1
ATOM 3551 N N . LEU B 1 132 ? 19.252 -38.079 78.022 1.00 39.53 132 LEU B N 1
ATOM 3552 C CA . LEU B 1 132 ? 18.790 -36.764 77.571 1.00 40.49 132 LEU B CA 1
ATOM 3553 C C . LEU B 1 132 ? 18.272 -35.917 78.734 1.00 46.29 132 LEU B C 1
ATOM 3554 O O . LEU B 1 132 ? 18.558 -34.723 78.814 1.00 43.15 132 LEU B O 1
ATOM 3559 N N . ALA B 1 133 ? 17.507 -36.544 79.622 1.00 45.56 133 ALA B N 1
ATOM 3560 C CA . ALA B 1 133 ? 16.991 -35.876 80.807 1.00 41.99 133 ALA B CA 1
ATOM 3561 C C . ALA B 1 133 ? 18.132 -35.301 81.638 1.00 45.05 133 ALA B C 1
ATOM 3562 O O . ALA B 1 133 ? 18.131 -34.114 81.952 1.00 46.46 133 ALA B O 1
ATOM 3564 N N . ASP B 1 134 ? 19.100 -36.151 81.977 1.00 38.15 134 ASP B N 1
ATOM 3565 C CA . ASP B 1 134 ? 20.276 -35.737 82.728 1.00 41.78 134 ASP B CA 1
ATOM 3566 C C . ASP B 1 134 ? 20.984 -34.580 82.037 1.00 49.23 134 ASP B C 1
ATOM 3567 O O . ASP B 1 134 ? 21.150 -33.503 82.612 1.00 42.41 134 ASP B O 1
ATOM 3572 N N . LEU B 1 135 ? 21.386 -34.814 80.790 1.00 42.10 135 LEU B N 1
ATOM 3573 C CA . LEU B 1 135 ? 22.138 -33.833 80.028 1.00 41.58 135 LEU B CA 1
ATOM 3574 C C . LEU B 1 135 ? 21.415 -32.494 79.964 1.00 38.72 135 LEU B C 1
ATOM 3575 O O . LEU B 1 135 ? 22.020 -31.453 80.193 1.00 44.02 135 LEU B O 1
ATOM 3580 N N . TRP B 1 136 ? 20.118 -32.528 79.688 1.00 36.33 136 TRP B N 1
ATOM 3581 C CA . TRP B 1 136 ? 19.349 -31.304 79.518 1.00 36.57 136 TRP B CA 1
ATOM 3582 C C . TRP B 1 136 ? 19.373 -30.447 80.784 1.00 49.94 136 TRP B C 1
ATOM 3583 O O . TRP B 1 136 ? 19.523 -29.224 80.719 1.00 49.46 136 TRP B O 1
ATOM 3594 N N . THR B 1 137 ? 19.248 -31.098 81.937 1.00 50.24 137 THR B N 1
ATOM 3595 C CA . THR B 1 137 ? 19.207 -30.395 83.212 1.00 47.26 137 THR B CA 1
ATOM 3596 C C . THR B 1 137 ? 20.590 -29.873 83.609 1.00 44.46 137 THR B C 1
ATOM 3597 O O . THR B 1 137 ? 20.703 -28.859 84.291 1.00 54.53 137 THR B O 1
ATOM 3601 N N . ARG B 1 138 ? 21.639 -30.564 83.174 1.00 48.03 138 ARG B N 1
ATOM 3602 C CA . ARG B 1 138 ? 23.005 -30.153 83.478 1.00 44.84 138 ARG B CA 1
ATOM 3603 C C . ARG B 1 138 ? 23.520 -29.042 82.555 1.00 52.53 138 ARG B C 1
ATOM 3604 O O . ARG B 1 138 ? 24.482 -28.351 82.894 1.00 53.38 138 ARG B O 1
ATOM 3612 N N . THR B 1 139 ? 22.871 -28.858 81.407 1.00 44.23 139 THR B N 1
ATOM 3613 C CA . THR B 1 139 ? 23.418 -27.998 80.356 1.00 46.69 139 THR B CA 1
ATOM 3614 C C . THR B 1 139 ? 22.681 -26.672 80.164 1.00 48.18 139 THR B C 1
ATOM 3615 O O . THR B 1 139 ? 23.288 -25.599 80.181 1.00 47.69 139 THR B O 1
ATOM 3619 N N . VAL B 1 140 ? 21.372 -26.759 79.975 1.00 45.24 140 VAL B N 1
ATOM 3620 C CA . VAL B 1 140 ? 20.558 -25.631 79.523 1.00 51.25 140 VAL B CA 1
ATOM 3621 C C . VAL B 1 140 ? 20.543 -24.359 80.405 1.00 62.49 140 VAL B C 1
ATOM 3622 O O . VAL B 1 140 ? 20.521 -23.245 79.864 1.00 64.87 140 VAL B O 1
ATOM 3626 N N . PRO B 1 141 ? 20.568 -24.495 81.747 1.00 58.56 141 PRO B N 1
ATOM 3627 C CA . PRO B 1 141 ? 20.446 -23.229 82.488 1.00 62.84 141 PRO B CA 1
ATOM 3628 C C . PRO B 1 141 ? 21.685 -22.337 82.385 1.00 59.81 141 PRO B C 1
ATOM 3629 O O . PRO B 1 141 ? 21.644 -21.193 82.831 1.00 62.57 141 PRO B O 1
ATOM 3633 N N . ALA B 1 142 ? 22.761 -22.849 81.794 1.00 64.26 142 ALA B N 1
ATOM 3634 C CA . ALA B 1 142 ? 23.990 -22.078 81.637 1.00 56.05 142 ALA B CA 1
ATOM 3635 C C . ALA B 1 142 ? 23.995 -21.297 80.330 1.00 60.09 142 ALA B C 1
ATOM 3636 O O . ALA B 1 142 ? 25.009 -20.707 79.957 1.00 63.38 142 ALA B O 1
ATOM 3638 N N . MET B 1 143 ? 22.867 -21.301 79.628 1.00 52.60 143 MET B N 1
ATOM 3639 C CA . MET B 1 143 ? 22.802 -20.670 78.317 1.00 47.69 143 MET B CA 1
ATOM 3640 C C . MET B 1 143 ? 21.532 -19.852 78.155 1.00 49.13 143 MET B C 1
ATOM 3641 O O . MET B 1 143 ? 20.560 -20.061 78.874 1.00 53.55 143 MET B O 1
ATOM 3646 N N . SER B 1 144 ? 21.538 -18.935 77.191 1.00 49.56 144 SER B N 1
ATOM 3647 C CA . SER B 1 144 ? 20.374 -18.094 76.937 1.00 51.34 144 SER B CA 1
ATOM 3648 C C . SER B 1 144 ? 19.146 -18.931 76.602 1.00 63.27 144 SER B C 1
ATOM 3649 O O . SER B 1 144 ? 19.247 -20.132 76.332 1.00 63.05 144 SER B O 1
ATOM 3652 N N . ALA B 1 145 ? 17.987 -18.286 76.624 1.00 57.07 145 ALA B N 1
ATOM 3653 C CA . ALA B 1 145 ? 16.747 -18.942 76.250 1.00 63.93 145 ALA B CA 1
ATOM 3654 C C . ALA B 1 145 ? 16.692 -19.127 74.739 1.00 60.59 145 ALA B C 1
ATOM 3655 O O . ALA B 1 145 ? 16.125 -20.100 74.245 1.00 62.29 145 ALA B O 1
ATOM 3657 N N . ASP B 1 146 ? 17.284 -18.186 74.009 1.00 64.45 146 ASP B N 1
ATOM 3658 C CA . ASP B 1 146 ? 17.304 -18.260 72.554 1.00 66.44 146 ASP B CA 1
ATOM 3659 C C . ASP B 1 146 ? 18.165 -19.436 72.110 1.00 64.39 146 ASP B C 1
ATOM 3660 O O . ASP B 1 146 ? 17.862 -20.103 71.118 1.00 63.79 146 ASP B O 1
ATOM 3665 N N . TRP B 1 147 ? 19.235 -19.689 72.857 1.00 56.13 147 TRP B N 1
ATOM 3666 C CA . TRP B 1 147 ? 20.089 -20.835 72.591 1.00 54.59 147 TRP B CA 1
ATOM 3667 C C . TRP B 1 147 ? 19.3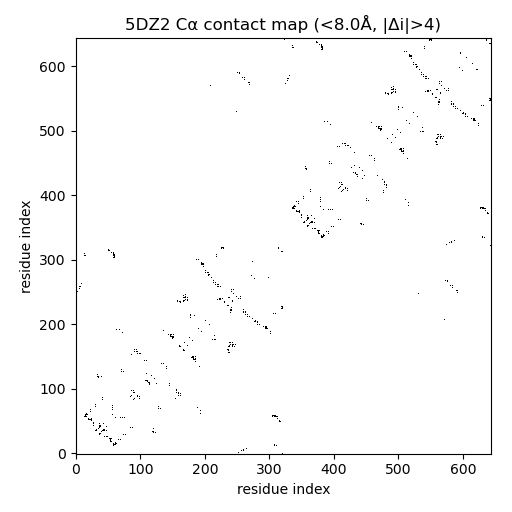06 -22.128 72.795 1.00 59.39 147 TRP B C 1
ATOM 3668 O O . TRP B 1 147 ? 19.298 -23.004 71.929 1.00 55.35 147 TRP B O 1
ATOM 3679 N N . ARG B 1 148 ? 18.643 -22.236 73.943 1.00 58.77 148 ARG B N 1
ATOM 3680 C CA . ARG B 1 148 ? 17.856 -23.419 74.275 1.00 59.71 148 ARG B CA 1
ATOM 3681 C C . ARG B 1 148 ? 16.792 -23.709 73.212 1.00 55.12 148 ARG B C 1
ATOM 3682 O O . ARG B 1 148 ? 16.568 -24.860 72.856 1.00 59.45 148 ARG B O 1
ATOM 3690 N N . ARG B 1 149 ? 16.152 -22.663 72.700 1.00 49.89 149 ARG B N 1
ATOM 3691 C CA . ARG B 1 149 ? 15.192 -22.809 71.610 1.00 56.51 149 ARG B CA 1
ATOM 3692 C C . ARG B 1 149 ? 15.873 -23.319 70.336 1.00 63.22 149 ARG B C 1
ATOM 3693 O O . ARG B 1 149 ? 15.297 -24.103 69.579 1.00 56.17 149 ARG B O 1
ATOM 3701 N N . ARG B 1 150 ? 17.104 -22.868 70.107 1.00 61.57 150 ARG B N 1
ATOM 3702 C CA . ARG B 1 150 ? 17.866 -23.262 68.926 1.00 62.67 150 ARG B CA 1
ATOM 3703 C C . ARG B 1 150 ? 18.448 -24.671 69.065 1.00 55.95 150 ARG B C 1
ATOM 3704 O O . ARG B 1 150 ? 18.486 -25.434 68.100 1.00 56.61 150 ARG B O 1
ATOM 3712 N N . PHE B 1 151 ? 18.888 -25.011 70.271 1.00 54.42 151 PHE B N 1
ATOM 3713 C CA . PHE B 1 151 ? 19.499 -26.308 70.532 1.00 52.29 151 PHE B CA 1
ATOM 3714 C C . PHE B 1 151 ? 18.462 -27.423 70.556 1.00 52.47 151 PHE B C 1
ATOM 3715 O O . PHE B 1 151 ? 18.771 -28.575 70.252 1.00 50.28 151 PHE B O 1
ATOM 3723 N N . ALA B 1 152 ? 17.235 -27.074 70.928 1.00 53.38 152 ALA B N 1
ATOM 3724 C CA . ALA B 1 152 ? 16.139 -28.038 70.953 1.00 60.18 152 ALA B CA 1
ATOM 3725 C C . ALA B 1 152 ? 15.708 -28.363 69.530 1.00 48.20 152 ALA B C 1
ATOM 3726 O O . ALA B 1 152 ? 15.367 -29.503 69.211 1.00 47.70 152 ALA B O 1
ATOM 3728 N N . VAL B 1 153 ? 15.728 -27.347 68.677 1.00 48.34 153 VAL B N 1
ATOM 3729 C CA . VAL B 1 153 ? 15.468 -27.538 67.257 1.00 53.53 153 VAL B CA 1
ATOM 3730 C C . VAL B 1 153 ? 16.514 -28.478 66.647 1.00 51.84 153 VAL B C 1
ATOM 3731 O O . VAL B 1 153 ? 16.177 -29.424 65.934 1.00 50.72 153 VAL B O 1
ATOM 3735 N N . ALA B 1 154 ? 17.781 -28.216 66.951 1.00 49.11 154 ALA B N 1
ATOM 3736 C CA . ALA B 1 154 ? 18.886 -28.979 66.385 1.00 46.30 154 ALA B CA 1
ATOM 3737 C C . ALA B 1 154 ? 18.859 -30.426 66.851 1.00 42.51 154 ALA B C 1
ATOM 3738 O O . ALA B 1 154 ? 19.224 -31.337 66.107 1.00 39.44 154 ALA B O 1
ATOM 3740 N N . THR B 1 155 ? 18.431 -30.632 68.092 1.00 41.35 155 THR B N 1
ATOM 3741 C CA . THR B 1 155 ? 18.364 -31.967 68.655 1.00 37.96 155 THR B CA 1
ATOM 3742 C C . THR B 1 155 ? 17.254 -32.750 67.980 1.00 41.41 155 THR B C 1
ATOM 3743 O O . THR B 1 155 ? 17.460 -33.882 67.535 1.00 44.85 155 THR B O 1
ATOM 3747 N N . GLU B 1 156 ? 16.080 -32.131 67.899 1.00 41.00 156 GLU B N 1
ATOM 3748 C CA . GLU B 1 156 ? 14.922 -32.743 67.254 1.00 50.98 156 GLU B CA 1
ATOM 3749 C C . GLU B 1 156 ? 15.224 -33.174 65.830 1.00 48.86 156 GLU B C 1
ATOM 3750 O O . GLU B 1 156 ? 14.776 -34.232 65.391 1.00 47.07 156 GLU B O 1
ATOM 3756 N N . HIS B 1 157 ? 15.973 -32.341 65.114 1.00 45.85 157 HIS B N 1
ATOM 3757 C CA . HIS B 1 157 ? 16.347 -32.630 63.734 1.00 46.00 157 HIS B CA 1
ATOM 3758 C C . HIS B 1 157 ? 17.242 -33.859 63.656 1.00 45.51 157 HIS B C 1
ATOM 3759 O O . HIS B 1 157 ? 16.990 -34.768 62.871 1.00 47.84 157 HIS B O 1
ATOM 3766 N N . LEU B 1 158 ? 18.285 -33.870 64.477 1.00 40.90 158 LEU B N 1
ATOM 3767 C CA . LEU B 1 158 ? 19.231 -34.981 64.547 1.00 45.96 158 LEU B CA 1
ATOM 3768 C C . LEU B 1 158 ? 18.521 -36.318 64.761 1.00 45.93 158 LEU B C 1
ATOM 3769 O O . LEU B 1 158 ? 18.818 -37.306 64.090 1.00 49.54 158 LEU B O 1
ATOM 3774 N N . LEU B 1 159 ? 17.580 -36.331 65.699 1.00 47.13 159 LEU B N 1
ATOM 3775 C CA . LEU B 1 159 ? 16.800 -37.522 66.018 1.00 41.94 159 LEU B CA 1
ATOM 3776 C C . LEU B 1 159 ? 15.920 -37.950 64.842 1.00 50.89 159 LEU B C 1
ATOM 3777 O O . LEU B 1 159 ? 15.776 -39.142 64.556 1.00 51.89 159 LEU B O 1
ATOM 3782 N N . ASN B 1 160 ? 15.342 -36.968 64.156 1.00 42.04 160 ASN B N 1
ATOM 3783 C CA . ASN B 1 160 ? 14.409 -37.234 63.070 1.00 47.27 160 ASN B CA 1
ATOM 3784 C C . ASN B 1 160 ? 15.120 -37.708 61.809 1.00 51.02 160 ASN B C 1
ATOM 3785 O O . ASN B 1 160 ? 14.479 -38.145 60.861 1.00 46.67 160 ASN B O 1
ATOM 3790 N N . GLU B 1 161 ? 16.447 -37.605 61.813 1.00 49.93 161 GLU B N 1
ATOM 3791 C CA . GLU B 1 161 ? 17.281 -38.119 60.735 1.00 53.04 161 GLU B CA 1
ATOM 3792 C C . GLU B 1 161 ? 17.086 -39.617 60.612 1.00 52.53 161 GLU B C 1
ATOM 3793 O O . GLU B 1 161 ? 16.946 -40.148 59.507 1.00 45.68 161 GLU B O 1
ATOM 3799 N N . SER B 1 162 ? 17.072 -40.282 61.765 1.00 45.63 162 SER B N 1
ATOM 3800 C CA . SER B 1 162 ? 16.893 -41.725 61.850 1.00 47.96 162 SER B CA 1
ATOM 3801 C C . SER B 1 162 ? 15.662 -42.223 61.086 1.00 48.79 162 SER B C 1
ATOM 3802 O O . SER B 1 162 ? 15.728 -43.242 60.399 1.00 48.18 162 SER B O 1
ATOM 3805 N N . MET B 1 163 ? 14.550 -41.498 61.196 1.00 46.92 163 MET B N 1
ATOM 3806 C CA . MET B 1 163 ? 13.324 -41.862 60.482 1.00 51.41 163 MET B CA 1
ATOM 3807 C C . MET B 1 163 ? 13.473 -41.791 58.969 1.00 51.46 163 MET B C 1
ATOM 3808 O O . MET B 1 163 ? 13.089 -42.716 58.250 1.00 50.99 163 MET B O 1
ATOM 3813 N N . TRP B 1 164 ? 14.015 -40.675 58.493 1.00 51.61 164 TRP B N 1
ATOM 3814 C CA A TRP B 1 164 ? 14.252 -40.451 57.073 0.57 49.53 164 TRP B CA 1
ATOM 3815 C CA B TRP B 1 164 ? 14.230 -40.480 57.063 0.43 49.65 164 TRP B CA 1
ATOM 3816 C C . TRP B 1 164 ? 15.139 -41.557 56.490 1.00 49.20 164 TRP B C 1
ATOM 3817 O O . TRP B 1 164 ? 14.910 -42.044 55.380 1.00 50.86 164 TRP B O 1
ATOM 3838 N N . GLU B 1 165 ? 16.161 -41.943 57.247 1.00 43.93 165 GLU B N 1
ATOM 3839 C CA . GLU B 1 165 ? 17.077 -42.990 56.805 1.00 49.43 165 GLU B CA 1
ATOM 3840 C C . GLU B 1 165 ? 16.381 -44.346 56.762 1.00 43.11 165 GLU B C 1
ATOM 3841 O O . GLU B 1 165 ? 16.633 -45.149 55.869 1.00 43.41 165 GLU B O 1
ATOM 3847 N N . LEU B 1 166 ? 15.509 -44.598 57.731 1.00 47.09 166 LEU B N 1
ATOM 3848 C CA . LEU B 1 166 ? 14.790 -45.866 57.792 1.00 50.74 166 LEU B CA 1
ATOM 3849 C C . LEU B 1 166 ? 13.896 -46.053 56.560 1.00 48.35 166 LEU B C 1
ATOM 3850 O O . LEU B 1 166 ? 13.903 -47.107 55.927 1.00 45.86 166 LEU B O 1
ATOM 3855 N N . SER B 1 167 ? 13.138 -45.018 56.220 1.00 44.98 167 SER B N 1
ATOM 3856 C CA . SER B 1 167 ? 12.276 -45.059 55.047 1.00 49.83 167 SER B CA 1
ATOM 3857 C C . SER B 1 167 ? 13.094 -45.270 53.768 1.00 49.55 167 SER B C 1
ATOM 3858 O O . SER B 1 167 ? 12.666 -45.976 52.859 1.00 50.91 167 SER B O 1
ATOM 3861 N N . ASN B 1 168 ? 14.274 -44.661 53.707 1.00 48.48 168 ASN B N 1
ATOM 3862 C CA . ASN B 1 168 ? 15.173 -44.850 52.573 1.00 49.19 168 ASN B CA 1
ATOM 3863 C C . ASN B 1 168 ? 15.667 -46.281 52.464 1.00 50.60 168 ASN B C 1
ATOM 3864 O O . ASN B 1 168 ? 15.751 -46.837 51.368 1.00 48.36 168 ASN B O 1
ATOM 3869 N N . ILE B 1 169 ? 16.019 -46.864 53.605 1.00 44.61 169 ILE B N 1
ATOM 3870 C CA . ILE B 1 169 ? 16.480 -48.243 53.637 1.00 50.30 169 ILE B CA 1
ATOM 3871 C C . ILE B 1 169 ? 15.406 -49.175 53.088 1.00 46.74 169 ILE B C 1
ATOM 3872 O O . ILE B 1 169 ? 15.694 -50.066 52.296 1.00 4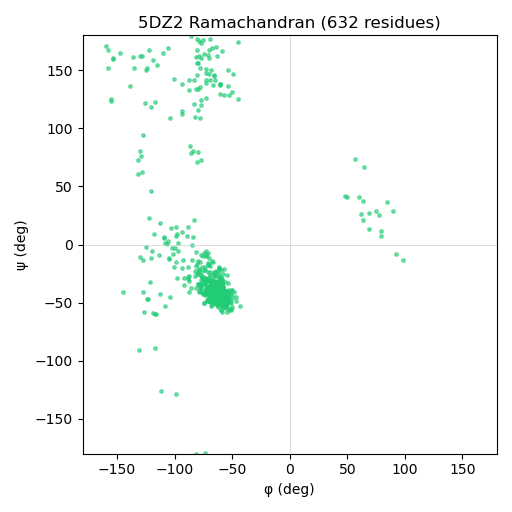7.33 169 ILE B O 1
ATOM 3877 N N . ASN B 1 170 ? 14.162 -48.940 53.491 1.00 51.65 170 ASN B N 1
ATOM 3878 C CA . ASN B 1 170 ? 13.031 -49.749 53.035 1.00 52.04 170 ASN B CA 1
ATOM 3879 C C . ASN B 1 170 ? 12.732 -49.629 51.539 1.00 51.35 170 ASN B C 1
ATOM 3880 O O . ASN B 1 170 ? 12.498 -50.631 50.868 1.00 50.52 170 ASN B O 1
ATOM 3885 N N . GLU B 1 171 ? 12.728 -48.405 51.021 1.00 49.63 171 GLU B N 1
ATOM 3886 C CA . GLU B 1 171 ? 12.517 -48.190 49.590 1.00 52.89 171 GLU B CA 1
ATOM 3887 C C . GLU B 1 171 ? 13.741 -48.608 48.781 1.00 50.28 171 GLU B C 1
ATOM 3888 O O . GLU B 1 171 ? 13.686 -48.666 47.560 1.00 51.32 171 GLU B O 1
ATOM 3891 N N . GLY B 1 172 ? 14.847 -48.891 49.463 1.00 49.15 172 GLY B N 1
ATOM 3892 C CA . GLY B 1 172 ? 16.104 -49.157 48.789 1.00 44.63 172 GLY B CA 1
ATOM 3893 C C . GLY B 1 172 ? 16.562 -47.955 47.982 1.00 47.86 172 GLY B C 1
ATOM 3894 O O . GLY B 1 172 ? 17.300 -48.097 47.007 1.00 51.87 172 GLY B O 1
ATOM 3895 N N . ARG B 1 173 ? 16.129 -46.766 48.395 1.00 52.41 173 ARG B N 1
ATOM 3896 C CA . ARG B 1 173 ? 16.414 -45.540 47.650 1.00 54.32 173 ARG B CA 1
ATOM 3897 C C . ARG B 1 173 ? 17.661 -44.810 48.144 1.00 50.28 173 ARG B C 1
ATOM 3898 O O . ARG B 1 173 ? 17.701 -44.320 49.274 1.00 49.79 173 ARG B O 1
ATOM 3906 N N . VAL B 1 174 ? 18.673 -44.738 47.287 1.00 44.10 174 VAL B N 1
ATOM 3907 C CA . VAL B 1 174 ? 19.842 -43.916 47.552 1.00 47.26 174 VAL B CA 1
ATOM 3908 C C . VAL B 1 174 ? 19.576 -42.502 47.044 1.00 46.71 174 VAL B C 1
ATOM 3909 O O . VAL B 1 174 ? 19.093 -42.318 45.932 1.00 47.11 174 VAL B O 1
ATOM 3913 N N . ALA B 1 175 ? 19.876 -41.504 47.865 1.00 42.67 175 ALA B N 1
ATOM 3914 C CA . ALA B 1 175 ? 19.606 -40.122 47.490 1.00 46.18 175 ALA B CA 1
ATOM 3915 C C . ALA B 1 175 ? 20.589 -39.657 46.424 1.00 41.46 175 ALA B C 1
ATOM 3916 O O . ALA B 1 175 ? 21.733 -40.107 46.393 1.00 42.33 175 ALA B O 1
ATOM 3918 N N . ASN B 1 176 ? 20.134 -38.769 45.543 1.00 46.08 176 ASN B N 1
ATOM 3919 C CA . ASN B 1 176 ? 21.021 -38.139 44.572 1.00 44.65 176 ASN B CA 1
ATOM 3920 C C . ASN B 1 176 ? 21.936 -37.158 45.315 1.00 45.12 176 ASN B C 1
ATOM 3921 O O . ASN B 1 176 ? 21.643 -36.786 46.458 1.00 41.86 176 ASN B O 1
ATOM 3926 N N . PRO B 1 177 ? 23.049 -36.743 44.684 1.00 42.49 177 PRO B N 1
ATOM 3927 C CA . PRO B 1 177 ? 24.027 -35.899 45.384 1.00 38.66 177 PRO B CA 1
ATOM 3928 C C . PRO B 1 177 ? 23.460 -34.629 46.032 1.00 45.21 177 PRO B C 1
ATOM 3929 O O . PRO B 1 177 ? 23.843 -34.330 47.163 1.00 42.65 177 PRO B O 1
ATOM 3933 N N . VAL B 1 178 ? 22.580 -33.899 45.345 1.00 43.53 178 VAL B N 1
ATOM 3934 C CA . VAL B 1 178 ? 22.016 -32.675 45.914 1.00 43.11 178 VAL B CA 1
ATOM 3935 C C . VAL B 1 178 ? 21.073 -33.003 47.076 1.00 43.81 178 VAL B C 1
ATOM 3936 O O . VAL B 1 178 ? 21.116 -32.364 48.128 1.00 45.71 178 VAL B O 1
ATOM 3940 N N . GLU B 1 179 ? 20.242 -34.019 46.883 1.00 44.92 179 GLU B N 1
ATOM 3941 C CA . GLU B 1 179 ? 19.309 -34.457 47.908 1.00 41.79 179 GLU B CA 1
ATOM 3942 C C . GLU B 1 179 ? 20.049 -34.919 49.162 1.00 45.73 179 GLU B C 1
ATOM 3943 O O . GLU B 1 179 ? 19.549 -34.772 50.280 1.00 40.16 179 GLU B O 1
ATOM 3946 N N . TYR B 1 180 ? 21.250 -35.462 48.979 1.00 38.37 180 TYR B N 1
ATOM 3947 C CA . TYR B 1 180 ? 21.995 -35.993 50.111 1.00 39.25 180 TYR B CA 1
ATOM 3948 C C . TYR B 1 180 ? 22.591 -34.890 50.976 1.00 41.50 180 TYR B C 1
ATOM 3949 O O . TYR B 1 180 ? 22.435 -34.901 52.195 1.00 39.56 180 TYR B O 1
ATOM 3958 N N . ILE B 1 181 ? 23.287 -33.946 50.350 1.00 43.90 181 ILE B N 1
ATOM 3959 C CA . ILE B 1 181 ? 23.941 -32.886 51.107 1.00 39.98 181 ILE B CA 1
ATOM 3960 C C . ILE B 1 181 ? 22.877 -32.038 51.810 1.00 43.23 181 ILE B C 1
ATOM 3961 O O . ILE B 1 181 ? 23.085 -31.599 52.936 1.00 39.01 181 ILE B O 1
ATOM 3966 N N . GLU B 1 182 ? 21.725 -31.866 51.166 1.00 39.29 182 GLU B N 1
ATOM 3967 C CA . GLU B 1 182 ? 20.657 -31.039 51.704 1.00 46.05 182 GLU B CA 1
ATOM 3968 C C . GLU B 1 182 ? 19.932 -31.741 52.838 1.00 48.84 182 GLU B C 1
ATOM 3969 O O . GLU B 1 182 ? 19.423 -31.093 53.748 1.00 49.78 182 GLU B O 1
ATOM 3975 N N . MET B 1 183 ? 19.881 -33.067 52.795 1.00 45.06 183 MET B N 1
ATOM 3976 C CA A MET B 1 183 ? 19.284 -33.856 53.866 0.63 45.92 183 MET B CA 1
ATOM 3977 C CA B MET B 1 183 ? 19.250 -33.776 53.892 0.37 45.96 183 MET B CA 1
ATOM 3978 C C . MET B 1 183 ? 20.183 -33.846 55.099 1.00 44.29 183 MET B C 1
ATOM 3979 O O . MET B 1 183 ? 19.741 -33.601 56.211 1.00 47.04 183 MET B O 1
ATOM 3988 N N . ARG B 1 184 ? 21.465 -34.140 54.886 1.00 39.10 184 ARG B N 1
ATOM 3989 C CA . ARG B 1 184 ? 22.444 -34.093 55.973 1.00 39.60 184 ARG B CA 1
ATOM 3990 C C . ARG B 1 184 ? 22.511 -32.690 56.602 1.00 46.67 184 ARG B C 1
ATOM 3991 O O . ARG B 1 184 ? 22.775 -32.551 57.792 1.00 44.58 184 ARG B O 1
ATOM 3999 N N . ARG B 1 185 ? 22.254 -31.654 55.803 1.00 43.40 185 ARG B N 1
ATOM 4000 C CA . ARG B 1 185 ? 22.194 -30.281 56.311 1.00 41.67 185 ARG B CA 1
ATOM 4001 C C . ARG B 1 185 ? 20.964 -30.015 57.166 1.00 47.73 185 ARG B C 1
ATOM 4002 O O . ARG B 1 185 ? 21.062 -29.426 58.238 1.00 43.41 185 ARG B O 1
ATOM 4010 N N . LYS B 1 186 ? 19.802 -30.418 56.663 1.00 50.09 186 LYS B N 1
ATOM 4011 C CA . LYS B 1 186 ? 18.534 -30.088 57.306 1.00 48.65 186 LYS B CA 1
ATOM 4012 C C . LYS B 1 186 ? 18.248 -30.979 58.512 1.00 52.97 186 LYS B C 1
ATOM 4013 O O . LYS B 1 186 ? 17.539 -30.577 59.437 1.00 58.50 186 LYS B O 1
ATOM 4015 N N . VAL B 1 187 ? 18.824 -32.175 58.522 1.00 49.99 187 VAL B N 1
ATOM 4016 C CA . VAL B 1 187 ? 18.428 -33.174 59.503 1.00 50.36 187 VAL B CA 1
ATOM 4017 C C . VAL B 1 187 ? 19.621 -33.794 60.234 1.00 49.40 187 VAL B C 1
ATOM 4018 O O . VAL B 1 187 ? 19.453 -34.489 61.232 1.00 54.64 187 VAL B O 1
ATOM 4022 N N . GLY B 1 188 ? 20.828 -33.522 59.751 1.00 46.11 188 GLY B N 1
ATOM 4023 C CA . GLY B 1 188 ? 22.033 -34.045 60.368 1.00 45.49 188 GLY B CA 1
ATOM 4024 C C . GLY B 1 188 ? 22.401 -33.383 61.687 1.00 49.01 188 GLY B C 1
ATOM 4025 O O . GLY B 1 188 ? 21.700 -32.490 62.163 1.00 46.24 188 GLY B O 1
ATOM 4026 N N . GLY B 1 189 ? 23.512 -33.820 62.275 1.00 40.94 189 GLY B N 1
ATOM 4027 C CA . GLY B 1 189 ? 23.892 -33.379 63.604 1.00 44.45 189 GLY B CA 1
ATOM 4028 C C . GLY B 1 189 ? 24.916 -32.259 63.723 1.00 44.58 189 GLY B C 1
ATOM 4029 O O . GLY B 1 189 ? 25.384 -31.969 64.821 1.00 40.00 189 GLY B O 1
ATOM 4030 N N . ALA B 1 190 ? 25.272 -31.623 62.612 1.00 43.63 190 ALA B N 1
ATOM 4031 C CA . ALA B 1 190 ? 26.243 -30.531 62.670 1.00 43.08 190 ALA B CA 1
ATOM 4032 C C . ALA B 1 190 ? 25.767 -29.329 63.502 1.00 38.21 190 ALA B C 1
ATOM 4033 O O . ALA B 1 190 ? 26.536 -28.817 64.314 1.00 44.07 190 ALA B O 1
ATOM 4035 N N . PRO B 1 191 ? 24.515 -28.866 63.311 1.00 39.01 191 PRO B N 1
ATOM 4036 C CA . PRO B 1 191 ? 24.106 -27.719 64.135 1.00 41.76 191 PRO B CA 1
ATOM 4037 C C . PRO B 1 191 ? 24.010 -28.056 65.627 1.00 47.57 191 PRO B C 1
ATOM 4038 O O . PRO B 1 191 ? 24.271 -27.193 66.472 1.00 49.84 191 PRO B O 1
ATOM 4042 N N . TRP B 1 192 ? 23.645 -29.296 65.941 1.00 42.83 192 TRP B N 1
ATOM 4043 C CA . TRP B 1 192 ? 23.677 -29.772 67.320 1.00 37.80 192 TRP B CA 1
ATOM 4044 C C . TRP B 1 192 ? 25.110 -29.677 67.862 1.00 41.63 192 TRP B C 1
ATOM 4045 O O . TRP B 1 192 ? 25.334 -29.146 68.955 1.00 43.28 192 TRP B O 1
ATOM 4056 N N . SER B 1 193 ? 26.081 -30.168 67.094 1.00 36.58 193 SER B N 1
ATOM 4057 C CA . SER B 1 193 ? 27.489 -30.095 67.497 1.00 34.28 193 SER B CA 1
ATOM 4058 C C . SER B 1 193 ? 27.986 -28.655 67.619 1.00 40.26 193 SER B C 1
ATOM 4059 O O . SER B 1 193 ? 28.758 -28.328 68.528 1.00 39.98 193 SER B O 1
ATOM 4062 N N . ALA B 1 194 ? 27.549 -27.800 66.700 1.00 35.56 194 ALA B N 1
ATOM 4063 C CA . ALA B 1 194 ? 27.900 -26.383 66.752 1.00 41.02 194 ALA B CA 1
ATOM 4064 C C . ALA B 1 194 ? 27.270 -25.709 67.971 1.00 44.91 194 ALA B C 1
ATOM 4065 O O . ALA B 1 194 ? 27.873 -24.826 68.583 1.00 49.18 194 ALA B O 1
ATOM 4067 N N . GLY B 1 195 ? 26.060 -26.134 68.322 1.00 44.93 195 GLY B N 1
ATOM 4068 C CA . GLY B 1 195 ? 25.381 -25.621 69.499 1.00 42.12 195 GLY B CA 1
ATOM 4069 C C . GLY B 1 195 ? 26.142 -25.921 70.773 1.00 42.39 195 GLY B C 1
ATOM 4070 O O . GLY B 1 195 ? 26.171 -25.108 71.697 1.00 47.53 195 GLY B O 1
ATOM 4071 N N . LEU B 1 196 ? 26.774 -27.090 70.825 1.00 40.53 196 LEU B N 1
ATOM 4072 C CA . LEU B 1 196 ? 27.611 -27.453 71.964 1.00 34.67 196 LEU B CA 1
ATOM 4073 C C . LEU B 1 196 ? 28.969 -26.742 71.930 1.00 43.04 196 LEU B C 1
ATOM 4074 O O . LEU B 1 196 ? 29.585 -26.521 72.975 1.00 36.06 196 LEU B O 1
ATOM 4079 N N . VAL B 1 197 ? 29.447 -26.403 70.733 1.00 38.22 197 VAL B N 1
ATOM 4080 C CA . VAL B 1 197 ? 30.666 -25.615 70.617 1.00 37.52 197 VAL B CA 1
ATOM 4081 C C . VAL B 1 197 ? 30.443 -24.264 71.300 1.00 38.29 197 VAL B C 1
ATOM 4082 O O . VAL B 1 197 ? 31.322 -23.756 71.996 1.00 42.40 197 VAL B O 1
ATOM 4086 N N . GLU B 1 198 ? 29.253 -23.706 71.117 1.00 35.36 198 GLU B N 1
ATOM 4087 C CA . GLU B 1 198 ? 28.882 -22.458 71.766 1.00 42.05 198 GLU B CA 1
ATOM 4088 C C . GLU B 1 198 ? 29.005 -22.583 73.285 1.00 49.95 198 GLU B C 1
ATOM 4089 O O . GLU B 1 198 ? 29.478 -21.668 73.961 1.00 49.37 198 GLU B O 1
ATOM 4095 N N . TYR B 1 199 ? 28.583 -23.729 73.814 1.00 44.82 199 TYR B N 1
ATOM 4096 C CA . TYR B 1 199 ? 28.656 -23.981 75.246 1.00 42.29 199 TYR B CA 1
ATOM 4097 C C . TYR B 1 199 ? 30.104 -24.075 75.683 1.00 45.52 199 TYR B C 1
ATOM 4098 O O . TYR B 1 199 ? 30.450 -23.689 76.799 1.00 48.10 199 TYR B O 1
ATOM 4107 N N . ALA B 1 200 ? 30.948 -24.596 74.800 1.00 41.08 200 ALA B N 1
ATOM 4108 C CA . ALA B 1 200 ? 32.367 -24.752 75.093 1.00 41.98 200 ALA B CA 1
ATOM 4109 C C . ALA B 1 200 ? 33.132 -23.443 74.902 1.00 44.26 200 ALA B C 1
ATOM 4110 O O . ALA B 1 200 ? 34.256 -23.288 75.380 1.00 48.00 200 ALA B O 1
ATOM 4112 N N . THR B 1 201 ? 32.521 -22.504 74.192 1.00 44.01 201 THR B N 1
ATOM 4113 C CA . THR B 1 201 ? 33.208 -21.276 73.815 1.00 45.45 201 THR B CA 1
ATOM 4114 C C . THR B 1 201 ? 32.348 -20.064 74.148 1.00 46.07 201 THR B C 1
ATOM 4115 O O . THR B 1 201 ? 32.413 -19.530 75.255 1.00 52.96 201 THR B O 1
ATOM 4119 N N . ALA B 1 202 ? 31.536 -19.636 73.190 1.00 42.79 202 ALA B N 1
ATOM 4120 C CA . ALA B 1 202 ? 30.602 -18.538 73.419 1.00 47.14 202 ALA B CA 1
ATOM 4121 C C . ALA B 1 202 ? 29.414 -18.670 72.482 1.00 41.34 202 ALA B C 1
ATOM 4122 O O . ALA B 1 202 ? 29.503 -19.353 71.469 1.00 50.36 202 ALA B O 1
ATOM 4124 N N . GLU B 1 203 ? 28.306 -18.026 72.824 1.00 43.85 203 GLU B N 1
ATOM 4125 C CA . GLU B 1 203 ? 27.120 -18.047 71.976 1.00 49.51 203 GLU B CA 1
ATOM 4126 C C . GLU B 1 203 ? 27.281 -17.063 70.827 1.00 53.70 203 GLU B C 1
ATOM 4127 O O . GLU B 1 203 ? 28.047 -16.103 70.923 1.00 57.27 203 GLU B O 1
ATOM 4133 N N . VAL B 1 204 ? 26.554 -17.295 69.743 1.00 51.80 204 VAL B N 1
ATOM 4134 C CA . VAL B 1 204 ? 26.582 -16.370 68.623 1.00 53.08 204 VAL B CA 1
ATOM 4135 C C . VAL B 1 204 ? 25.622 -15.219 68.871 1.00 54.54 204 VAL B C 1
ATOM 4136 O O . VAL B 1 204 ? 24.430 -15.439 69.064 1.00 60.08 204 VAL B O 1
ATOM 4140 N N . PRO B 1 205 ? 26.148 -13.984 68.888 1.00 60.85 205 PRO B N 1
ATOM 4141 C CA . PRO B 1 205 ? 25.323 -12.783 69.055 1.00 59.04 205 PRO B CA 1
ATOM 4142 C C . PRO B 1 205 ? 24.189 -12.722 68.045 1.00 58.84 205 PRO B C 1
ATOM 4143 O O . PRO B 1 205 ? 24.389 -13.012 66.866 1.00 62.28 205 PRO B O 1
ATOM 4147 N N . ALA B 1 206 ? 23.006 -12.351 68.521 1.00 65.17 206 ALA B N 1
ATOM 4148 C CA . ALA B 1 206 ? 21.792 -12.393 67.717 1.00 61.75 206 ALA B CA 1
ATOM 4149 C C . ALA B 1 206 ? 21.879 -11.528 66.466 1.00 66.25 206 ALA B C 1
ATOM 4150 O O . ALA B 1 206 ? 21.263 -11.842 65.443 1.00 69.39 206 ALA B O 1
ATOM 4152 N N . ALA B 1 207 ? 22.650 -10.447 66.543 1.00 63.02 207 ALA B N 1
ATOM 4153 C CA . ALA B 1 207 ? 22.725 -9.486 65.445 1.00 64.84 207 ALA B CA 1
ATOM 4154 C C . ALA B 1 207 ? 23.305 -10.094 64.168 1.00 64.98 207 ALA B C 1
ATOM 4155 O O . ALA B 1 207 ? 23.048 -9.599 63.067 1.00 66.96 207 ALA B O 1
ATOM 4157 N N . VAL B 1 208 ? 24.082 -11.164 64.318 1.00 60.56 208 VAL B N 1
ATOM 4158 C CA . VAL B 1 208 ? 24.771 -11.773 63.183 1.00 59.47 208 VAL B CA 1
ATOM 4159 C C . VAL B 1 208 ? 24.369 -13.231 62.962 1.00 57.32 208 VAL B C 1
ATOM 4160 O O . VAL B 1 208 ? 24.673 -13.815 61.922 1.00 58.53 208 VAL B O 1
ATOM 4164 N N . ALA B 1 209 ? 23.668 -13.799 63.938 1.00 57.27 209 ALA B N 1
ATOM 4165 C CA . ALA B 1 209 ? 23.360 -15.227 63.963 1.00 61.09 209 ALA B CA 1
ATOM 4166 C C . ALA B 1 209 ? 22.597 -15.695 62.735 1.00 55.42 209 ALA B C 1
ATOM 4167 O O . ALA B 1 209 ? 22.668 -16.868 62.371 1.00 59.38 209 ALA B O 1
ATOM 4169 N N . GLY B 1 210 ? 21.878 -14.777 62.097 1.00 54.97 210 GLY B N 1
ATOM 4170 C CA . GLY B 1 210 ? 21.105 -15.104 60.915 1.00 42.62 210 GLY B CA 1
ATOM 4171 C C . GLY B 1 210 ? 21.652 -14.524 59.627 1.00 53.59 210 GLY B C 1
ATOM 4172 O O . GLY B 1 210 ? 21.028 -14.642 58.574 1.00 61.32 210 GLY B O 1
ATOM 4173 N N . THR B 1 211 ? 22.817 -13.892 59.697 1.00 54.35 211 THR B N 1
ATOM 4174 C CA . THR B 1 211 ? 23.430 -13.323 58.500 1.00 53.06 211 THR B CA 1
ATOM 4175 C C . THR B 1 211 ? 23.930 -14.410 57.550 1.00 51.99 211 THR B C 1
ATOM 4176 O O . THR B 1 211 ? 24.120 -15.560 57.948 1.00 50.96 211 THR B O 1
ATOM 4180 N N . ARG B 1 212 ? 24.134 -14.042 56.291 1.00 50.82 212 ARG B N 1
ATOM 4181 C CA . ARG B 1 212 ? 24.628 -14.984 55.288 1.00 51.94 212 ARG B CA 1
ATOM 4182 C C . ARG B 1 212 ? 25.999 -15.604 55.631 1.00 47.17 212 ARG B C 1
ATOM 4183 O O . ARG B 1 212 ? 26.172 -16.808 55.467 1.00 50.27 212 ARG B O 1
ATOM 4188 N N . PRO B 1 213 ? 26.974 -14.801 56.106 1.00 50.30 213 PRO B N 1
ATOM 4189 C CA . PRO B 1 213 ? 28.259 -15.422 56.461 1.00 46.06 213 PRO B CA 1
ATOM 4190 C C . PRO B 1 213 ? 28.164 -16.506 57.529 1.00 45.53 213 PRO B C 1
ATOM 4191 O O . PRO B 1 213 ? 28.900 -17.493 57.465 1.00 40.16 213 PRO B O 1
ATOM 4195 N N . LEU B 1 214 ? 27.287 -16.332 58.509 1.00 44.06 214 LEU B N 1
ATOM 4196 C CA . LEU B 1 214 ? 27.172 -17.346 59.547 1.00 44.75 214 LEU B CA 1
ATOM 4197 C C . LEU B 1 214 ? 26.439 -18.574 59.040 1.00 39.19 214 LEU B C 1
ATOM 4198 O O . LEU B 1 214 ? 26.740 -19.687 59.460 1.00 38.68 214 LEU B O 1
ATOM 4203 N N . ARG B 1 215 ? 25.498 -18.373 58.121 1.00 45.72 215 ARG B N 1
ATOM 4204 C CA . ARG B 1 215 ? 24.853 -19.496 57.462 1.00 44.73 215 ARG B CA 1
ATOM 4205 C C . ARG B 1 215 ? 25.893 -20.303 56.680 1.00 43.63 215 ARG B C 1
ATOM 4206 O O . ARG B 1 215 ? 25.946 -21.528 56.781 1.00 43.77 215 ARG B O 1
ATOM 4214 N N . VAL B 1 216 ? 26.725 -19.607 55.914 1.00 40.39 216 VAL B N 1
ATOM 4215 C CA . VAL B 1 216 ? 27.728 -20.272 55.085 1.00 41.88 216 VAL B CA 1
ATOM 4216 C C . VAL B 1 216 ? 28.729 -21.019 55.966 1.00 38.67 216 VAL B C 1
ATOM 4217 O O . VAL B 1 216 ? 29.137 -22.138 55.649 1.00 33.35 216 VAL B O 1
ATOM 4221 N N . LEU B 1 217 ? 29.100 -20.404 57.088 1.00 36.30 217 LEU B N 1
ATOM 4222 C CA . LEU B 1 217 ? 30.020 -21.014 58.033 1.00 31.55 217 LEU B CA 1
ATOM 4223 C C . LEU B 1 217 ? 29.456 -22.349 58.528 1.00 35.49 217 LEU B C 1
ATOM 4224 O O . LEU B 1 217 ? 30.186 -23.329 58.696 1.00 32.70 217 LEU B O 1
ATOM 4229 N N . MET B 1 218 ? 28.149 -22.374 58.755 1.00 33.36 218 MET B N 1
ATOM 4230 C CA . MET B 1 218 ? 27.474 -23.579 59.218 1.00 38.59 218 MET B CA 1
ATOM 4231 C C . MET B 1 218 ? 27.358 -24.609 58.080 1.00 40.01 218 MET B C 1
ATOM 4232 O O . MET B 1 218 ? 27.615 -25.798 58.283 1.00 38.44 218 MET B O 1
ATOM 4237 N N . GLU B 1 219 ? 27.005 -24.137 56.886 1.00 33.94 219 GLU B N 1
ATOM 4238 C CA . GLU B 1 219 ? 26.880 -24.992 55.700 1.00 39.00 219 GLU B CA 1
ATOM 4239 C C . GLU B 1 219 ? 28.168 -25.742 55.391 1.00 38.52 219 GLU B C 1
ATOM 4240 O O . GLU B 1 219 ? 28.171 -26.967 55.238 1.00 39.19 219 GLU B O 1
ATOM 4246 N N . THR B 1 220 ? 29.262 -24.995 55.299 1.00 32.20 220 THR B N 1
ATOM 4247 C CA . THR B 1 220 ? 30.561 -25.575 55.018 1.00 32.12 220 THR B CA 1
ATOM 4248 C C . THR B 1 220 ? 31.012 -26.511 56.134 1.00 30.90 220 THR B C 1
ATOM 4249 O O . THR B 1 220 ? 31.472 -27.617 55.862 1.00 30.94 220 THR B O 1
ATOM 4253 N N . PHE B 1 221 ? 30.884 -26.066 57.383 1.00 34.55 221 PHE B N 1
ATOM 4254 C CA . PHE B 1 221 ? 31.214 -26.907 58.530 1.00 32.25 221 PHE B CA 1
ATOM 4255 C C . PHE B 1 221 ? 30.439 -28.220 58.473 1.00 35.43 221 PHE B C 1
ATOM 4256 O O . PHE B 1 221 ? 31.009 -29.303 58.613 1.00 36.86 221 PHE B O 1
ATOM 4264 N N . SER B 1 222 ? 29.138 -28.106 58.240 1.00 34.12 222 SER B N 1
ATOM 4265 C CA . SER B 1 222 ? 28.247 -29.256 58.190 1.00 36.06 222 SER B CA 1
ATOM 4266 C C . SER B 1 222 ? 28.605 -30.250 57.079 1.00 36.60 222 SER B C 1
ATOM 4267 O O . SER B 1 222 ? 28.745 -31.450 57.340 1.00 30.31 222 SER B O 1
ATOM 4270 N N . ASP B 1 223 ? 28.740 -29.753 55.848 1.00 30.51 223 ASP B N 1
ATOM 4271 C CA . ASP B 1 223 ? 29.108 -30.594 54.709 1.00 35.15 223 ASP B CA 1
ATOM 4272 C C . ASP B 1 223 ? 30.410 -31.355 54.975 1.00 35.66 223 ASP B C 1
ATOM 4273 O O . ASP B 1 223 ? 30.493 -32.567 54.767 1.00 34.75 223 ASP B O 1
ATOM 4278 N N . ALA B 1 224 ? 31.417 -30.633 55.454 1.00 29.21 224 ALA B N 1
ATOM 4279 C CA . ALA B 1 224 ? 32.745 -31.190 55.643 1.00 30.84 224 ALA B CA 1
ATOM 4280 C C . ALA B 1 224 ? 32.752 -32.297 56.689 1.00 39.39 224 ALA B C 1
ATOM 4281 O O . ALA B 1 224 ? 33.342 -33.363 56.479 1.00 34.01 224 ALA B O 1
ATOM 4283 N N . VAL B 1 225 ? 32.091 -32.029 57.813 1.00 34.69 225 VAL B N 1
ATOM 4284 C CA . VAL B 1 225 ? 31.949 -33.001 58.886 1.00 34.29 225 VAL B CA 1
ATOM 4285 C C . VAL B 1 225 ? 31.357 -34.310 58.381 1.00 32.44 225 VAL B C 1
ATOM 4286 O O . VAL B 1 225 ? 31.917 -35.379 58.626 1.00 33.96 225 VAL B O 1
ATOM 4290 N N . HIS B 1 226 ? 30.242 -34.224 57.655 1.00 31.24 226 HIS B N 1
ATOM 4291 C CA . HIS B 1 226 ? 29.562 -35.421 57.174 1.00 34.37 226 HIS B CA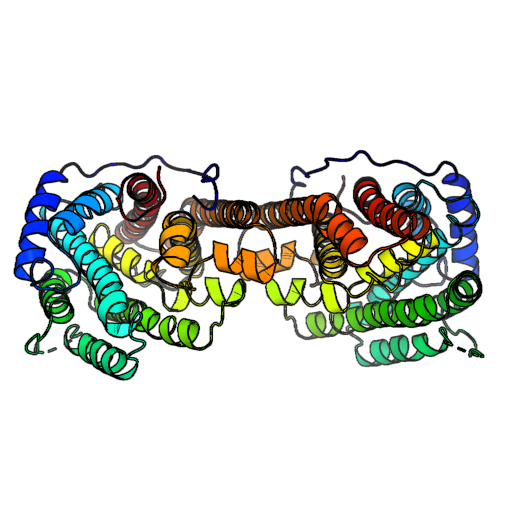 1
ATOM 4292 C C . HIS B 1 226 ? 30.353 -36.155 56.097 1.00 38.48 226 HIS B C 1
ATOM 4293 O O . HIS B 1 226 ? 30.422 -37.385 56.106 1.00 31.87 226 HIS B O 1
ATOM 4300 N N . LEU B 1 227 ? 30.953 -35.408 55.173 1.00 34.06 227 LEU B N 1
ATOM 4301 C CA . LEU B 1 227 ? 31.711 -36.033 54.098 1.00 35.52 227 LEU B CA 1
ATOM 4302 C C . LEU B 1 227 ? 32.940 -36.768 54.629 1.00 34.97 227 LEU B C 1
ATOM 4303 O O . LEU B 1 227 ? 33.288 -37.833 54.122 1.00 35.09 227 LEU B O 1
ATOM 4308 N N . ARG B 1 228 ? 33.593 -36.216 55.651 1.00 29.73 228 ARG B N 1
ATOM 4309 C CA . ARG B 1 228 ? 34.747 -36.888 56.230 1.00 30.65 228 ARG B CA 1
ATOM 4310 C C . ARG B 1 228 ? 34.317 -38.194 56.888 1.00 36.13 228 ARG B C 1
ATOM 4311 O O . ARG B 1 228 ? 34.957 -39.235 56.697 1.00 30.54 228 ARG B O 1
ATOM 4319 N N . ASN B 1 229 ? 33.244 -38.129 57.674 1.00 27.74 229 ASN B N 1
ATOM 4320 C CA . ASN B 1 229 ? 32.736 -39.328 58.323 1.00 39.00 229 ASN B CA 1
ATOM 4321 C C . ASN B 1 229 ? 32.319 -40.384 57.308 1.00 33.39 229 ASN B C 1
ATOM 4322 O O . ASN B 1 229 ? 32.566 -41.574 57.510 1.00 31.78 229 ASN B O 1
ATOM 4327 N N . ASP B 1 230 ? 31.696 -39.944 56.215 1.00 30.20 230 ASP B N 1
ATOM 4328 C CA . ASP B 1 230 ? 31.289 -40.865 55.158 1.00 32.58 230 ASP B CA 1
ATOM 4329 C C . ASP B 1 230 ? 32.465 -41.685 54.637 1.00 33.17 230 ASP B C 1
ATOM 4330 O O . ASP B 1 230 ? 32.334 -42.888 54.434 1.00 33.43 230 ASP B O 1
ATOM 4335 N N . LEU B 1 231 ? 33.621 -41.052 54.451 1.00 34.40 231 LEU B N 1
ATOM 4336 C CA . LEU B 1 231 ? 34.792 -41.773 53.946 1.00 28.34 231 LEU B CA 1
ATOM 4337 C C . LEU B 1 231 ? 35.244 -42.853 54.916 1.00 33.41 231 LEU B C 1
ATOM 4338 O O . LEU B 1 231 ? 35.634 -43.938 54.496 1.00 34.63 231 LEU B O 1
ATOM 4343 N N . PHE B 1 232 ? 35.175 -42.549 56.212 1.00 32.82 232 PHE B N 1
ATOM 4344 C CA . PHE B 1 232 ? 35.677 -43.439 57.253 1.00 36.74 232 PHE B CA 1
ATOM 4345 C C . PHE B 1 232 ? 34.684 -44.536 57.634 1.00 38.36 232 PHE B C 1
ATOM 4346 O O . PHE B 1 232 ? 35.088 -45.607 58.100 1.00 37.70 232 PHE B O 1
ATOM 4354 N N . SER B 1 233 ? 33.391 -44.270 57.462 1.00 29.78 233 SER B N 1
ATOM 4355 C CA . SER B 1 233 ? 32.383 -45.213 57.918 1.00 31.15 233 SER B CA 1
ATOM 4356 C C . SER B 1 233 ? 31.677 -45.928 56.773 1.00 34.62 233 SER B C 1
ATOM 4357 O O . SER B 1 233 ? 30.740 -46.680 57.015 1.00 33.00 233 SER B O 1
ATOM 4360 N N . TYR B 1 234 ? 32.134 -45.714 55.537 1.00 31.94 234 TYR B N 1
ATOM 4361 C CA . TYR B 1 234 ? 31.536 -46.380 54.373 1.00 33.49 234 TYR B CA 1
ATOM 4362 C C . TYR B 1 234 ? 31.490 -47.907 54.511 1.00 34.25 234 TYR B C 1
ATOM 4363 O O . TYR B 1 234 ? 30.454 -48.524 54.279 1.00 33.74 234 TYR B O 1
ATOM 4372 N N . GLN B 1 235 ? 32.625 -48.509 54.850 1.00 35.88 235 GLN B N 1
ATOM 4373 C CA . GLN B 1 235 ? 32.717 -49.959 54.940 1.00 41.05 235 GLN B CA 1
ATOM 4374 C C . GLN B 1 235 ? 31.724 -50.522 55.961 1.00 38.86 235 GLN B C 1
ATOM 4375 O O . GLN B 1 235 ? 30.944 -51.421 55.648 1.00 42.03 235 GLN B O 1
ATOM 4381 N N . ARG B 1 236 ? 31.743 -49.987 57.174 1.00 32.16 236 ARG B N 1
ATOM 4382 C CA . ARG B 1 236 ? 30.772 -50.411 58.185 1.00 37.84 236 ARG B CA 1
ATOM 4383 C C . ARG B 1 236 ? 29.328 -50.234 57.712 1.00 40.40 236 ARG B C 1
ATOM 4384 O O . ARG B 1 236 ? 28.509 -51.137 57.857 1.00 38.50 236 ARG B O 1
ATOM 4392 N N . GLU B 1 237 ? 29.020 -49.077 57.135 1.00 34.71 237 GLU B N 1
ATOM 4393 C CA . GLU B 1 237 ? 27.645 -48.772 56.763 1.00 38.60 237 GLU B CA 1
ATOM 4394 C C . GLU B 1 237 ? 27.132 -49.642 55.616 1.00 40.23 237 GLU B C 1
ATOM 4395 O O . GLU B 1 237 ? 25.995 -50.115 55.661 1.00 42.31 237 GLU B O 1
ATOM 4401 N N . VAL B 1 238 ? 27.976 -49.878 54.613 1.00 40.50 238 VAL B N 1
ATOM 4402 C CA . VAL B 1 238 ? 27.569 -50.610 53.408 1.00 46.97 238 VAL B CA 1
ATOM 4403 C C . VAL B 1 238 ? 27.686 -52.132 53.549 1.00 45.66 238 VAL B C 1
ATOM 4404 O O . VAL B 1 238 ? 26.839 -52.873 53.056 1.00 54.60 238 VAL B O 1
ATOM 4408 N N . GLU B 1 239 ? 28.722 -52.598 54.236 1.00 46.33 239 GLU B N 1
ATOM 4409 C CA . GLU B 1 239 ? 28.928 -54.034 54.400 1.00 51.48 239 GLU B CA 1
ATOM 4410 C C . GLU B 1 239 ? 28.201 -54.620 55.613 1.00 50.41 239 GLU B C 1
ATOM 4411 O O . GLU B 1 239 ? 27.781 -55.773 55.591 1.00 53.56 239 GLU B O 1
ATOM 4417 N N . ASP B 1 240 ? 28.048 -53.835 56.671 1.00 47.71 240 ASP B N 1
ATOM 4418 C CA . ASP B 1 240 ? 27.507 -54.373 57.916 1.00 49.64 240 ASP B CA 1
ATOM 4419 C C . ASP B 1 240 ? 26.129 -53.842 58.300 1.00 51.68 240 ASP B C 1
ATOM 4420 O O . ASP B 1 240 ? 25.273 -54.603 58.750 1.00 58.22 240 ASP B O 1
ATOM 4425 N N . GLU B 1 241 ? 25.919 -52.539 58.140 1.00 45.26 241 GLU B N 1
ATOM 4426 C CA . GLU B 1 241 ? 24.700 -51.907 58.627 1.00 45.64 241 GLU B CA 1
ATOM 4427 C C . GLU B 1 241 ? 23.565 -51.936 57.605 1.00 43.79 241 GLU B C 1
ATOM 4428 O O . GLU B 1 241 ? 22.396 -51.979 57.978 1.00 44.28 241 GLU B O 1
ATOM 4434 N N . GLY B 1 242 ? 23.907 -51.919 56.321 1.00 44.44 242 GLY B N 1
ATOM 4435 C CA . GLY B 1 242 ? 22.903 -51.774 55.283 1.00 43.82 242 GLY B CA 1
ATOM 4436 C C . GLY B 1 242 ? 22.395 -50.343 55.209 1.00 48.32 242 GLY B C 1
ATOM 4437 O O . GLY B 1 242 ? 21.253 -50.100 54.829 1.00 49.76 242 GLY B O 1
ATOM 4438 N N . GLU B 1 243 ? 23.250 -49.393 55.578 1.00 45.28 243 GLU B N 1
ATOM 4439 C CA . GLU B 1 243 ? 22.885 -47.977 55.606 1.00 45.40 243 GLU B CA 1
ATOM 4440 C C . GLU B 1 243 ? 23.131 -47.323 54.244 1.00 46.40 243 GLU B C 1
ATOM 4441 O O . GLU B 1 243 ? 24.114 -47.624 53.563 1.00 47.32 243 GLU B O 1
ATOM 4447 N N . LEU B 1 244 ? 22.230 -46.434 53.850 1.00 41.30 244 LEU B N 1
ATOM 4448 C CA . LEU B 1 244 ? 22.341 -45.759 52.565 1.00 42.60 244 LEU B CA 1
ATOM 4449 C C . LEU B 1 244 ? 22.809 -44.312 52.711 1.00 40.58 244 LEU B C 1
ATOM 4450 O O . LEU B 1 244 ? 23.172 -43.678 51.725 1.00 39.65 244 LEU B O 1
ATOM 4455 N N . SER B 1 245 ? 22.804 -43.793 53.938 1.00 40.05 245 SER B N 1
ATOM 4456 C CA . SER B 1 245 ? 23.214 -42.415 54.174 1.00 35.24 245 SER B CA 1
ATOM 4457 C C . SER B 1 245 ? 24.733 -42.301 54.195 1.00 43.28 245 SER B C 1
ATOM 4458 O O . SER B 1 245 ? 25.353 -42.243 55.259 1.00 35.45 245 SER B O 1
ATOM 4461 N N . ASN B 1 246 ? 25.323 -42.273 53.003 1.00 38.39 246 ASN B N 1
ATOM 4462 C CA . ASN B 1 246 ? 26.764 -42.175 52.859 1.00 32.90 246 ASN B CA 1
ATOM 4463 C C . ASN B 1 246 ? 27.138 -41.553 51.508 1.00 35.94 246 ASN B C 1
ATOM 4464 O O . ASN B 1 246 ? 26.744 -42.046 50.459 1.00 34.37 246 ASN B O 1
ATOM 4469 N N . GLY B 1 247 ? 27.921 -40.480 51.551 1.00 34.53 247 GLY B N 1
ATOM 4470 C CA . GLY B 1 247 ? 28.268 -39.724 50.362 1.00 37.20 247 GLY B CA 1
ATOM 4471 C C . GLY B 1 247 ? 29.009 -40.511 49.299 1.00 33.10 247 GLY B C 1
ATOM 4472 O O . GLY B 1 247 ? 28.798 -40.288 48.109 1.00 38.72 247 GLY B O 1
ATOM 4473 N N . VAL B 1 248 ? 29.882 -41.422 49.724 1.00 32.26 248 VAL B N 1
ATOM 4474 C CA . VAL B 1 248 ? 30.632 -42.248 48.791 1.00 32.65 248 VAL B CA 1
ATOM 4475 C C . VAL B 1 248 ? 29.673 -43.151 48.017 1.00 36.84 248 VAL B C 1
ATOM 4476 O O . VAL B 1 248 ? 29.772 -43.286 46.795 1.00 31.59 248 VAL B O 1
ATOM 4480 N N . LEU B 1 249 ? 28.737 -43.754 48.741 1.00 33.92 249 LEU B N 1
ATOM 4481 C CA . LEU B 1 249 ? 27.715 -44.601 48.142 1.00 35.54 249 LEU B CA 1
ATOM 4482 C C . LEU B 1 249 ? 26.861 -43.790 47.172 1.00 35.90 249 LEU B C 1
ATOM 4483 O O . LEU B 1 249 ? 26.564 -44.235 46.065 1.00 33.83 249 LEU B O 1
ATOM 4488 N N . VAL B 1 250 ? 26.499 -42.582 47.593 1.00 36.71 250 VAL B N 1
ATOM 4489 C CA . VAL B 1 250 ? 25.732 -41.640 46.773 1.00 31.91 250 VAL B CA 1
ATOM 4490 C C . VAL B 1 250 ? 26.381 -41.307 45.409 1.00 33.45 250 VAL B C 1
ATOM 4491 O O . VAL B 1 250 ? 25.704 -41.311 44.378 1.00 32.85 250 VAL B O 1
ATOM 4495 N N . LEU B 1 251 ? 27.680 -41.022 45.400 1.00 29.12 251 LEU B N 1
ATOM 4496 C CA . LEU B 1 251 ? 28.391 -40.757 44.145 1.00 40.09 251 LEU B CA 1
ATOM 4497 C C . LEU B 1 251 ? 28.539 -42.025 43.303 1.00 38.11 251 LEU B C 1
ATOM 4498 O O . LEU B 1 251 ? 28.280 -42.014 42.104 1.00 37.02 251 LEU B O 1
ATOM 4503 N N . GLU B 1 252 ? 28.975 -43.101 43.947 1.00 34.39 252 GLU B N 1
ATOM 4504 C CA . GLU B 1 252 ? 29.053 -44.429 43.341 1.00 35.10 252 GLU B CA 1
ATOM 4505 C C . GLU B 1 252 ? 27.783 -44.811 42.578 1.00 41.75 252 GLU B C 1
ATOM 4506 O O . GLU B 1 252 ? 27.834 -45.344 41.472 1.00 40.03 252 GLU B O 1
ATOM 4512 N N . THR B 1 253 ? 26.638 -44.547 43.191 1.0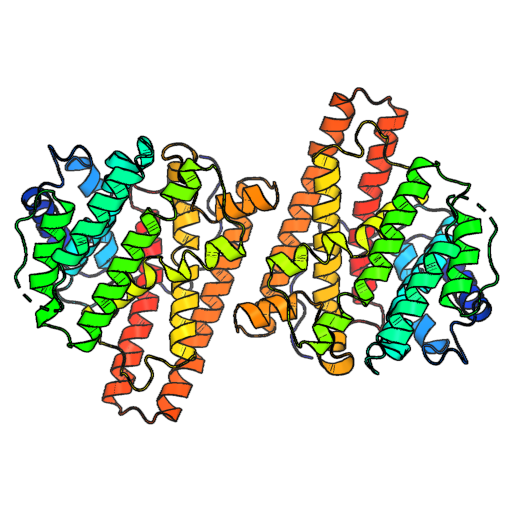0 38.79 253 THR B N 1
ATOM 4513 C CA . THR B 1 253 ? 25.359 -44.900 42.601 1.00 35.69 253 THR B CA 1
ATOM 4514 C C . THR B 1 253 ? 24.998 -43.955 41.478 1.00 40.33 253 THR B C 1
ATOM 4515 O O . THR B 1 253 ? 24.521 -44.384 40.427 1.00 43.55 253 THR B O 1
ATOM 4519 N N . PHE B 1 254 ? 25.233 -42.667 41.695 1.00 36.18 254 PHE B N 1
ATOM 4520 C CA . PHE B 1 254 ? 24.845 -41.669 40.708 1.00 37.36 254 PHE B CA 1
ATOM 4521 C C . PHE B 1 254 ? 25.680 -41.780 39.432 1.00 42.11 254 PHE B C 1
ATOM 4522 O O . PHE B 1 254 ? 25.149 -41.642 38.328 1.00 40.07 254 PHE B O 1
ATOM 4530 N N . PHE B 1 255 ? 26.978 -42.041 39.580 1.00 38.85 255 PHE B N 1
ATOM 4531 C CA . PHE B 1 255 ? 27.870 -42.084 38.424 1.00 39.53 255 PHE B CA 1
ATOM 4532 C C . PHE B 1 255 ? 28.153 -43.495 37.910 1.00 40.82 255 PHE B C 1
ATOM 4533 O O . PHE B 1 255 ? 28.657 -43.655 36.800 1.00 39.44 255 PHE B O 1
ATOM 4541 N N . GLY B 1 256 ? 27.837 -44.508 38.713 1.00 40.26 256 GLY B N 1
ATOM 4542 C CA . GLY B 1 256 ? 28.169 -45.884 38.382 1.00 37.22 256 GLY B CA 1
ATOM 4543 C C . GLY B 1 256 ? 29.668 -46.135 38.309 1.00 42.75 256 GLY B C 1
ATOM 4544 O O . GLY B 1 256 ? 30.115 -47.083 37.662 1.00 45.20 256 GLY B O 1
ATOM 4545 N N . CYS B 1 257 ? 30.448 -45.271 38.957 1.00 40.01 257 CYS B N 1
ATOM 4546 C CA . CYS B 1 257 ? 31.908 -45.377 38.968 1.00 34.98 257 CYS B CA 1
ATOM 4547 C C . CYS B 1 257 ? 32.380 -46.402 39.998 1.00 39.70 257 CYS B C 1
ATOM 4548 O O . CYS B 1 257 ? 31.563 -47.011 40.685 1.00 42.66 257 CYS B O 1
ATOM 4551 N N . THR B 1 258 ? 33.694 -46.591 40.110 1.00 36.08 258 THR B N 1
ATOM 4552 C CA . THR B 1 258 ? 34.235 -47.504 41.118 1.00 39.15 258 THR B CA 1
ATOM 4553 C C . THR B 1 258 ? 34.214 -46.865 42.501 1.00 37.32 258 THR B C 1
ATOM 4554 O O . THR B 1 258 ? 34.136 -45.641 42.629 1.00 33.57 258 THR B O 1
ATOM 4558 N N . THR B 1 259 ? 34.290 -47.698 43.533 1.00 33.94 259 THR B N 1
ATOM 4559 C CA . THR B 1 259 ? 34.276 -47.200 44.905 1.00 37.21 259 THR B CA 1
ATOM 4560 C C . THR B 1 259 ? 35.406 -46.221 45.134 1.00 33.91 259 THR B C 1
ATOM 4561 O O . THR B 1 259 ? 35.213 -45.167 45.753 1.00 33.60 259 THR B O 1
ATOM 4565 N N . GLN B 1 260 ? 36.586 -46.577 44.632 1.00 30.19 260 GLN B N 1
ATOM 4566 C CA . GLN B 1 260 ? 37.767 -45.751 44.813 1.00 36.61 260 GLN B CA 1
ATOM 4567 C C . GLN B 1 260 ? 37.606 -44.394 44.136 1.00 34.86 260 GLN B C 1
ATOM 4568 O O . GLN B 1 260 ? 38.005 -43.359 44.673 1.00 34.31 260 GLN B O 1
ATOM 4574 N N . GLU B 1 261 ? 37.022 -44.401 42.947 1.00 33.71 261 GLU B N 1
ATOM 4575 C CA . GLU B 1 261 ? 36.851 -43.161 42.206 1.00 36.63 261 GLU B CA 1
ATOM 4576 C C . GLU B 1 261 ? 35.860 -42.270 42.947 1.00 32.65 261 GLU B C 1
ATOM 4577 O O . GLU B 1 261 ? 36.078 -41.067 43.090 1.00 32.08 261 GLU B O 1
ATOM 4579 N N . ALA B 1 262 ? 34.778 -42.871 43.432 1.00 30.13 262 ALA B N 1
ATOM 4580 C CA . ALA B 1 262 ? 33.795 -42.137 44.229 1.00 33.40 262 ALA B CA 1
ATOM 4581 C C . ALA B 1 262 ? 34.412 -41.535 45.496 1.00 38.25 262 ALA B C 1
ATOM 4582 O O . ALA B 1 262 ? 34.150 -40.371 45.856 1.00 31.85 262 ALA B O 1
ATOM 4584 N N . ALA B 1 263 ? 35.240 -42.322 46.175 1.00 33.89 263 ALA B N 1
ATOM 4585 C CA . ALA B 1 263 ? 35.864 -41.848 47.406 1.00 32.86 263 ALA B CA 1
ATOM 4586 C C . ALA B 1 263 ? 36.788 -40.681 47.106 1.00 34.20 263 ALA B C 1
ATOM 4587 O O . ALA B 1 263 ? 36.842 -39.716 47.866 1.00 34.76 263 ALA B O 1
ATOM 4589 N N . ASP B 1 264 ? 37.492 -40.759 45.977 1.00 37.16 264 ASP B N 1
ATOM 4590 C CA . ASP B 1 264 ? 38.426 -39.704 45.611 1.00 39.13 264 ASP B CA 1
ATOM 4591 C C . ASP B 1 264 ? 37.702 -38.390 45.333 1.00 36.32 264 ASP B C 1
ATOM 4592 O O . ASP B 1 264 ? 38.206 -37.317 45.690 1.00 37.81 264 ASP B O 1
ATOM 4597 N N . LEU B 1 265 ? 36.515 -38.477 44.735 1.00 30.75 265 LEU B N 1
ATOM 4598 C CA . LEU B 1 265 ? 35.717 -37.287 44.444 1.00 31.53 265 LEU B CA 1
ATOM 4599 C C . LEU B 1 265 ? 35.061 -36.715 45.712 1.00 31.07 265 LEU B C 1
ATOM 4600 O O . LEU B 1 265 ? 35.011 -35.494 45.907 1.00 31.22 265 LEU B O 1
ATOM 4605 N N . VAL B 1 266 ? 34.565 -37.588 46.584 1.00 35.07 266 VAL B N 1
ATOM 4606 C CA . VAL B 1 266 ? 34.071 -37.132 47.884 1.00 32.09 266 VAL B CA 1
ATOM 4607 C C . VAL B 1 266 ? 35.138 -36.293 48.588 1.00 31.08 266 VAL B C 1
ATOM 4608 O O . VAL B 1 266 ? 34.852 -35.226 49.137 1.00 32.43 266 VAL B O 1
ATOM 4612 N N . ASN B 1 267 ? 36.378 -36.764 48.535 1.00 30.91 267 ASN B N 1
ATOM 4613 C CA . ASN B 1 267 ? 37.481 -36.050 49.157 1.00 28.88 267 ASN B CA 1
ATOM 4614 C C . ASN B 1 267 ? 37.757 -34.693 48.514 1.00 35.10 267 ASN B C 1
ATOM 4615 O O . ASN B 1 267 ? 38.101 -33.745 49.225 1.00 32.32 267 ASN B O 1
ATOM 4620 N N . ASP B 1 268 ? 37.616 -34.580 47.186 1.00 29.13 268 ASP B N 1
ATOM 4621 C CA . ASP B 1 268 ? 37.822 -33.280 46.540 1.00 33.34 268 ASP B CA 1
ATOM 4622 C C . ASP B 1 268 ? 36.706 -32.317 46.913 1.00 30.18 268 ASP B C 1
ATOM 4623 O O . ASP B 1 268 ? 36.947 -31.127 47.105 1.00 32.84 268 ASP B O 1
ATOM 4628 N N . VAL B 1 269 ? 35.487 -32.826 47.027 1.00 27.36 269 VAL B N 1
ATOM 4629 C CA . VAL B 1 269 ? 34.396 -31.994 47.527 1.00 30.79 269 VAL B CA 1
ATOM 4630 C C . VAL B 1 269 ? 34.669 -31.604 48.988 1.00 33.35 269 VAL B C 1
ATOM 4631 O O . VAL B 1 269 ? 34.521 -30.441 49.364 1.00 27.72 269 VAL B O 1
ATOM 4635 N N . LEU B 1 270 ? 35.098 -32.572 49.797 1.00 36.08 270 LEU B N 1
ATOM 4636 C CA . LEU B 1 270 ? 35.512 -32.294 51.176 1.00 32.44 270 LEU B CA 1
ATOM 4637 C C . LEU B 1 270 ? 36.533 -31.149 51.218 1.00 32.57 270 LEU B C 1
ATOM 4638 O O . LEU B 1 270 ? 36.316 -30.138 51.897 1.00 33.69 270 LEU B O 1
ATOM 4643 N N . THR B 1 271 ? 37.627 -31.304 50.474 1.00 32.10 271 THR B N 1
ATOM 4644 C CA . THR B 1 271 ? 38.670 -30.281 50.400 1.00 29.17 271 THR B CA 1
ATOM 4645 C C . THR B 1 271 ? 38.102 -28.904 50.080 1.00 33.73 271 THR B C 1
ATOM 4646 O O . THR B 1 271 ? 38.504 -27.890 50.666 1.00 32.60 271 THR B O 1
ATOM 4650 N N . SER B 1 272 ? 37.159 -28.881 49.145 1.00 30.72 272 SER B N 1
ATOM 4651 C CA . SER B 1 272 ? 36.558 -27.640 48.683 1.00 35.86 272 SER B CA 1
ATOM 4652 C C . SER B 1 272 ? 35.727 -26.955 49.775 1.00 36.11 272 SER B C 1
ATOM 4653 O O . SER B 1 272 ? 35.817 -25.732 49.963 1.00 39.08 272 SER B O 1
ATOM 4656 N N . ARG B 1 273 ? 34.917 -27.723 50.497 1.00 30.63 273 ARG B N 1
ATOM 4657 C CA . ARG B 1 273 ? 34.094 -27.135 51.567 1.00 33.95 273 ARG B CA 1
ATOM 4658 C C . ARG B 1 273 ? 34.971 -26.626 52.713 1.00 34.39 273 ARG B C 1
ATOM 4659 O O . ARG B 1 273 ? 34.668 -25.608 53.334 1.00 33.25 273 ARG B O 1
ATOM 4667 N N . LEU B 1 274 ? 36.051 -27.345 52.992 1.00 29.88 274 LEU B N 1
ATOM 4668 C CA . LEU B 1 274 ? 37.025 -26.891 53.980 1.00 34.47 274 LEU B CA 1
ATOM 4669 C C . LEU B 1 274 ? 37.582 -25.543 53.577 1.00 38.53 274 LEU B C 1
ATOM 4670 O O . LEU B 1 274 ? 37.729 -24.652 54.402 1.00 34.97 274 LEU B O 1
ATOM 4675 N N . HIS B 1 275 ? 37.881 -25.394 52.292 1.00 31.63 275 HIS B N 1
ATOM 4676 C CA . HIS B 1 275 ? 38.528 -24.188 51.818 1.00 34.89 275 HIS B CA 1
ATOM 4677 C C . HIS B 1 275 ? 37.591 -22.992 51.925 1.00 36.86 275 HIS B C 1
ATOM 4678 O O . HIS B 1 275 ? 38.010 -21.901 52.309 1.00 31.46 275 HIS B O 1
ATOM 4685 N N . GLN B 1 276 ? 36.318 -23.196 51.599 1.00 30.29 276 GLN B N 1
ATOM 4686 C CA . GLN B 1 276 ? 35.346 -22.119 51.725 1.00 31.67 276 GLN B CA 1
ATOM 4687 C C . GLN B 1 276 ? 35.155 -21.740 53.202 1.00 39.83 276 GLN B C 1
ATOM 4688 O O . GLN B 1 276 ? 35.060 -20.555 53.535 1.00 37.48 276 GLN B O 1
ATOM 4694 N N . PHE B 1 277 ? 35.107 -22.741 54.080 1.00 35.55 277 PHE B N 1
ATOM 4695 C CA . PHE B 1 277 ? 34.999 -22.482 55.527 1.00 36.91 277 PHE B CA 1
ATOM 4696 C C . PHE B 1 277 ? 36.085 -21.524 56.006 1.00 37.63 277 PHE B C 1
ATOM 4697 O O . PHE B 1 277 ? 35.795 -20.561 56.713 1.00 42.46 277 PHE B O 1
ATOM 4705 N N . GLU B 1 278 ? 37.329 -21.793 55.613 1.00 35.53 278 GLU B N 1
ATOM 4706 C CA . GLU B 1 278 ? 38.476 -21.018 56.083 1.00 41.09 278 GLU B CA 1
ATOM 4707 C C . GLU B 1 278 ? 38.387 -19.520 55.778 1.00 41.72 278 GLU B C 1
ATOM 4708 O O . GLU B 1 278 ? 38.636 -18.694 56.650 1.00 41.01 278 GLU B O 1
ATOM 4714 N N . HIS B 1 279 ? 38.040 -19.138 54.557 1.00 43.24 279 HIS B N 1
ATOM 4715 C CA . HIS B 1 279 ? 37.991 -17.701 54.314 1.00 43.17 279 HIS B CA 1
ATOM 4716 C C . HIS B 1 279 ? 36.672 -17.105 54.833 1.00 43.50 279 HIS B C 1
ATOM 4717 O O . HIS B 1 279 ? 36.622 -15.930 55.188 1.00 42.90 279 HIS B O 1
ATOM 4724 N N . THR B 1 280 ? 35.617 -17.911 54.916 1.00 39.51 280 THR B N 1
ATOM 4725 C CA . THR B 1 280 ? 34.401 -17.448 55.579 1.00 40.54 280 THR B CA 1
ATOM 4726 C C . THR B 1 280 ? 34.718 -17.141 57.044 1.00 44.35 280 THR B C 1
ATOM 4727 O O . THR B 1 280 ? 34.300 -16.119 57.587 1.00 41.14 280 THR B O 1
ATOM 4731 N N . ALA B 1 281 ? 35.478 -18.036 57.665 1.00 37.48 281 ALA B N 1
ATOM 4732 C CA . ALA B 1 281 ? 35.866 -17.898 59.063 1.00 45.32 281 ALA B CA 1
ATOM 4733 C C . ALA B 1 281 ? 36.786 -16.696 59.263 1.00 49.57 281 ALA B C 1
ATOM 4734 O O . ALA B 1 281 ? 36.614 -15.923 60.205 1.00 41.50 281 ALA B O 1
ATOM 4736 N N . PHE B 1 282 ? 37.742 -16.535 58.349 1.00 51.74 282 PHE B N 1
ATOM 4737 C CA . PHE B 1 282 ? 38.812 -15.550 58.496 1.00 46.25 282 PHE B CA 1
ATOM 4738 C C . PHE B 1 282 ? 38.473 -14.174 57.935 1.00 50.38 282 PHE B C 1
ATOM 4739 O O . PHE B 1 282 ? 39.002 -13.167 58.410 1.00 56.28 282 PHE B O 1
ATOM 4747 N N . THR B 1 283 ? 37.599 -14.114 56.936 1.00 44.25 283 THR B N 1
ATOM 4748 C CA . THR B 1 283 ? 37.304 -12.830 56.310 1.00 50.23 283 THR B CA 1
ATOM 4749 C C . THR B 1 283 ? 35.836 -12.407 56.424 1.00 47.29 283 THR B C 1
ATOM 4750 O O . THR B 1 283 ? 35.541 -11.350 56.981 1.00 56.18 283 THR B O 1
ATOM 4754 N N . GLU B 1 284 ? 34.924 -13.216 55.898 1.00 44.29 284 GLU B N 1
ATOM 4755 C CA . GLU B 1 284 ? 33.510 -12.833 55.823 1.00 47.56 284 GLU B CA 1
ATOM 4756 C C . GLU B 1 284 ? 32.838 -12.651 57.179 1.00 50.73 284 GLU B C 1
ATOM 4757 O O . GLU B 1 284 ? 32.086 -11.702 57.379 1.00 52.65 284 GLU B O 1
ATOM 4763 N N . VAL B 1 285 ? 33.088 -13.574 58.100 1.00 50.24 285 VAL B N 1
ATOM 4764 C CA . VAL B 1 285 ? 32.450 -13.515 59.412 1.00 50.31 285 VAL B CA 1
ATOM 4765 C C . VAL B 1 285 ? 32.946 -12.306 60.230 1.00 53.64 285 VAL B C 1
ATOM 4766 O O . VAL B 1 285 ? 32.126 -11.550 60.756 1.00 48.18 285 VAL B O 1
ATOM 4770 N N . PRO B 1 286 ? 34.278 -12.098 60.326 1.00 53.52 286 PRO B N 1
ATOM 4771 C CA . PRO B 1 286 ? 34.705 -10.878 61.025 1.00 57.48 286 PRO B CA 1
ATOM 4772 C C . PRO B 1 286 ? 34.170 -9.582 60.398 1.00 56.44 286 PRO B C 1
ATOM 4773 O O . PRO B 1 286 ? 33.899 -8.620 61.115 1.00 61.96 286 PRO B O 1
ATOM 4777 N N . ALA B 1 287 ? 34.009 -9.564 59.079 1.00 57.45 287 ALA B N 1
ATOM 4778 C CA . ALA B 1 287 ? 33.535 -8.368 58.391 1.00 58.31 287 ALA B CA 1
ATOM 4779 C C . ALA B 1 287 ? 32.093 -8.031 58.763 1.00 63.38 287 ALA B C 1
ATOM 4780 O O . ALA B 1 287 ? 31.734 -6.862 58.895 1.00 67.68 287 ALA B O 1
ATOM 4782 N N . VAL B 1 288 ? 31.267 -9.059 58.927 1.00 59.58 288 VAL B N 1
ATOM 4783 C CA . VAL B 1 288 ? 29.853 -8.843 59.184 1.00 58.00 288 VAL B CA 1
ATOM 4784 C C . VAL B 1 288 ? 29.627 -8.475 60.649 1.00 63.24 288 VAL B C 1
ATOM 4785 O O . VAL B 1 288 ? 28.615 -7.862 60.991 1.00 63.96 288 VAL B O 1
ATOM 4789 N N . ALA B 1 289 ? 30.581 -8.833 61.507 1.00 60.85 289 ALA B N 1
ATOM 4790 C CA . ALA B 1 289 ? 30.502 -8.485 62.922 1.00 66.69 289 ALA B CA 1
ATOM 4791 C C . ALA B 1 289 ? 30.656 -6.979 63.086 1.00 70.29 289 ALA B C 1
ATOM 4792 O O . ALA B 1 289 ? 29.956 -6.351 63.881 1.00 69.75 289 ALA B O 1
ATOM 4794 N N . LEU B 1 290 ? 31.574 -6.409 62.312 1.00 67.83 290 LEU B N 1
ATOM 4795 C CA . LEU B 1 290 ? 31.811 -4.974 62.323 1.00 71.23 290 LEU B CA 1
ATOM 4796 C C . LEU B 1 290 ? 30.654 -4.237 61.656 1.00 71.95 290 LEU B C 1
ATOM 4797 O O . LEU B 1 290 ? 30.268 -3.150 62.083 1.00 76.45 290 LEU B O 1
ATOM 4799 N N . GLU B 1 291 ? 30.098 -4.839 60.611 1.00 71.99 291 GLU B N 1
ATOM 4800 C CA . GLU B 1 291 ? 28.994 -4.231 59.876 1.00 72.89 291 GLU B CA 1
ATOM 4801 C C . GLU B 1 291 ? 27.739 -4.130 60.743 1.00 73.85 291 GLU B C 1
ATOM 4802 O O . GLU B 1 291 ? 26.876 -3.287 60.505 1.00 77.62 291 GLU B O 1
ATOM 4804 N N . LYS B 1 292 ? 27.648 -4.992 61.752 1.00 72.07 292 LYS B N 1
ATOM 4805 C CA . LYS B 1 292 ? 26.497 -5.014 62.647 1.00 69.55 292 LYS B CA 1
ATOM 4806 C C . LYS B 1 292 ? 26.775 -4.220 63.921 1.00 74.07 292 LYS B C 1
ATOM 4807 O O . LYS B 1 292 ? 25.932 -4.145 64.818 1.00 74.47 292 LYS B O 1
ATOM 4813 N N . GLY B 1 293 ? 27.965 -3.629 63.990 1.00 75.14 293 GLY B N 1
ATOM 4814 C CA . GLY B 1 293 ? 28.346 -2.783 65.107 1.00 74.46 293 GLY B CA 1
ATOM 4815 C C . GLY B 1 293 ? 28.411 -3.521 66.427 1.00 76.09 293 GLY B C 1
ATOM 4816 O O . GLY B 1 293 ? 28.042 -2.981 67.471 1.00 75.15 293 GLY B O 1
ATOM 4817 N N . LEU B 1 294 ? 28.880 -4.763 66.381 1.00 76.81 294 LEU B N 1
ATOM 4818 C CA . LEU B 1 294 ? 28.993 -5.569 67.587 1.00 73.35 294 LEU B CA 1
ATOM 4819 C C . LEU B 1 294 ? 30.007 -4.957 68.539 1.00 72.88 294 LEU B C 1
ATOM 4820 O O . LEU B 1 294 ? 31.034 -4.437 68.106 1.00 77.77 294 LEU B O 1
ATOM 4825 N N . THR B 1 295 ? 29.710 -5.018 69.834 1.00 69.54 295 THR B N 1
ATOM 4826 C CA . THR B 1 295 ? 30.634 -4.555 70.864 1.00 69.15 295 THR B CA 1
ATOM 4827 C C . THR B 1 295 ? 31.915 -5.397 70.829 1.00 69.14 295 THR B C 1
ATOM 4828 O O . THR B 1 295 ? 31.922 -6.477 70.243 1.00 66.72 295 THR B O 1
ATOM 4832 N N . PRO B 1 296 ? 33.008 -4.904 71.439 1.00 70.02 296 PRO B N 1
ATOM 4833 C CA . PRO B 1 296 ? 34.243 -5.700 71.487 1.00 68.86 296 PRO B CA 1
ATOM 4834 C C . PRO B 1 296 ? 34.086 -7.050 72.193 1.00 66.17 296 PRO B C 1
ATOM 4835 O O . PRO B 1 296 ? 34.891 -7.953 71.953 1.00 66.00 296 PRO B O 1
ATOM 4839 N N . LEU B 1 297 ? 33.075 -7.183 73.049 1.00 66.20 297 LEU B N 1
ATOM 4840 C CA . LEU B 1 297 ? 32.812 -8.452 73.722 1.00 66.79 297 LEU B CA 1
ATOM 4841 C C . LEU B 1 297 ? 32.041 -9.385 72.795 1.00 62.78 297 LEU B C 1
ATOM 4842 O O . LEU B 1 297 ? 32.268 -10.595 72.788 1.00 58.79 297 LEU B O 1
ATOM 4844 N N . GLU B 1 298 ? 31.124 -8.811 72.021 1.00 58.17 298 GLU B N 1
ATOM 4845 C CA . GLU B 1 298 ? 30.359 -9.572 71.046 1.00 61.30 298 GLU B CA 1
ATOM 4846 C C . GLU B 1 298 ? 31.262 -10.032 69.909 1.00 63.61 298 GLU B C 1
ATOM 4847 O O . GLU B 1 298 ? 31.136 -11.151 69.417 1.00 63.71 298 GLU B O 1
ATOM 4853 N N . VAL B 1 299 ? 32.171 -9.160 69.492 1.00 60.57 299 VAL B N 1
ATOM 4854 C CA . VAL B 1 299 ? 33.107 -9.486 68.428 1.00 59.47 299 VAL B CA 1
ATOM 4855 C C . VAL B 1 299 ? 34.021 -10.631 68.852 1.00 56.42 299 VAL B C 1
ATOM 4856 O O . VAL B 1 299 ? 34.292 -11.549 68.073 1.00 52.64 299 VAL B O 1
ATOM 4860 N N . ALA B 1 300 ? 34.482 -10.583 70.096 1.00 49.16 300 ALA B N 1
ATOM 4861 C CA . ALA B 1 300 ? 35.320 -11.644 70.629 1.00 48.78 300 ALA B CA 1
ATOM 4862 C C . ALA B 1 300 ? 34.523 -12.941 70.744 1.00 52.97 300 ALA B C 1
ATOM 4863 O O . ALA B 1 300 ? 35.086 -14.038 70.693 1.00 47.16 300 ALA B O 1
ATOM 4865 N N . ALA B 1 301 ? 33.209 -12.806 70.904 1.00 45.06 301 ALA B N 1
ATOM 4866 C CA . ALA B 1 301 ? 32.346 -13.968 71.062 1.00 53.95 301 ALA B CA 1
ATOM 4867 C C . ALA B 1 301 ? 32.315 -14.765 69.767 1.00 44.16 301 ALA B C 1
ATOM 4868 O O . ALA B 1 301 ? 32.553 -15.971 69.757 1.00 44.78 301 ALA B O 1
ATOM 4870 N N . VAL B 1 302 ? 32.025 -14.064 68.679 1.00 47.55 302 VAL B N 1
ATOM 4871 C CA . VAL B 1 302 ? 32.025 -14.637 67.343 1.00 46.20 302 VAL B CA 1
ATOM 4872 C C . VAL B 1 302 ? 33.355 -15.317 67.014 1.00 46.94 302 VAL B C 1
ATOM 4873 O O . VAL B 1 302 ? 33.383 -16.421 66.469 1.00 50.21 302 VAL B O 1
ATOM 4877 N N . GLY B 1 303 ? 34.456 -14.662 67.354 1.00 42.34 303 GLY B N 1
ATOM 4878 C CA . GLY B 1 303 ? 35.770 -15.228 67.116 1.00 41.04 303 GLY B CA 1
ATOM 4879 C C . GLY B 1 303 ? 36.005 -16.503 67.901 1.00 43.17 303 GLY B C 1
ATOM 4880 O O . GLY B 1 303 ? 36.609 -17.461 67.402 1.00 40.17 303 GLY B O 1
ATOM 4881 N N . ALA B 1 304 ? 35.526 -16.520 69.140 1.00 44.50 304 ALA B N 1
ATOM 4882 C CA . ALA B 1 304 ? 35.678 -17.694 69.990 1.00 42.13 304 ALA B CA 1
ATOM 4883 C C . ALA B 1 304 ? 34.940 -18.885 69.380 1.00 36.22 304 ALA B C 1
ATOM 4884 O O . ALA B 1 304 ? 35.484 -19.985 69.290 1.00 36.92 304 ALA B O 1
ATOM 4886 N N . TYR B 1 305 ? 33.706 -18.638 68.951 1.00 36.58 305 TYR B N 1
ATOM 4887 C CA . TYR B 1 305 ? 32.857 -19.645 68.329 1.00 39.28 305 TYR B CA 1
ATOM 4888 C C . TYR B 1 305 ? 33.458 -20.163 67.022 1.00 44.56 305 TYR B C 1
ATOM 4889 O O . TYR B 1 305 ? 33.625 -21.370 66.845 1.00 43.47 305 TYR B O 1
ATOM 4898 N N . THR B 1 306 ? 33.777 -19.240 66.117 1.00 41.74 306 THR B N 1
ATOM 4899 C CA . THR B 1 306 ? 34.413 -19.570 64.842 1.00 39.28 306 THR B CA 1
ATOM 4900 C C . THR B 1 306 ? 35.654 -20.438 65.031 1.00 38.49 306 THR B C 1
ATOM 4901 O O . THR B 1 306 ? 35.813 -21.471 64.378 1.00 40.51 306 THR B O 1
ATOM 4905 N N . LYS B 1 307 ? 36.527 -20.015 65.936 1.00 42.37 307 LYS B N 1
ATOM 4906 C CA . LYS B 1 307 ? 37.733 -20.770 66.261 1.00 41.07 307 LYS B CA 1
ATOM 4907 C C . LYS B 1 307 ? 37.362 -22.156 66.786 1.00 43.47 307 LYS B C 1
ATOM 4908 O O . LYS B 1 307 ? 38.073 -23.136 66.540 1.00 39.92 307 LYS B O 1
ATOM 4914 N N . GLY B 1 308 ? 36.231 -22.231 67.489 1.00 38.52 308 GLY B N 1
ATOM 4915 C CA . GLY B 1 308 ? 35.727 -23.492 68.016 1.00 38.98 308 GLY B CA 1
ATOM 4916 C C . GLY B 1 308 ? 35.362 -24.507 66.940 1.00 37.05 308 GLY B C 1
ATOM 4917 O O . GLY B 1 308 ? 35.770 -25.670 67.003 1.00 38.28 308 GLY B O 1
ATOM 4918 N N . LEU B 1 309 ? 34.592 -24.069 65.950 1.00 38.06 309 LEU B N 1
ATOM 4919 C CA . LEU B 1 309 ? 34.217 -24.930 64.835 1.00 37.75 309 LEU B CA 1
ATOM 4920 C C . LEU B 1 309 ? 35.463 -25.419 64.097 1.00 37.41 309 LEU B C 1
ATOM 4921 O O . LEU B 1 309 ? 35.538 -26.571 63.649 1.00 40.66 309 LEU B O 1
ATOM 4926 N N . GLN B 1 310 ? 36.449 -24.538 64.000 1.00 39.53 310 GLN B N 1
ATOM 4927 C CA . GLN B 1 310 ? 37.710 -24.858 63.352 1.00 40.68 310 GLN B CA 1
ATOM 4928 C C . GLN B 1 310 ? 38.441 -25.973 64.080 1.00 38.02 310 GLN B C 1
ATOM 4929 O O . GLN B 1 310 ? 38.955 -26.908 63.458 1.00 37.40 310 GLN B O 1
ATOM 4935 N N . ASP B 1 311 ? 38.493 -25.859 65.406 1.00 36.78 311 ASP B N 1
ATOM 4936 C CA . ASP B 1 311 ? 39.147 -26.855 66.249 1.00 38.29 311 ASP B CA 1
ATOM 4937 C C . ASP B 1 311 ? 38.371 -28.169 66.238 1.00 35.65 311 ASP B C 1
ATOM 4938 O O . ASP B 1 311 ? 38.955 -29.253 66.290 1.00 35.57 311 ASP B O 1
ATOM 4943 N N . TRP B 1 312 ? 37.048 -28.061 66.188 1.00 34.47 312 TRP B N 1
ATOM 4944 C CA . TRP B 1 312 ? 36.207 -29.241 66.060 1.00 37.16 312 TRP B CA 1
ATOM 4945 C C . TRP B 1 312 ? 36.625 -30.035 64.836 1.00 36.82 312 TRP B C 1
ATOM 4946 O O . TRP B 1 312 ? 36.890 -31.237 64.926 1.00 36.73 312 TRP B O 1
ATOM 4957 N N . GLN B 1 313 ? 36.710 -29.344 63.699 1.00 33.66 313 GLN B N 1
ATOM 4958 C CA . GLN B 1 313 ? 37.009 -29.974 62.421 1.00 34.88 313 GLN B CA 1
ATOM 4959 C C . GLN B 1 313 ? 38.364 -30.676 62.412 1.00 37.69 313 GLN B C 1
ATOM 4960 O O . GLN B 1 313 ? 38.492 -31.803 61.921 1.00 33.55 313 GLN B O 1
ATOM 4966 N N . SER B 1 314 ? 39.377 -30.013 62.957 1.00 37.65 314 SER B N 1
ATOM 4967 C CA . SER B 1 314 ? 40.706 -30.606 63.033 1.00 35.92 314 SER B CA 1
ATOM 4968 C C . SER B 1 314 ? 40.740 -31.794 63.990 1.00 36.29 314 SER B C 1
ATOM 4969 O O . SER B 1 314 ? 41.283 -32.852 63.667 1.00 35.68 314 SER B O 1
ATOM 4972 N N . GLY B 1 315 ? 40.171 -31.609 65.175 1.00 37.11 315 GLY B N 1
ATOM 4973 C CA . GLY B 1 315 ? 40.111 -32.681 66.153 1.00 36.74 315 GLY B CA 1
ATOM 4974 C C . GLY B 1 315 ? 39.337 -33.888 65.645 1.00 35.09 315 GLY B C 1
ATOM 4975 O O . GLY B 1 315 ? 39.752 -35.032 65.843 1.00 37.95 315 GLY B O 1
ATOM 4976 N N . GLY B 1 316 ? 38.212 -33.629 64.980 1.00 37.61 316 GLY B N 1
ATOM 4977 C CA . GLY B 1 316 ? 37.375 -34.683 64.431 1.00 32.34 316 GLY B CA 1
ATOM 4978 C C . GLY B 1 316 ? 38.125 -35.651 63.530 1.00 36.90 316 GLY B C 1
ATOM 4979 O O . GLY B 1 316 ? 37.891 -36.859 63.556 1.00 33.63 316 GLY B O 1
ATOM 4980 N N . HIS B 1 317 ? 39.045 -35.133 62.729 1.00 37.60 317 HIS B N 1
ATOM 4981 C CA . HIS B 1 317 ? 39.784 -35.999 61.834 1.00 38.02 317 HIS B CA 1
ATOM 4982 C C . HIS B 1 317 ? 40.694 -36.939 62.617 1.00 38.12 317 HIS B C 1
ATOM 4983 O O . HIS B 1 317 ? 40.734 -38.146 62.358 1.00 32.07 317 HIS B O 1
ATOM 4990 N N . GLU B 1 318 ? 41.417 -36.382 63.582 1.00 40.41 318 GLU B N 1
ATOM 4991 C CA . GLU B 1 318 ? 42.314 -37.183 64.406 1.00 39.25 318 GLU B CA 1
ATOM 4992 C C . GLU B 1 318 ? 41.578 -38.315 65.124 1.00 36.90 318 GLU B C 1
ATOM 4993 O O . GLU B 1 318 ? 42.115 -39.412 65.284 1.00 37.37 318 GLU B O 1
ATOM 4999 N N . TRP B 1 319 ? 40.344 -38.061 65.541 1.00 36.67 319 TRP B N 1
ATOM 5000 C CA . TRP B 1 319 ? 39.577 -39.107 66.208 1.00 34.31 319 TRP B CA 1
ATOM 5001 C C . TRP B 1 319 ? 39.155 -40.205 65.239 1.00 40.12 319 TRP B C 1
ATOM 5002 O O . TRP B 1 319 ? 39.223 -41.384 65.584 1.00 38.42 319 TRP B O 1
ATOM 5013 N N . HIS B 1 320 ? 38.723 -39.820 64.033 1.00 35.45 320 HIS B N 1
ATOM 5014 C CA . HIS B 1 320 ? 38.320 -40.787 63.012 1.00 35.75 320 HIS B CA 1
ATOM 5015 C C . HIS B 1 320 ? 39.485 -41.701 62.651 1.00 36.75 320 HIS B C 1
ATOM 5016 O O . HIS B 1 320 ? 39.292 -42.870 62.304 1.00 37.22 320 HIS B O 1
ATOM 5023 N N . MET B 1 321 ? 40.699 -41.162 62.729 1.00 38.99 321 MET B N 1
ATOM 5024 C CA . MET B 1 321 ? 41.895 -41.937 62.427 1.00 39.77 321 MET B CA 1
ATOM 5025 C C . MET B 1 321 ? 42.233 -42.938 63.546 1.00 41.74 321 MET B C 1
ATOM 5026 O O . MET B 1 321 ? 43.120 -43.776 63.382 1.00 49.79 321 MET B O 1
ATOM 5031 N N . ARG B 1 322 ? 41.513 -42.869 64.662 1.00 36.01 322 ARG B N 1
ATOM 5032 C CA . ARG B 1 322 ? 41.875 -43.655 65.847 1.00 48.08 322 ARG B CA 1
ATOM 5033 C C . ARG B 1 322 ? 40.764 -44.579 66.376 1.00 49.30 322 ARG B C 1
ATOM 5034 O O . ARG B 1 322 ? 41.011 -45.747 66.680 1.00 47.74 322 ARG B O 1
ATOM 5042 N N . SER B 1 323 ? 39.555 -44.041 66.490 1.00 44.21 323 SER B N 1
ATOM 5043 C CA . SER B 1 323 ? 38.394 -44.774 66.989 1.00 45.32 323 SER B CA 1
ATOM 5044 C C . SER B 1 323 ? 38.128 -46.086 66.242 1.00 44.62 323 SER B C 1
ATOM 5045 O O . SER B 1 323 ? 38.433 -46.219 65.055 1.00 40.57 323 SER B O 1
ATOM 5048 N N . SER B 1 324 ? 37.554 -47.053 66.952 1.00 42.65 324 SER B N 1
ATOM 5049 C CA . SER B 1 324 ? 37.301 -48.383 66.393 1.00 42.28 324 SER B CA 1
ATOM 5050 C C . SER B 1 324 ? 36.089 -48.436 65.460 1.00 37.52 324 SER B C 1
ATOM 5051 O O . SER B 1 324 ? 35.859 -49.455 64.814 1.00 38.65 324 SER B O 1
ATOM 5054 N N . ARG B 1 325 ? 35.315 -47.353 65.401 1.00 38.98 325 ARG B N 1
ATOM 5055 C CA . ARG B 1 325 ? 34.145 -47.282 64.516 1.00 37.54 325 ARG B CA 1
ATOM 5056 C C . ARG B 1 325 ? 34.484 -47.199 63.027 1.00 36.17 325 ARG B C 1
ATOM 5057 O O . ARG B 1 325 ? 33.593 -47.324 62.175 1.00 35.91 325 ARG B O 1
ATOM 5065 N N . TYR B 1 326 ? 35.749 -46.963 62.696 1.00 34.39 326 TYR B N 1
ATOM 5066 C CA . TYR B 1 326 ? 36.060 -46.516 61.336 1.00 36.75 326 TYR B CA 1
ATOM 5067 C C . TYR B 1 326 ? 37.169 -47.288 60.639 1.00 36.04 326 TYR B C 1
ATOM 5068 O O . TYR B 1 326 ? 37.964 -47.974 61.266 1.00 38.53 326 TYR B O 1
ATOM 5077 N N . MET B 1 327 ? 37.200 -47.145 59.319 1.00 37.70 327 MET B N 1
ATOM 5078 C CA . MET B 1 327 ? 38.176 -47.794 58.451 1.00 45.46 327 MET B CA 1
ATOM 5079 C C . MET B 1 327 ? 39.538 -47.085 58.497 1.00 45.39 327 MET B C 1
ATOM 5080 O O . MET B 1 327 ? 39.921 -46.412 57.542 1.00 46.56 327 MET B O 1
ATOM 5085 N N . ASN B 1 328 ? 40.265 -47.239 59.603 1.00 46.07 328 ASN B N 1
ATOM 5086 C CA . ASN B 1 328 ? 41.565 -46.590 59.753 1.00 47.35 328 ASN B CA 1
ATOM 5087 C C . ASN B 1 328 ? 42.705 -47.589 59.973 1.00 51.28 328 ASN B C 1
ATOM 5088 O O . ASN B 1 328 ? 43.542 -47.391 60.850 1.00 60.87 328 ASN B O 1
ATOM 5093 N N . LYS B 1 329 ? 42.722 -48.641 59.155 1.00 63.16 329 LYS B N 1
ATOM 5094 C CA . LYS B 1 329 ? 43.701 -49.741 59.209 1.00 62.67 329 LYS B CA 1
ATOM 5095 C C . LYS B 1 329 ? 45.100 -49.360 59.677 1.00 69.98 329 LYS B C 1
ATOM 5096 O O . LYS B 1 329 ? 46.075 -50.035 59.337 1.00 73.55 329 LYS B O 1
#